Protein AF-A0AA40B2C5-F1 (afdb_monomer)

pLDDT: mean 71.23, std 21.12, range [27.86, 98.5]

Sequence (493 aa):
MDIGFRAALVEGIWGHELKVLEHGEEYDSYWLSLFERELHYSSFIPGVHVLETFGDLFDVIDTIRKSHHSPVRETKAVIADWMATGTSFPRNQNKEYVRNSIDLAARCWLMFGFRSGTGPGAPVFQWDDDMTLEEAVLAELGPTLSEGSIQYTITAGTFSGAVSDPVTAAQSNPVGGAIVKRYQDKLKRQRDYRTFSRLFTLRQMVRLVSIQVSWTNDILKHLCVDDSEKDQFRISVYIFHDVTVLREMWLFTCDGEHYPYRKLAEETLWTLALLIPNNVDSRDWFKKERHAKENQSEWPGTEGLYWLNAKAGKQYLQPRVIPADPVFSSARRMWEDNRIIDASRRVDSFHYWKPRLLVLEQTFRAASPINPAQFWLDRRDRRQCCTFWIATLGFFFIVTGLVFSIASMVGTFQSLRATKDGNDLSKEAIELARKGNDRTMGRTTSSLYLSQASSAGGCAACCCNSVAFHDTPGIRGHHLLWRPLGRKHPLSR

Nearest PDB structures (foldseek):
  8edm-assembly1_B  TM=1.815E-01  e=5.574E+00  Homo sapiens

Structure (mmCIF, N/CA/C/O backbone):
data_AF-A0AA40B2C5-F1
#
_entry.id   AF-A0AA40B2C5-F1
#
loop_
_atom_site.group_PDB
_atom_site.id
_atom_site.type_symbol
_atom_site.label_atom_id
_atom_site.label_alt_id
_atom_site.label_comp_id
_atom_site.label_asym_id
_atom_site.label_entity_id
_atom_site.label_seq_id
_atom_site.pdbx_PDB_ins_code
_atom_site.Cartn_x
_atom_site.Cartn_y
_atom_site.Cartn_z
_atom_site.occupancy
_atom_site.B_iso_or_equiv
_atom_site.auth_seq_id
_atom_site.auth_comp_id
_atom_site.auth_asym_id
_atom_site.auth_atom_id
_atom_site.pdbx_PDB_model_num
ATOM 1 N N . MET A 1 1 ? 30.212 10.789 -7.464 1.00 59.91 1 MET A N 1
ATOM 2 C CA . MET A 1 1 ? 29.677 10.777 -8.838 1.00 59.91 1 MET A CA 1
ATOM 3 C C . MET A 1 1 ? 29.334 12.216 -9.211 1.00 59.91 1 MET A C 1
ATOM 5 O O . MET A 1 1 ? 28.681 12.865 -8.402 1.00 59.91 1 MET A O 1
ATOM 9 N N . ASP A 1 2 ? 29.856 12.740 -10.324 1.00 74.19 2 ASP A N 1
ATOM 10 C CA . ASP A 1 2 ? 29.657 14.144 -10.736 1.00 74.19 2 ASP A CA 1
ATOM 11 C C . ASP A 1 2 ? 28.200 14.417 -11.156 1.00 74.19 2 ASP A C 1
ATOM 13 O O . ASP A 1 2 ? 27.549 13.518 -11.682 1.00 74.19 2 ASP A O 1
ATOM 17 N N . ILE A 1 3 ? 27.697 15.640 -10.948 1.00 66.75 3 ILE A N 1
ATOM 18 C CA . ILE A 1 3 ? 26.316 16.063 -11.259 1.00 66.75 3 ILE A CA 1
ATOM 19 C C . ILE A 1 3 ? 25.960 15.790 -12.728 1.00 66.75 3 ILE A C 1
ATOM 21 O O . ILE A 1 3 ? 24.839 15.378 -13.018 1.00 66.75 3 ILE A O 1
ATOM 25 N N . GLY A 1 4 ? 26.919 15.919 -13.651 1.00 72.50 4 GLY A N 1
ATOM 26 C CA . GLY A 1 4 ? 26.697 15.592 -15.063 1.00 72.50 4 GLY A CA 1
ATOM 27 C C . GLY A 1 4 ? 26.339 14.120 -15.296 1.00 72.50 4 GLY A C 1
ATOM 28 O O . GLY A 1 4 ? 25.425 13.819 -16.058 1.00 72.50 4 GLY A O 1
ATOM 29 N N . PHE A 1 5 ? 26.987 13.195 -14.582 1.00 74.44 5 PHE A N 1
ATOM 30 C CA . PHE A 1 5 ? 26.669 11.766 -14.679 1.00 74.44 5 PHE A CA 1
ATOM 31 C C . PHE A 1 5 ? 25.264 11.464 -14.145 1.00 74.44 5 PHE A C 1
ATOM 33 O O . PHE A 1 5 ? 24.546 10.628 -14.685 1.00 74.44 5 PHE A O 1
ATOM 40 N N . ARG A 1 6 ? 24.863 12.167 -13.082 1.00 69.62 6 ARG A N 1
ATOM 41 C CA . ARG A 1 6 ? 23.548 12.031 -12.447 1.00 69.62 6 ARG A CA 1
ATOM 42 C C . ARG A 1 6 ? 22.422 12.384 -13.410 1.00 69.62 6 ARG A C 1
ATOM 44 O O . ARG A 1 6 ? 21.491 11.602 -13.587 1.00 69.62 6 ARG A O 1
ATOM 51 N N . ALA A 1 7 ? 22.557 13.542 -14.052 1.00 69.69 7 ALA A N 1
ATOM 52 C CA . ALA A 1 7 ? 21.627 14.008 -15.068 1.00 69.69 7 ALA A CA 1
ATOM 53 C C . ALA A 1 7 ? 21.581 13.033 -16.251 1.00 69.69 7 ALA A C 1
ATOM 55 O O . ALA A 1 7 ? 20.494 12.614 -16.635 1.00 69.69 7 ALA A O 1
ATOM 56 N N . ALA A 1 8 ? 22.745 12.581 -16.733 1.00 74.69 8 ALA A N 1
ATOM 57 C CA . ALA A 1 8 ? 22.840 11.615 -17.825 1.00 74.69 8 ALA A CA 1
ATOM 58 C C . ALA A 1 8 ? 22.194 10.257 -17.495 1.00 74.69 8 ALA A C 1
ATOM 60 O O . ALA A 1 8 ? 21.631 9.624 -18.380 1.00 74.69 8 ALA A O 1
ATOM 61 N N . LEU A 1 9 ? 22.240 9.802 -16.235 1.00 75.81 9 LEU A N 1
ATOM 62 C CA . LEU A 1 9 ? 21.599 8.551 -15.817 1.00 75.81 9 LEU A CA 1
ATOM 63 C C . LEU A 1 9 ? 20.077 8.640 -15.913 1.00 75.81 9 LEU A C 1
ATOM 65 O O . LEU A 1 9 ? 19.430 7.767 -16.484 1.00 75.81 9 LEU A O 1
ATOM 69 N N . VAL A 1 10 ? 19.501 9.692 -15.342 1.00 71.25 10 VAL A N 1
ATOM 70 C CA . VAL A 1 10 ? 18.049 9.876 -15.354 1.00 71.25 10 VAL A CA 1
ATOM 71 C C . VAL A 1 10 ? 17.564 10.192 -16.773 1.00 71.25 10 VAL A C 1
ATOM 73 O O . VAL A 1 10 ? 16.537 9.668 -17.205 1.00 71.25 10 VAL A O 1
ATOM 76 N N . GLU A 1 11 ? 18.340 10.967 -17.531 1.00 75.75 11 GLU A N 1
ATOM 77 C CA . GLU A 1 11 ? 18.107 11.205 -18.953 1.00 75.75 11 GLU A CA 1
ATOM 78 C C . GLU A 1 11 ? 18.171 9.911 -19.767 1.00 75.75 11 GLU A C 1
ATOM 80 O O . GLU A 1 11 ? 17.284 9.661 -20.574 1.00 75.75 11 GLU A O 1
ATOM 85 N N . GLY A 1 12 ? 19.150 9.042 -19.524 1.00 74.31 12 GLY A N 1
ATOM 86 C CA . GLY A 1 12 ? 19.273 7.762 -20.218 1.00 74.31 12 GLY A CA 1
ATOM 87 C C . GLY A 1 12 ? 18.119 6.805 -19.914 1.00 74.31 12 GLY A C 1
ATOM 88 O O . GLY A 1 12 ? 17.602 6.143 -20.813 1.00 74.31 12 GLY A O 1
ATOM 89 N N . ILE A 1 13 ? 17.654 6.754 -18.660 1.00 77.75 13 ILE A N 1
ATOM 90 C CA . ILE A 1 13 ? 16.568 5.844 -18.266 1.00 77.75 13 ILE A CA 1
ATOM 91 C C . ILE A 1 13 ? 15.209 6.351 -18.747 1.00 77.75 13 ILE A C 1
ATOM 93 O O . ILE A 1 13 ? 14.408 5.545 -19.220 1.00 77.75 13 ILE A O 1
ATOM 97 N N . TRP A 1 14 ? 14.917 7.652 -18.663 1.00 75.50 14 TRP A N 1
ATOM 98 C CA . TRP A 1 14 ? 13.574 8.177 -18.953 1.00 75.50 14 TRP A CA 1
ATOM 99 C C . TRP A 1 14 ? 13.486 9.158 -20.131 1.00 75.50 14 TRP A C 1
ATOM 101 O O . TRP A 1 14 ? 12.386 9.553 -20.505 1.00 75.50 14 TRP A O 1
ATOM 111 N N . GLY A 1 15 ? 14.598 9.455 -20.801 1.00 65.38 15 GLY A N 1
ATOM 112 C CA . GLY A 1 15 ? 14.631 10.100 -22.116 1.00 65.38 15 GLY A CA 1
ATOM 113 C C . GLY A 1 15 ? 14.522 11.626 -22.122 1.00 65.38 15 GLY A C 1
ATOM 114 O O . GLY A 1 15 ? 14.045 12.176 -23.111 1.00 65.38 15 GLY A O 1
ATOM 115 N N . HIS A 1 16 ? 14.915 12.328 -21.056 1.00 60.62 16 HIS A N 1
ATOM 116 C CA . HIS A 1 16 ? 14.858 13.793 -21.039 1.00 60.62 16 HIS A CA 1
ATOM 117 C C . HIS A 1 16 ? 16.059 14.414 -20.333 1.00 60.62 16 HIS A C 1
ATOM 119 O O . HIS A 1 16 ? 16.415 13.996 -19.233 1.00 60.62 16 HIS A O 1
ATOM 125 N N . GLU A 1 17 ? 16.602 15.473 -20.939 1.00 52.47 17 GLU A N 1
ATOM 126 C CA . GLU A 1 17 ? 17.570 16.393 -20.348 1.00 52.47 17 GLU A CA 1
ATOM 127 C C . GLU A 1 17 ? 16.934 16.935 -19.066 1.00 52.47 17 GLU A C 1
ATOM 129 O O . GLU A 1 17 ? 16.056 17.806 -19.108 1.00 52.47 17 GLU A O 1
ATOM 134 N N . LEU A 1 18 ? 17.242 16.346 -17.909 1.00 52.81 18 LEU A N 1
ATOM 135 C CA . LEU A 1 18 ? 16.790 16.888 -16.638 1.00 52.81 18 LEU A CA 1
ATOM 136 C C . LEU A 1 18 ? 17.336 18.306 -16.624 1.00 52.81 18 LEU A C 1
ATOM 138 O O . LEU A 1 18 ? 18.526 18.518 -16.401 1.00 52.81 18 LEU A O 1
ATOM 142 N N . LYS A 1 19 ? 16.478 19.292 -16.908 1.00 51.12 19 LYS A N 1
ATOM 143 C CA . LYS A 1 19 ? 16.747 20.665 -16.524 1.00 51.12 19 LYS A CA 1
ATOM 144 C C . LYS A 1 19 ? 16.858 20.555 -15.032 1.00 51.12 19 LYS A C 1
ATOM 146 O O . LYS A 1 19 ? 15.806 20.480 -14.396 1.00 51.12 19 LYS A O 1
ATOM 151 N N . VAL A 1 20 ? 18.105 20.396 -14.566 1.00 49.34 20 VAL A N 1
ATOM 152 C CA . VAL A 1 20 ? 18.512 20.174 -13.183 1.00 49.34 20 VAL A CA 1
ATOM 153 C C . VAL A 1 20 ? 17.512 20.957 -12.389 1.00 49.34 20 VAL A C 1
ATOM 155 O O . VAL A 1 20 ? 17.472 22.187 -12.511 1.00 49.34 20 VAL A O 1
ATOM 158 N N . LEU A 1 21 ? 16.560 20.238 -11.788 1.00 49.03 21 LEU A N 1
ATOM 159 C CA . LEU A 1 21 ? 15.442 20.897 -11.149 1.00 49.03 21 LEU A CA 1
ATOM 160 C C . LEU A 1 21 ? 16.131 21.865 -10.197 1.00 49.03 21 LEU A C 1
ATOM 162 O O . LEU A 1 21 ? 16.917 21.423 -9.366 1.00 49.03 21 LEU A O 1
ATOM 166 N N . GLU A 1 22 ? 15.885 23.175 -10.315 1.00 51.47 22 GLU A N 1
ATOM 167 C CA . GLU A 1 22 ? 16.493 24.207 -9.445 1.00 51.47 22 GLU A CA 1
ATOM 168 C C . GLU A 1 22 ? 16.178 23.976 -7.943 1.00 51.47 22 GLU A C 1
ATOM 170 O O . GLU A 1 22 ? 16.439 24.804 -7.075 1.00 51.47 22 GLU A O 1
ATOM 175 N N . HIS A 1 23 ? 15.546 22.852 -7.626 1.00 47.38 23 HIS A N 1
ATOM 176 C CA . HIS A 1 23 ? 15.153 22.350 -6.340 1.00 47.38 23 HIS A CA 1
ATOM 177 C C . HIS A 1 23 ? 16.150 21.299 -5.832 1.00 47.38 23 HIS A C 1
ATOM 179 O O . HIS A 1 23 ? 15.832 20.118 -5.804 1.00 47.38 23 HIS A O 1
ATOM 185 N N . GLY A 1 24 ? 17.293 21.783 -5.338 1.00 53.44 24 GLY A N 1
ATOM 186 C CA . GLY A 1 24 ? 18.087 21.170 -4.265 1.00 53.44 24 GLY A CA 1
ATOM 187 C C . GLY A 1 24 ? 18.862 19.886 -4.594 1.00 53.44 24 GLY A C 1
ATOM 188 O O . GLY A 1 24 ? 18.286 18.872 -4.966 1.00 53.44 24 GLY A O 1
ATOM 189 N N . GLU A 1 25 ? 20.167 19.910 -4.309 1.00 55.59 25 GLU A N 1
ATOM 190 C CA . GLU A 1 25 ? 21.123 18.792 -4.442 1.00 55.59 25 GLU A CA 1
ATOM 191 C C . GLU A 1 25 ? 20.714 17.490 -3.715 1.00 55.59 25 GLU A C 1
ATOM 193 O O . GLU A 1 25 ? 21.241 16.420 -4.022 1.00 55.59 25 GLU A O 1
ATOM 198 N N . GLU A 1 26 ? 19.769 17.561 -2.772 1.00 56.66 26 GLU A N 1
ATOM 199 C CA . GLU A 1 26 ? 19.250 16.407 -2.028 1.00 56.66 26 GLU A CA 1
ATOM 200 C C . GLU A 1 26 ? 18.448 15.450 -2.932 1.00 56.66 26 GLU A C 1
ATOM 202 O O . GLU A 1 26 ? 18.649 14.244 -2.871 1.00 56.66 26 GLU A O 1
ATOM 207 N N . TYR A 1 27 ? 17.605 15.943 -3.852 1.00 55.66 27 TYR A N 1
ATOM 208 C CA . TYR A 1 27 ? 16.689 15.079 -4.623 1.00 55.66 27 TYR A CA 1
ATOM 209 C C . TYR A 1 27 ? 17.410 14.025 -5.479 1.00 55.66 27 TYR A C 1
ATOM 211 O O . TYR A 1 27 ? 17.035 12.849 -5.479 1.00 55.66 27 TYR A O 1
ATOM 219 N N . ASP A 1 28 ? 18.469 14.438 -6.171 1.00 60.06 28 ASP A N 1
ATOM 220 C CA . ASP A 1 28 ? 19.267 13.531 -6.990 1.00 60.06 28 ASP A CA 1
ATOM 221 C C . ASP A 1 28 ? 19.996 12.510 -6.103 1.00 60.06 28 ASP A C 1
ATOM 223 O O . ASP A 1 28 ? 20.161 11.349 -6.478 1.00 60.06 28 ASP A O 1
ATOM 227 N N . SER A 1 29 ? 20.385 12.914 -4.888 1.00 64.12 29 SER A N 1
ATOM 228 C CA . SER A 1 29 ? 21.236 12.139 -3.987 1.00 64.12 29 SER A CA 1
ATOM 229 C C . SER A 1 29 ? 20.625 10.791 -3.594 1.00 64.12 29 SER A C 1
ATOM 231 O O . SER A 1 29 ? 21.306 9.767 -3.681 1.00 64.12 29 SER A O 1
ATOM 233 N N . TYR A 1 30 ? 19.335 10.758 -3.247 1.00 67.12 30 TYR A N 1
ATOM 234 C CA . TYR A 1 30 ? 18.668 9.524 -2.840 1.00 67.12 30 TYR A CA 1
ATOM 235 C C . TYR A 1 30 ? 18.524 8.540 -3.996 1.00 67.12 30 TYR A C 1
ATOM 237 O O . TYR A 1 30 ? 18.868 7.365 -3.845 1.00 67.12 30 TYR A O 1
ATOM 245 N N . TRP A 1 31 ? 18.075 9.015 -5.156 1.00 69.25 31 TRP A N 1
ATOM 246 C CA . TRP A 1 31 ? 17.897 8.166 -6.328 1.00 69.25 31 TRP A CA 1
ATOM 247 C C . TRP A 1 31 ? 19.171 7.520 -6.770 1.00 69.25 31 TRP A C 1
ATOM 249 O O . TRP A 1 31 ? 19.219 6.316 -6.998 1.00 69.25 31 TRP A O 1
ATOM 259 N N . LEU A 1 32 ? 20.210 8.329 -6.840 1.00 69.00 32 LEU A N 1
ATOM 260 C CA . LEU A 1 32 ? 21.510 7.850 -7.220 1.00 69.00 32 LEU A CA 1
ATOM 261 C C . LEU A 1 32 ? 22.056 6.946 -6.156 1.00 69.00 32 LEU A C 1
ATOM 263 O O . LEU A 1 32 ? 22.561 5.914 -6.519 1.00 69.00 32 LEU A O 1
ATOM 267 N N . SER A 1 33 ? 21.883 7.227 -4.867 1.00 71.81 33 SER A N 1
ATOM 268 C CA . SER A 1 33 ? 22.316 6.274 -3.846 1.00 71.81 33 SER A CA 1
ATOM 269 C C . SER A 1 33 ? 21.606 4.924 -3.991 1.00 71.81 33 SER A C 1
ATOM 271 O O . SER A 1 33 ? 22.215 3.884 -3.765 1.00 71.81 33 SER A O 1
ATOM 273 N N . LEU A 1 34 ? 20.334 4.910 -4.406 1.00 70.75 34 LEU A N 1
ATOM 274 C CA . LEU A 1 34 ? 19.574 3.683 -4.613 1.00 70.75 34 LEU A CA 1
ATOM 275 C C . LEU A 1 34 ? 20.013 2.961 -5.894 1.00 70.75 34 LEU A C 1
ATOM 277 O O . LEU A 1 34 ? 20.289 1.766 -5.839 1.00 70.75 34 LEU A O 1
ATOM 281 N N . PHE A 1 35 ? 20.108 3.677 -7.016 1.00 74.75 35 PHE A N 1
ATOM 282 C CA . PHE A 1 35 ? 20.580 3.153 -8.297 1.00 74.75 35 PHE A CA 1
ATOM 283 C C . PHE A 1 35 ? 22.043 2.746 -8.230 1.00 74.75 35 PHE A C 1
ATOM 285 O O . PHE A 1 35 ? 22.351 1.632 -8.602 1.00 74.75 35 PHE A O 1
ATOM 292 N N . GLU A 1 36 ? 22.931 3.591 -7.713 1.00 74.38 36 GLU A N 1
ATOM 293 C CA . GLU A 1 36 ? 24.327 3.270 -7.419 1.00 74.38 36 GLU A CA 1
ATOM 294 C C . GLU A 1 36 ? 24.387 2.024 -6.567 1.00 74.38 36 GLU A C 1
ATOM 296 O O . GLU A 1 36 ? 25.152 1.143 -6.895 1.00 74.38 36 GLU A O 1
ATOM 301 N N . ARG A 1 37 ? 23.585 1.892 -5.508 1.00 73.81 37 ARG A N 1
ATOM 302 C CA . ARG A 1 37 ? 23.653 0.703 -4.663 1.00 73.81 37 ARG A CA 1
ATOM 303 C C . ARG A 1 37 ? 23.183 -0.552 -5.392 1.00 73.81 37 ARG A C 1
ATOM 305 O O . ARG A 1 37 ? 23.876 -1.559 -5.320 1.00 73.81 37 ARG A O 1
ATOM 312 N N . GLU A 1 38 ? 22.045 -0.523 -6.081 1.00 71.69 38 GLU A N 1
ATOM 313 C CA . GLU A 1 38 ? 21.575 -1.697 -6.830 1.00 71.69 38 GLU A CA 1
ATOM 314 C C . GLU A 1 38 ? 22.496 -2.018 -8.011 1.00 71.69 38 GLU A C 1
ATOM 316 O O . GLU A 1 38 ? 22.888 -3.169 -8.157 1.00 71.69 38 GLU A O 1
ATOM 321 N N . LEU A 1 39 ? 22.935 -1.013 -8.771 1.00 74.75 39 LEU A N 1
ATOM 322 C CA . LEU A 1 39 ? 23.913 -1.159 -9.849 1.00 74.75 39 LEU A CA 1
ATOM 323 C C . LEU A 1 39 ? 25.296 -1.531 -9.329 1.00 74.75 39 LEU A C 1
ATOM 325 O O . LEU A 1 39 ? 26.044 -2.166 -10.047 1.00 74.75 39 LEU A O 1
ATOM 329 N N . HIS A 1 40 ? 25.651 -1.191 -8.093 1.00 73.12 40 HIS A N 1
ATOM 330 C CA . HIS A 1 40 ? 26.878 -1.637 -7.441 1.00 73.12 40 HIS A CA 1
ATOM 331 C C . HIS A 1 40 ? 26.746 -3.086 -6.961 1.00 73.12 40 HIS A C 1
ATOM 333 O O . HIS A 1 40 ? 27.729 -3.818 -6.958 1.00 73.12 40 HIS A O 1
ATOM 339 N N . TYR A 1 41 ? 25.554 -3.547 -6.577 1.00 67.88 41 TYR A N 1
ATOM 340 C CA . TYR A 1 41 ? 25.314 -4.958 -6.248 1.00 67.88 41 TYR A CA 1
ATOM 341 C C . TYR A 1 41 ? 25.142 -5.841 -7.489 1.00 67.88 41 TYR A C 1
ATOM 343 O O . TYR A 1 41 ? 25.522 -7.008 -7.459 1.00 67.88 41 TYR A O 1
ATOM 351 N N . SER A 1 42 ? 24.616 -5.301 -8.587 1.00 64.44 42 SER A N 1
ATOM 352 C CA . SER A 1 42 ? 24.579 -5.956 -9.898 1.00 64.44 42 SER A CA 1
ATOM 353 C C . SER A 1 42 ? 25.807 -5.638 -10.755 1.00 64.44 42 SER A C 1
ATOM 355 O O . SER A 1 42 ? 25.810 -5.995 -11.930 1.00 64.44 42 SER A O 1
ATOM 357 N N . SER A 1 43 ? 26.799 -4.933 -10.191 1.00 58.91 43 SER A N 1
ATOM 358 C CA . SER A 1 43 ? 27.880 -4.210 -10.883 1.00 58.91 43 SER A CA 1
ATOM 359 C C . SER A 1 43 ? 28.540 -5.014 -11.965 1.00 58.91 43 SER A C 1
ATOM 361 O O . SER A 1 43 ? 29.492 -5.717 -11.662 1.00 58.91 43 SER A O 1
ATOM 363 N N . PHE A 1 44 ? 28.021 -4.872 -13.194 1.00 65.69 44 PHE A N 1
ATOM 364 C CA . PHE A 1 44 ? 28.528 -5.412 -14.457 1.00 65.69 44 PHE A CA 1
ATOM 365 C C . PHE A 1 44 ? 29.483 -6.583 -14.247 1.00 65.69 44 PHE A C 1
ATOM 367 O O . PHE A 1 44 ? 30.635 -6.537 -14.677 1.00 65.69 44 PHE A O 1
ATOM 374 N N . ILE A 1 45 ? 29.033 -7.578 -13.462 1.00 72.94 45 ILE A N 1
ATOM 375 C CA . ILE A 1 45 ? 29.962 -8.556 -12.902 1.00 72.94 45 ILE A CA 1
ATOM 376 C C . ILE A 1 45 ? 30.435 -9.324 -14.122 1.00 72.94 45 ILE A C 1
ATOM 378 O O . ILE A 1 45 ? 29.577 -9.895 -14.810 1.00 72.94 45 ILE A O 1
ATOM 382 N N . PRO A 1 46 ? 31.742 -9.311 -14.443 1.00 74.00 46 PRO A N 1
ATOM 383 C CA . PRO A 1 46 ? 32.209 -9.935 -15.666 1.00 74.00 46 PRO A CA 1
ATOM 384 C C . PRO A 1 46 ? 31.749 -11.394 -15.690 1.00 74.00 46 PRO A C 1
ATOM 386 O O . PRO A 1 46 ? 32.064 -12.166 -14.784 1.00 74.00 46 PRO A O 1
ATOM 389 N N . GLY A 1 47 ? 30.948 -11.751 -16.696 1.00 79.38 47 GLY A N 1
ATOM 390 C CA . GLY A 1 47 ? 30.352 -13.084 -16.804 1.00 79.38 47 GLY A CA 1
ATOM 391 C C . GLY A 1 47 ? 29.005 -13.285 -16.095 1.00 79.38 47 GLY A C 1
ATOM 392 O O . GLY A 1 47 ? 28.641 -14.433 -15.858 1.00 79.38 47 GLY A O 1
ATOM 393 N N . VAL A 1 48 ? 28.259 -12.223 -15.765 1.00 81.94 48 VAL A N 1
ATOM 394 C CA . VAL A 1 48 ? 26.839 -12.301 -15.342 1.00 81.94 48 VAL A CA 1
ATOM 395 C C . VAL A 1 48 ? 25.918 -11.559 -16.313 1.00 81.94 48 VAL A C 1
ATOM 397 O O . VAL A 1 48 ? 24.859 -12.078 -16.671 1.00 81.94 48 VAL A O 1
ATOM 400 N N . HIS A 1 49 ? 26.337 -10.374 -16.761 1.00 85.56 49 HIS A N 1
ATOM 401 C CA . HIS A 1 49 ? 25.640 -9.534 -17.736 1.00 85.56 49 HIS A CA 1
ATOM 402 C C . HIS A 1 49 ? 26.567 -9.240 -18.923 1.00 85.56 49 HIS A C 1
ATOM 404 O O . HIS A 1 49 ? 27.787 -9.306 -18.787 1.00 85.56 49 HIS A O 1
ATOM 410 N N . VAL A 1 50 ? 25.985 -8.909 -20.079 1.00 85.69 50 VAL A N 1
ATOM 411 C CA . VAL A 1 50 ? 26.739 -8.404 -21.250 1.00 85.69 50 VAL A CA 1
ATOM 412 C C . VAL A 1 50 ? 26.988 -6.897 -21.160 1.00 85.69 50 VAL A C 1
ATOM 414 O O . VAL A 1 50 ? 27.864 -6.384 -21.836 1.00 85.69 50 VAL A O 1
ATOM 417 N N . LEU A 1 51 ? 26.221 -6.179 -20.338 1.00 86.94 51 LEU A N 1
ATOM 418 C CA . LEU A 1 51 ? 26.379 -4.736 -20.178 1.00 86.94 51 LEU A CA 1
ATOM 419 C C . LEU A 1 51 ? 27.736 -4.439 -19.519 1.00 86.94 51 LEU A C 1
ATOM 421 O O . LEU A 1 51 ? 28.045 -5.027 -18.483 1.00 86.94 51 LEU A O 1
ATOM 425 N N . GLU A 1 52 ? 28.523 -3.537 -20.100 1.00 84.56 52 GLU A N 1
ATOM 426 C CA . GLU A 1 52 ? 29.806 -3.082 -19.541 1.00 84.56 52 GLU A CA 1
ATOM 427 C C . GLU A 1 52 ? 29.725 -1.620 -19.091 1.00 84.56 52 GLU A C 1
ATOM 429 O O . GLU A 1 52 ? 30.442 -1.184 -18.187 1.00 84.56 52 GLU A O 1
ATOM 434 N N . THR A 1 53 ? 28.828 -0.858 -19.715 1.00 86.88 53 THR A N 1
ATOM 435 C CA . THR A 1 53 ? 28.644 0.567 -19.486 1.00 86.88 53 THR A CA 1
ATOM 436 C C . THR A 1 53 ? 27.184 0.916 -19.208 1.00 86.88 53 THR A C 1
ATOM 438 O O . THR A 1 53 ? 26.247 0.180 -19.518 1.00 86.88 53 THR A O 1
ATOM 441 N N . PHE A 1 54 ? 26.977 2.104 -18.642 1.00 84.06 54 PHE A N 1
ATOM 442 C CA . PHE A 1 54 ? 25.641 2.686 -18.515 1.00 84.06 54 PHE A CA 1
ATOM 443 C C . PHE A 1 54 ? 25.012 3.001 -19.877 1.00 84.06 54 PHE A C 1
ATOM 445 O O . PHE A 1 54 ? 23.796 2.925 -19.999 1.00 84.06 54 PHE A O 1
ATOM 452 N N . GLY A 1 55 ? 25.830 3.300 -20.895 1.00 85.88 55 GLY A N 1
ATOM 453 C CA . GLY A 1 55 ? 25.357 3.455 -22.271 1.00 85.88 55 GLY A CA 1
ATOM 454 C C . GLY A 1 55 ? 24.678 2.181 -22.763 1.00 85.88 55 GLY A C 1
ATOM 455 O O . GLY A 1 55 ? 23.533 2.241 -23.195 1.00 85.88 55 GLY A O 1
ATOM 456 N N . ASP A 1 56 ? 25.313 1.023 -22.547 1.00 88.00 56 ASP A N 1
ATOM 457 C CA . ASP A 1 56 ? 24.733 -0.269 -22.932 1.00 88.00 56 ASP A CA 1
ATOM 458 C C . ASP A 1 56 ? 23.399 -0.527 -22.223 1.00 88.00 56 ASP A C 1
ATOM 460 O O . ASP A 1 56 ? 22.452 -1.044 -22.815 1.00 88.00 56 ASP A O 1
ATOM 464 N N . LEU A 1 57 ? 23.311 -0.164 -20.938 1.00 89.31 57 LEU A N 1
ATOM 465 C CA . LEU A 1 57 ? 22.072 -0.273 -20.172 1.00 89.31 57 LEU A CA 1
ATOM 466 C C . LEU A 1 57 ? 20.966 0.593 -20.790 1.00 89.31 57 LEU A C 1
ATOM 468 O O . LEU A 1 57 ? 19.844 0.112 -20.937 1.00 89.31 57 LEU A O 1
ATOM 472 N N . PHE A 1 58 ? 21.263 1.841 -21.161 1.00 87.56 58 PHE A N 1
ATOM 473 C CA . PHE A 1 58 ? 20.282 2.734 -21.783 1.00 87.56 58 PHE A CA 1
ATOM 474 C C . PHE A 1 58 ? 19.865 2.257 -23.167 1.00 87.56 58 PHE A C 1
ATOM 476 O O . PHE A 1 58 ? 18.673 2.267 -23.461 1.00 87.56 58 PHE A O 1
ATOM 483 N N . ASP A 1 59 ? 20.801 1.763 -23.974 1.00 89.56 59 ASP A N 1
ATOM 484 C CA . ASP A 1 59 ? 20.508 1.207 -25.295 1.00 89.56 59 ASP A CA 1
ATOM 485 C C . ASP A 1 59 ? 19.585 -0.015 -25.187 1.00 89.56 59 ASP A C 1
ATOM 487 O O . ASP A 1 59 ? 18.613 -0.152 -25.939 1.00 89.56 59 ASP A O 1
ATOM 491 N N . VAL A 1 60 ? 19.814 -0.881 -24.192 1.00 91.50 60 VAL A N 1
ATOM 492 C CA . VAL A 1 60 ? 18.916 -2.007 -23.906 1.00 91.50 60 VAL A CA 1
ATOM 493 C C . VAL A 1 60 ? 17.553 -1.529 -23.397 1.00 91.50 60 VAL A C 1
ATOM 495 O O . VAL A 1 60 ? 16.534 -2.042 -23.861 1.00 91.50 60 VAL A O 1
ATOM 498 N N . ILE A 1 61 ? 17.492 -0.541 -22.497 1.00 90.12 61 ILE A N 1
ATOM 499 C CA . ILE A 1 61 ? 16.222 0.041 -22.020 1.00 90.12 61 ILE A CA 1
ATOM 500 C C . ILE A 1 61 ? 15.430 0.650 -23.181 1.00 90.12 61 ILE A C 1
ATOM 502 O O . ILE A 1 61 ? 14.228 0.407 -23.293 1.00 90.12 61 ILE A O 1
ATOM 506 N N . ASP A 1 62 ? 16.082 1.409 -24.059 1.00 87.75 62 ASP A N 1
ATOM 507 C CA . ASP A 1 62 ? 15.461 2.021 -25.232 1.00 87.75 62 ASP A CA 1
ATOM 508 C C . ASP A 1 62 ? 14.968 0.956 -26.223 1.00 87.75 62 ASP A C 1
ATOM 510 O O . ASP A 1 62 ? 13.855 1.044 -26.749 1.00 87.75 62 ASP A O 1
ATOM 514 N N . THR A 1 63 ? 15.734 -0.123 -26.397 1.00 91.38 63 THR A N 1
ATOM 515 C CA . THR A 1 63 ? 15.322 -1.273 -27.211 1.00 91.38 63 THR A CA 1
ATOM 516 C C . THR A 1 63 ? 14.093 -1.970 -26.626 1.00 91.38 63 THR A C 1
ATOM 518 O O . THR A 1 63 ? 13.132 -2.234 -27.355 1.00 91.38 63 THR A O 1
ATOM 521 N N . ILE A 1 64 ? 14.068 -2.224 -25.312 1.00 90.94 64 ILE A N 1
ATOM 522 C CA . ILE A 1 64 ? 12.901 -2.783 -24.607 1.00 90.94 64 ILE A CA 1
ATOM 523 C C . ILE A 1 64 ? 11.693 -1.850 -24.768 1.00 90.94 64 ILE A C 1
ATOM 525 O O . ILE A 1 64 ? 10.597 -2.302 -25.090 1.00 90.94 64 ILE A O 1
ATOM 529 N N . ARG A 1 65 ? 11.894 -0.538 -24.623 1.00 86.69 65 ARG A N 1
ATOM 530 C CA . ARG A 1 65 ? 10.865 0.491 -24.818 1.00 86.69 65 ARG A CA 1
ATOM 531 C C . ARG A 1 65 ? 10.268 0.454 -26.219 1.00 86.69 65 ARG A C 1
ATOM 533 O O . ARG A 1 65 ? 9.048 0.464 -26.360 1.00 86.69 65 ARG A O 1
ATOM 540 N N . LYS A 1 66 ? 11.095 0.364 -27.257 1.00 87.38 66 LYS A N 1
ATOM 541 C CA . LYS A 1 66 ? 10.632 0.304 -28.653 1.00 87.38 66 LYS A CA 1
ATOM 542 C C . LYS A 1 66 ? 9.925 -1.010 -28.990 1.00 87.38 66 LYS A C 1
ATOM 544 O O . LYS A 1 66 ? 9.037 -1.016 -29.836 1.00 87.38 66 LYS A O 1
ATOM 549 N N . SER A 1 67 ? 10.287 -2.103 -28.319 1.00 89.62 67 SER A N 1
ATOM 550 C CA . SER A 1 67 ? 9.789 -3.457 -28.604 1.00 89.62 67 SER A CA 1
ATOM 551 C C . SER A 1 67 ? 8.789 -4.004 -27.578 1.00 89.62 67 SER A C 1
ATOM 553 O O . SER A 1 67 ? 8.444 -5.175 -27.643 1.00 89.62 67 SER A O 1
ATOM 555 N N . HIS A 1 68 ? 8.269 -3.189 -26.654 1.00 87.12 68 HIS A N 1
ATOM 556 C CA . HIS A 1 68 ? 7.447 -3.669 -25.530 1.00 87.12 68 HIS A CA 1
ATOM 557 C C . HIS A 1 68 ? 6.147 -4.402 -25.924 1.00 87.12 68 HIS A C 1
ATOM 559 O O . HIS A 1 68 ? 5.653 -5.221 -25.148 1.00 87.12 68 HIS A O 1
ATOM 565 N N . HIS A 1 69 ? 5.601 -4.126 -27.114 1.00 88.50 69 HIS A N 1
ATOM 566 C CA . HIS A 1 69 ? 4.445 -4.837 -27.680 1.00 88.50 69 HIS A CA 1
ATOM 567 C C . HIS A 1 69 ? 4.810 -6.158 -28.374 1.00 88.50 69 HIS A C 1
ATOM 569 O O . HIS A 1 69 ? 3.924 -6.911 -28.767 1.00 88.50 69 HIS A O 1
ATOM 575 N N . SER A 1 70 ? 6.098 -6.408 -28.597 1.00 91.62 70 SER A N 1
ATOM 576 C CA . SER A 1 70 ? 6.601 -7.619 -29.243 1.00 91.62 70 SER A CA 1
ATOM 577 C C . SER A 1 70 ? 6.957 -8.669 -28.186 1.00 91.62 70 SER A C 1
ATOM 579 O O . SER A 1 70 ? 7.307 -8.311 -27.057 1.00 91.62 70 SER A O 1
ATOM 581 N N . PRO A 1 71 ? 6.880 -9.967 -28.520 1.00 93.00 71 PRO A N 1
ATOM 582 C CA . PRO A 1 71 ? 7.373 -11.020 -27.643 1.00 93.00 71 PRO A CA 1
ATOM 583 C C . PRO A 1 71 ? 8.862 -10.836 -27.326 1.00 93.00 71 PRO A C 1
ATOM 585 O O . PRO A 1 71 ? 9.647 -10.451 -28.198 1.00 93.00 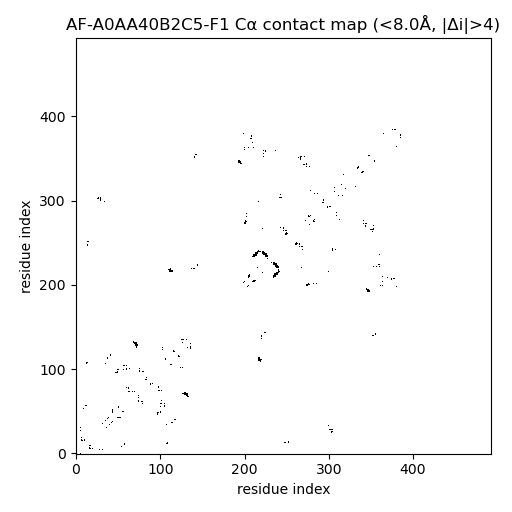71 PRO A O 1
ATOM 588 N N . VAL A 1 72 ? 9.278 -11.184 -26.107 1.00 90.94 72 VAL A N 1
ATOM 589 C CA . VAL A 1 72 ? 10.672 -11.048 -25.638 1.00 90.94 72 VAL A CA 1
ATOM 590 C C . VAL A 1 72 ? 11.693 -11.625 -26.590 1.00 90.94 72 VAL A C 1
ATOM 592 O O . VAL A 1 72 ? 12.780 -11.071 -26.719 1.00 90.94 72 VAL A O 1
ATOM 595 N N . ARG A 1 73 ? 11.393 -12.758 -27.229 1.00 93.06 73 ARG A N 1
ATOM 596 C CA . ARG A 1 73 ? 12.315 -13.402 -28.171 1.00 93.06 73 ARG A CA 1
ATOM 597 C C . ARG A 1 73 ? 12.752 -12.460 -29.295 1.00 93.06 73 ARG A C 1
ATOM 599 O O . ARG A 1 73 ? 13.893 -12.547 -29.739 1.00 93.06 73 ARG A O 1
ATOM 606 N N . GLU A 1 74 ? 11.880 -11.550 -29.726 1.00 92.75 74 GLU A N 1
ATOM 607 C CA . GLU A 1 74 ? 12.179 -10.565 -30.767 1.00 92.75 74 GLU A CA 1
ATOM 608 C C . GLU A 1 74 ? 13.076 -9.461 -30.207 1.00 92.75 74 GLU A C 1
ATOM 610 O O . GLU A 1 74 ? 14.120 -9.170 -30.786 1.00 92.75 74 GLU A O 1
ATOM 615 N N . THR A 1 75 ? 12.762 -8.940 -29.017 1.00 89.50 75 THR A N 1
ATOM 616 C CA . THR A 1 75 ? 13.631 -8.006 -28.282 1.00 89.50 75 THR A CA 1
ATOM 617 C C . THR A 1 75 ? 15.018 -8.607 -28.025 1.00 89.50 75 THR A C 1
ATOM 619 O O . THR A 1 75 ? 16.033 -7.958 -28.265 1.00 89.50 75 THR A O 1
ATOM 622 N N . LYS A 1 76 ? 15.082 -9.877 -27.606 1.00 90.69 76 LYS A N 1
ATOM 623 C CA . LYS A 1 76 ? 16.320 -10.646 -27.413 1.00 90.69 76 LYS A CA 1
ATOM 624 C C . LYS A 1 76 ? 17.109 -10.769 -28.707 1.00 90.69 76 LYS A C 1
ATOM 626 O O . LYS A 1 76 ? 18.325 -10.626 -28.666 1.00 90.69 76 LYS A O 1
ATOM 631 N N . ALA A 1 77 ? 16.444 -11.030 -29.832 1.00 91.06 77 ALA A N 1
ATOM 632 C CA . ALA A 1 77 ? 17.100 -11.130 -31.130 1.00 91.06 77 ALA A CA 1
ATOM 633 C C . ALA A 1 77 ? 17.708 -9.788 -31.561 1.00 91.06 77 ALA A C 1
ATOM 635 O O . ALA A 1 77 ? 18.859 -9.767 -31.987 1.00 91.06 77 ALA A O 1
ATOM 636 N N . VAL A 1 78 ? 16.984 -8.677 -31.380 1.00 91.62 78 VAL A N 1
ATOM 637 C CA . VAL A 1 78 ? 17.483 -7.323 -31.683 1.00 91.62 78 VAL A CA 1
ATOM 638 C C . VAL A 1 78 ? 18.691 -6.978 -30.815 1.00 91.62 78 VAL A C 1
ATOM 640 O O . VAL A 1 78 ? 19.709 -6.520 -31.323 1.00 91.62 78 VAL A O 1
ATOM 643 N N . ILE A 1 79 ? 18.606 -7.249 -29.512 1.00 89.62 79 ILE A N 1
ATOM 644 C CA . ILE A 1 79 ? 19.702 -6.982 -28.576 1.00 89.62 79 ILE A CA 1
ATOM 645 C C . ILE A 1 79 ? 20.911 -7.871 -28.888 1.00 89.62 79 ILE A C 1
ATOM 647 O O . ILE A 1 79 ? 22.039 -7.389 -28.878 1.00 89.62 79 ILE A O 1
ATOM 651 N N . ALA A 1 80 ? 20.695 -9.149 -29.207 1.00 88.38 80 ALA A N 1
ATOM 652 C CA . ALA A 1 80 ? 21.771 -10.063 -29.577 1.00 88.38 80 ALA A CA 1
ATOM 653 C C . ALA A 1 80 ? 22.462 -9.657 -30.890 1.00 88.38 80 ALA A C 1
ATOM 655 O O . ALA A 1 80 ? 23.682 -9.765 -30.984 1.00 88.38 80 ALA A O 1
ATOM 656 N N . ASP A 1 81 ? 21.715 -9.174 -31.887 1.00 89.44 81 ASP A N 1
ATOM 657 C CA . ASP A 1 81 ? 22.269 -8.675 -33.153 1.00 89.44 81 ASP A CA 1
ATOM 658 C C . ASP A 1 81 ? 23.067 -7.375 -32.955 1.00 89.44 81 ASP A C 1
ATOM 660 O O . ASP A 1 81 ? 24.203 -7.246 -33.421 1.00 89.44 81 ASP A O 1
ATOM 664 N N . TRP A 1 82 ? 22.527 -6.446 -32.161 1.00 87.31 82 TRP A N 1
ATOM 665 C CA . TRP A 1 82 ? 23.232 -5.234 -31.742 1.00 87.31 82 TRP A CA 1
ATOM 666 C C . TRP A 1 82 ? 24.545 -5.567 -31.010 1.00 87.31 82 TRP A C 1
ATOM 668 O O . TRP A 1 82 ? 25.606 -5.039 -31.344 1.00 87.31 82 TRP A O 1
ATOM 678 N N . MET A 1 83 ? 24.516 -6.534 -30.091 1.00 82.44 83 MET A N 1
ATOM 679 C CA . MET A 1 83 ? 25.711 -6.999 -29.380 1.00 82.44 83 MET A CA 1
ATOM 680 C C . MET A 1 83 ? 26.708 -7.734 -30.289 1.00 82.44 83 MET A C 1
ATOM 682 O O . MET A 1 83 ? 27.912 -7.674 -30.046 1.00 82.44 83 MET A O 1
ATOM 686 N N . ALA A 1 84 ? 26.241 -8.430 -31.330 1.00 82.88 84 ALA A N 1
ATOM 687 C CA . ALA A 1 84 ? 27.099 -9.133 -32.286 1.00 82.88 84 ALA A CA 1
ATOM 688 C C . ALA A 1 84 ? 27.798 -8.187 -33.279 1.00 82.88 84 ALA A C 1
ATOM 690 O O . ALA A 1 84 ? 28.869 -8.518 -33.798 1.00 82.88 84 ALA A O 1
ATOM 691 N N . THR A 1 85 ? 27.192 -7.029 -33.552 1.00 84.50 85 THR A N 1
ATOM 692 C CA . THR A 1 85 ? 27.719 -5.999 -34.461 1.00 84.50 85 THR A CA 1
ATOM 693 C C . THR A 1 85 ? 28.616 -4.978 -33.757 1.00 84.50 85 THR A C 1
ATOM 695 O O . THR A 1 85 ? 29.483 -4.387 -34.406 1.00 84.50 85 THR A O 1
ATOM 698 N N . GLY A 1 86 ? 28.477 -4.811 -32.438 1.00 78.56 86 GLY A N 1
ATOM 699 C CA . GLY A 1 86 ? 29.352 -3.973 -31.619 1.00 78.56 86 GLY A CA 1
ATOM 700 C C . GLY A 1 86 ? 30.806 -4.463 -31.599 1.00 78.56 86 GLY A C 1
ATOM 701 O O . GLY A 1 86 ? 31.094 -5.627 -31.325 1.00 78.56 86 GLY A O 1
ATOM 702 N N . THR A 1 87 ? 31.758 -3.562 -31.859 1.00 58.47 87 THR A N 1
ATOM 703 C CA . THR A 1 87 ? 33.200 -3.875 -31.935 1.00 58.47 87 THR A CA 1
ATOM 704 C C . THR A 1 87 ? 33.847 -4.229 -30.591 1.00 58.47 87 THR A C 1
ATOM 706 O O . THR A 1 87 ? 35.016 -4.610 -30.569 1.00 58.47 87 THR A O 1
ATOM 709 N N . SER A 1 88 ? 33.128 -4.078 -29.477 1.00 60.38 88 SER A N 1
ATOM 710 C CA . SER A 1 88 ? 33.640 -4.246 -28.112 1.00 60.38 88 SER A CA 1
ATOM 711 C C . SER A 1 88 ? 33.390 -5.627 -27.502 1.00 60.38 88 SER A C 1
ATOM 713 O O . SER A 1 88 ? 34.089 -5.984 -26.558 1.00 60.38 88 SER A O 1
ATOM 715 N N . PHE A 1 89 ? 32.459 -6.436 -28.025 1.00 60.03 89 PHE A N 1
ATOM 716 C CA . PHE A 1 89 ? 32.006 -7.630 -27.304 1.00 60.03 89 PHE A CA 1
ATOM 717 C C . PHE A 1 89 ? 32.652 -8.945 -27.784 1.00 60.03 89 PHE A C 1
ATOM 719 O O . PHE A 1 89 ? 32.727 -9.220 -28.987 1.00 60.03 89 PHE A O 1
ATOM 726 N N . PRO A 1 90 ? 33.077 -9.835 -26.867 1.00 61.47 90 PRO A N 1
ATOM 727 C CA . PRO A 1 90 ? 33.567 -11.162 -27.229 1.00 61.47 90 PRO A CA 1
ATOM 728 C C . PRO A 1 90 ? 32.444 -12.040 -27.819 1.00 61.47 90 PRO A C 1
ATOM 730 O O . PRO A 1 90 ? 31.389 -12.218 -27.217 1.00 61.47 90 PRO A O 1
ATOM 733 N N . ARG A 1 91 ? 32.689 -12.647 -28.993 1.00 59.84 91 ARG A N 1
ATOM 734 C CA . ARG A 1 91 ? 31.714 -13.433 -29.793 1.00 59.84 91 ARG A CA 1
ATOM 735 C C . ARG A 1 91 ? 31.129 -14.694 -29.127 1.00 59.84 91 ARG A C 1
ATOM 737 O O . ARG A 1 91 ? 30.188 -15.264 -29.668 1.00 59.84 91 ARG A O 1
ATOM 744 N N . ASN A 1 92 ? 31.644 -15.144 -27.982 1.00 59.91 92 ASN A N 1
ATOM 745 C CA . ASN A 1 92 ? 31.143 -16.331 -27.272 1.00 59.91 92 ASN A CA 1
ATOM 746 C C . ASN A 1 92 ? 30.106 -15.951 -26.203 1.00 59.91 92 ASN A C 1
ATOM 748 O O . ASN A 1 92 ? 30.303 -16.206 -25.015 1.00 59.91 92 ASN A O 1
ATOM 752 N N . GLN A 1 93 ? 29.010 -15.308 -26.608 1.00 65.00 93 GLN A N 1
ATOM 753 C CA . GLN A 1 93 ? 28.002 -14.852 -25.653 1.00 65.00 93 GLN A CA 1
ATOM 754 C C . GLN A 1 93 ? 27.100 -16.005 -25.209 1.00 65.00 93 GLN A C 1
ATOM 756 O O . GLN A 1 93 ? 26.373 -16.608 -26.002 1.00 65.00 93 GLN A O 1
ATOM 761 N N . ASN A 1 94 ? 27.139 -16.302 -23.910 1.00 81.88 94 ASN A N 1
ATOM 762 C CA . ASN A 1 94 ? 26.148 -17.152 -23.271 1.00 81.88 94 ASN A CA 1
ATOM 763 C C . ASN A 1 94 ? 24.783 -16.442 -23.355 1.00 81.88 94 ASN A C 1
ATOM 765 O O . ASN A 1 94 ? 24.643 -15.311 -22.890 1.00 81.88 94 ASN A O 1
ATOM 769 N N . LYS A 1 95 ? 23.771 -17.106 -23.933 1.00 84.94 95 LYS A N 1
ATOM 770 C CA . LYS A 1 95 ? 22.390 -16.591 -24.047 1.00 84.94 95 LYS A CA 1
ATOM 771 C C . LYS A 1 95 ? 21.822 -16.126 -22.700 1.00 84.94 95 LYS A C 1
ATOM 773 O O . LYS A 1 95 ? 20.976 -15.237 -22.651 1.00 84.94 95 LYS A O 1
ATOM 778 N N . GLU A 1 96 ? 22.301 -16.721 -21.614 1.00 86.12 96 GLU A N 1
ATOM 779 C CA . GLU A 1 96 ? 21.952 -16.362 -20.245 1.00 86.12 96 GLU A CA 1
ATOM 780 C C . GLU A 1 96 ? 22.366 -14.929 -19.878 1.00 86.12 96 GLU A C 1
ATOM 782 O O . GLU A 1 96 ? 21.591 -14.216 -19.248 1.00 86.12 96 GLU A O 1
ATOM 787 N N . TYR A 1 97 ? 23.524 -14.452 -20.344 1.00 86.75 97 TYR A N 1
ATOM 788 C CA . TYR A 1 97 ? 23.994 -13.096 -20.039 1.00 86.75 97 TYR A CA 1
ATOM 789 C C . TYR A 1 97 ? 23.133 -12.033 -20.708 1.00 86.75 97 TYR A C 1
ATOM 791 O O . TYR A 1 97 ? 22.805 -11.029 -20.081 1.00 86.75 97 TYR A O 1
ATOM 799 N N . VAL A 1 98 ? 22.715 -12.271 -21.955 1.00 87.56 98 VAL A N 1
ATOM 800 C CA . VAL A 1 98 ? 21.779 -11.385 -22.664 1.00 87.56 98 VAL A CA 1
ATOM 801 C C . VAL A 1 98 ? 20.453 -11.322 -21.907 1.00 87.56 98 VAL A C 1
ATOM 803 O O . VAL A 1 98 ? 19.916 -10.238 -21.683 1.00 87.56 98 VAL A O 1
ATOM 806 N N . ARG A 1 99 ? 19.948 -12.473 -21.441 1.00 87.56 99 ARG A N 1
ATOM 807 C CA . ARG A 1 99 ? 18.725 -12.537 -20.629 1.00 87.56 99 ARG A CA 1
ATOM 808 C C . ARG A 1 99 ? 18.863 -11.739 -19.330 1.00 87.56 99 ARG A C 1
ATOM 810 O O . ARG A 1 99 ? 17.971 -10.955 -19.023 1.00 87.56 99 ARG A O 1
ATOM 817 N N . ASN A 1 100 ? 19.972 -11.893 -18.611 1.00 86.38 100 ASN A N 1
ATOM 818 C CA . ASN A 1 100 ? 20.224 -11.170 -17.364 1.00 86.38 100 ASN A CA 1
ATOM 819 C C . ASN A 1 100 ? 20.362 -9.657 -17.593 1.00 86.38 100 ASN A C 1
ATOM 821 O O . ASN A 1 100 ? 19.926 -8.869 -16.760 1.00 86.38 100 ASN A O 1
ATOM 825 N N . SER A 1 101 ? 20.973 -9.226 -18.703 1.00 88.12 101 SER A N 1
ATOM 826 C CA . SER A 1 101 ? 21.045 -7.808 -19.087 1.00 88.12 101 SER A CA 1
ATOM 827 C C . SER A 1 101 ? 19.660 -7.210 -19.333 1.00 88.12 101 SER A C 1
ATOM 829 O O . SER A 1 101 ? 19.376 -6.108 -18.874 1.00 88.12 101 SER A O 1
ATOM 831 N N . ILE A 1 102 ? 18.793 -7.945 -20.036 1.00 89.31 102 ILE A N 1
ATOM 832 C CA . ILE A 1 102 ? 17.412 -7.529 -20.319 1.00 89.31 102 ILE A CA 1
ATOM 833 C C . ILE A 1 102 ? 16.598 -7.436 -19.027 1.00 89.31 102 ILE A C 1
ATOM 835 O O . ILE A 1 102 ? 15.888 -6.455 -18.825 1.00 89.31 102 ILE A O 1
ATOM 839 N N . ASP A 1 103 ? 16.728 -8.427 -18.142 1.00 87.06 103 ASP A N 1
ATOM 840 C CA . ASP A 1 103 ? 16.088 -8.423 -16.824 1.00 87.06 103 ASP A CA 1
ATOM 841 C C . ASP A 1 103 ? 16.545 -7.220 -15.984 1.00 87.06 103 ASP A C 1
ATOM 843 O O . ASP A 1 103 ? 15.713 -6.469 -15.476 1.00 87.06 103 ASP A O 1
ATOM 847 N N . LEU A 1 104 ? 17.856 -6.967 -15.908 1.00 87.31 104 LEU A N 1
ATOM 848 C CA . LEU A 1 104 ? 18.403 -5.808 -15.198 1.00 87.31 104 LEU A CA 1
ATOM 849 C C . LEU A 1 104 ? 17.877 -4.487 -15.777 1.00 87.31 104 LEU A C 1
ATOM 851 O O . LEU A 1 104 ? 17.424 -3.629 -15.024 1.00 87.31 104 LEU A O 1
ATOM 855 N N . ALA A 1 105 ? 17.879 -4.340 -17.102 1.00 89.50 105 ALA A N 1
ATOM 856 C CA . ALA A 1 105 ? 17.347 -3.162 -17.779 1.00 89.50 105 ALA A CA 1
ATOM 857 C C . ALA A 1 105 ? 15.857 -2.943 -17.486 1.00 89.50 105 ALA A C 1
ATOM 859 O O . ALA A 1 105 ? 15.464 -1.835 -17.117 1.00 89.50 105 ALA A O 1
ATOM 860 N N . ALA A 1 106 ? 15.035 -3.991 -17.577 1.00 88.19 106 ALA A N 1
ATOM 861 C CA . ALA A 1 106 ? 13.612 -3.915 -17.258 1.00 88.19 106 ALA A CA 1
ATOM 862 C C . ALA A 1 106 ? 13.378 -3.535 -15.785 1.00 88.19 106 ALA A C 1
ATOM 864 O O . ALA A 1 106 ? 12.543 -2.678 -15.497 1.00 88.19 106 ALA A O 1
ATOM 865 N N . ARG A 1 107 ? 14.156 -4.101 -14.853 1.00 86.31 107 ARG A N 1
ATOM 866 C CA . ARG A 1 107 ? 14.101 -3.773 -13.417 1.00 86.31 107 ARG A CA 1
ATOM 867 C C . ARG A 1 107 ? 14.490 -2.333 -13.126 1.00 86.31 107 ARG A C 1
ATOM 869 O O . ARG A 1 107 ? 13.791 -1.668 -12.368 1.00 86.31 107 ARG A O 1
ATOM 876 N N . CYS A 1 108 ? 15.578 -1.854 -13.725 1.00 85.81 108 CYS A N 1
ATOM 877 C CA . CYS A 1 108 ? 16.031 -0.470 -13.603 1.00 85.81 108 CYS A CA 1
ATOM 878 C C . CYS A 1 108 ? 15.001 0.506 -14.160 1.00 85.81 108 CYS A C 1
ATOM 880 O O . CYS A 1 108 ? 14.710 1.522 -13.536 1.00 85.81 108 CYS A O 1
ATOM 882 N N . TRP A 1 109 ? 14.425 0.183 -15.313 1.00 85.12 109 TRP A N 1
ATOM 883 C CA . TRP A 1 109 ? 13.469 1.055 -15.972 1.00 85.12 109 TRP A CA 1
ATOM 884 C C . TRP A 1 109 ? 12.115 1.117 -15.253 1.00 85.12 109 TRP A C 1
ATOM 886 O O . TRP A 1 109 ? 11.547 2.199 -15.091 1.00 85.12 109 TRP A O 1
ATOM 896 N N . LEU A 1 110 ? 11.600 -0.030 -14.807 1.00 85.88 110 LEU A N 1
ATOM 897 C CA . LEU A 1 110 ? 10.261 -0.147 -14.223 1.00 85.88 110 LEU A CA 1
ATOM 898 C C . LEU A 1 110 ? 10.257 -0.185 -12.690 1.00 85.88 110 LEU A C 1
ATOM 900 O O . LEU A 1 110 ? 9.192 -0.280 -12.087 1.00 85.88 110 LEU A O 1
ATOM 904 N N . MET A 1 111 ? 11.427 -0.083 -12.052 1.00 84.81 111 MET A N 1
ATOM 905 C CA . MET A 1 111 ? 11.606 -0.184 -10.598 1.00 84.81 111 MET A CA 1
ATOM 906 C C . MET A 1 111 ? 11.082 -1.508 -10.018 1.00 84.81 111 MET A C 1
ATOM 908 O O . MET A 1 111 ? 10.475 -1.545 -8.944 1.00 84.81 111 MET A O 1
ATOM 912 N N . PHE A 1 112 ? 11.298 -2.611 -10.736 1.00 83.88 112 PHE A N 1
ATOM 913 C CA . PHE A 1 112 ? 10.909 -3.953 -10.293 1.00 83.88 112 PHE A CA 1
ATOM 914 C C . PHE A 1 112 ? 12.030 -4.618 -9.504 1.00 83.88 112 PHE A C 1
ATOM 916 O O . PHE A 1 112 ? 13.206 -4.482 -9.834 1.00 83.88 112 PHE A O 1
ATOM 923 N N . GLY A 1 113 ? 11.676 -5.358 -8.454 1.00 71.12 113 GLY A N 1
ATOM 924 C CA . GLY A 1 113 ? 12.623 -6.187 -7.707 1.00 71.12 113 GLY A CA 1
ATOM 925 C C . GLY A 1 113 ? 13.715 -5.425 -6.946 1.00 71.12 113 GLY A C 1
ATOM 926 O O . GLY A 1 113 ? 14.571 -6.072 -6.338 1.00 71.12 113 GLY A O 1
ATOM 927 N N . PHE A 1 114 ? 13.685 -4.086 -6.918 1.00 67.56 114 PHE A N 1
ATOM 928 C CA . PHE A 1 114 ? 14.659 -3.253 -6.205 1.00 67.56 114 PHE A CA 1
ATOM 929 C C . PHE A 1 114 ? 14.757 -3.684 -4.731 1.00 67.56 114 PHE A C 1
ATOM 931 O O . PHE A 1 114 ? 13.747 -3.722 -4.022 1.00 67.56 114 PHE A O 1
ATOM 938 N N . ARG A 1 115 ? 15.977 -3.984 -4.256 1.00 63.09 115 ARG A N 1
ATOM 939 C CA . ARG A 1 115 ? 16.311 -4.524 -2.918 1.00 63.09 115 ARG A CA 1
ATOM 940 C C . ARG A 1 115 ? 16.016 -6.003 -2.652 1.00 63.09 115 ARG A C 1
ATOM 942 O O . ARG A 1 115 ? 16.310 -6.462 -1.550 1.00 63.09 115 ARG A O 1
ATOM 949 N N . SER A 1 116 ? 15.496 -6.774 -3.608 1.00 57.00 116 SER A N 1
ATOM 950 C CA . SER A 1 116 ? 15.328 -8.230 -3.412 1.00 57.00 116 SER A CA 1
ATOM 951 C C . SER A 1 116 ? 16.664 -8.998 -3.447 1.00 57.00 116 SER A C 1
ATOM 953 O O . SER A 1 116 ? 16.676 -10.215 -3.280 1.00 57.00 116 SER A O 1
ATOM 955 N N . GLY A 1 117 ? 17.782 -8.277 -3.609 1.00 54.34 117 GLY A N 1
ATOM 956 C CA . GLY A 1 117 ? 19.110 -8.821 -3.860 1.00 54.34 117 GLY A CA 1
ATOM 957 C C . GLY A 1 117 ? 19.227 -9.276 -5.313 1.00 54.34 117 GLY A C 1
ATOM 958 O O . GLY A 1 117 ? 18.290 -9.815 -5.881 1.00 54.34 117 GLY A O 1
ATOM 959 N N . THR A 1 118 ? 20.379 -9.062 -5.934 1.00 54.69 118 THR A N 1
ATOM 960 C CA . THR A 1 118 ? 20.750 -9.663 -7.232 1.00 54.69 118 THR A CA 1
ATOM 961 C C . THR A 1 118 ? 21.540 -10.960 -7.037 1.00 54.69 118 THR A C 1
ATOM 963 O O . THR A 1 118 ? 22.126 -11.494 -7.974 1.00 54.69 118 THR A O 1
ATOM 966 N N . GLY A 1 119 ? 21.590 -11.459 -5.797 1.00 57.97 119 GLY A N 1
ATOM 967 C CA . GLY A 1 119 ? 22.342 -12.652 -5.441 1.00 57.97 119 GLY A CA 1
ATOM 968 C C . GLY A 1 119 ? 21.748 -13.932 -6.045 1.00 57.97 119 GLY A C 1
ATOM 969 O O . GLY A 1 119 ? 20.560 -13.968 -6.379 1.00 57.97 119 GLY A O 1
ATOM 970 N N . PRO A 1 120 ? 22.547 -15.009 -6.142 1.00 55.41 120 PRO A N 1
ATOM 971 C CA . PRO A 1 120 ? 22.067 -16.319 -6.571 1.00 55.41 120 PRO A CA 1
ATOM 972 C C . PRO A 1 120 ? 20.837 -16.750 -5.754 1.00 55.41 120 PRO A C 1
ATOM 974 O O . PRO A 1 120 ? 20.900 -16.818 -4.528 1.00 55.41 120 PRO A O 1
ATOM 977 N N . GLY A 1 121 ? 19.718 -17.025 -6.432 1.00 63.00 121 GLY A N 1
ATOM 978 C CA . GLY A 1 121 ? 18.450 -17.421 -5.803 1.00 63.00 121 GLY A CA 1
ATOM 979 C C . GLY A 1 121 ? 17.476 -16.278 -5.502 1.00 63.00 121 GLY A C 1
ATOM 980 O O . GLY A 1 121 ? 16.374 -16.544 -5.022 1.00 63.00 121 GLY A O 1
ATOM 981 N N . ALA A 1 122 ? 17.831 -15.024 -5.797 1.00 63.91 122 ALA A N 1
ATOM 982 C CA . ALA A 1 122 ? 16.851 -13.948 -5.810 1.00 63.91 122 ALA A CA 1
ATOM 983 C C . ALA A 1 122 ? 15.779 -14.211 -6.883 1.00 63.91 122 ALA A C 1
ATOM 985 O O . ALA A 1 122 ? 16.105 -14.741 -7.951 1.00 63.91 122 ALA A O 1
ATOM 986 N N . PRO A 1 123 ? 14.507 -13.852 -6.632 1.00 66.44 123 PRO A N 1
ATOM 987 C CA . PRO A 1 123 ? 13.454 -14.025 -7.621 1.00 66.44 123 PRO A CA 1
ATOM 988 C C . PRO A 1 123 ? 13.818 -13.236 -8.882 1.00 66.44 123 PRO A C 1
ATOM 990 O O . PRO A 1 123 ? 14.018 -12.021 -8.826 1.00 66.44 123 PRO A O 1
ATOM 993 N N . VAL A 1 124 ? 13.962 -13.944 -10.002 1.00 72.06 124 VAL A N 1
ATOM 994 C CA . VAL A 1 124 ? 14.167 -13.365 -11.336 1.00 72.06 124 VAL A CA 1
ATOM 995 C C . VAL A 1 124 ? 12.797 -12.966 -11.875 1.00 72.06 124 VAL A C 1
ATOM 997 O O . VAL A 1 124 ? 11.848 -13.726 -11.694 1.00 72.06 124 VAL A O 1
ATOM 1000 N N . PHE A 1 125 ? 12.677 -11.791 -12.501 1.00 81.50 125 PHE A N 1
ATOM 1001 C CA . PHE A 1 125 ? 11.407 -11.399 -13.112 1.00 81.50 125 PHE A CA 1
ATOM 1002 C C . PHE A 1 125 ? 11.189 -12.347 -14.292 1.00 81.50 125 PHE A C 1
ATOM 1004 O O . PHE A 1 125 ? 12.020 -12.423 -15.205 1.00 81.50 125 PHE A O 1
ATOM 1011 N N . GLN A 1 126 ? 10.146 -13.174 -14.209 1.00 80.44 126 GLN A N 1
ATOM 1012 C CA . GLN A 1 126 ? 9.948 -14.250 -15.171 1.00 80.44 126 GLN A CA 1
ATOM 1013 C C . GLN A 1 126 ? 9.358 -13.674 -16.451 1.00 80.44 126 GLN A C 1
ATOM 1015 O O . GLN A 1 126 ? 8.151 -13.530 -16.604 1.00 80.44 126 GLN A O 1
ATOM 1020 N N . TRP A 1 127 ? 10.249 -13.320 -17.375 1.00 86.44 127 TRP A N 1
ATOM 1021 C CA . TRP A 1 127 ? 9.872 -12.816 -18.687 1.00 86.44 127 TRP A CA 1
ATOM 1022 C C . TRP A 1 127 ? 10.114 -13.886 -19.755 1.00 86.44 127 TRP A C 1
ATOM 1024 O O . TRP A 1 127 ? 11.234 -14.049 -20.263 1.00 86.44 127 TRP A O 1
ATOM 1034 N N . ASP A 1 128 ? 9.073 -14.677 -20.014 1.00 89.94 128 ASP A N 1
ATOM 1035 C CA . ASP A 1 128 ? 9.102 -15.777 -20.978 1.00 89.94 128 ASP A CA 1
ATOM 1036 C C . ASP A 1 128 ? 9.242 -15.277 -22.421 1.00 89.94 128 ASP A C 1
ATOM 1038 O O . ASP A 1 128 ? 8.795 -14.188 -22.772 1.00 89.94 128 ASP A O 1
ATOM 1042 N N . ASP A 1 129 ? 9.867 -16.098 -23.271 1.00 91.00 129 ASP A N 1
ATOM 1043 C CA . ASP A 1 129 ? 10.235 -15.742 -24.651 1.00 91.00 129 ASP A CA 1
ATOM 1044 C C . ASP A 1 129 ? 9.040 -15.354 -25.534 1.00 91.00 129 ASP A C 1
ATOM 1046 O O . ASP A 1 129 ? 9.187 -14.547 -26.457 1.00 91.00 129 ASP A O 1
ATOM 1050 N N . ASP A 1 130 ? 7.868 -15.910 -25.236 1.00 94.12 130 ASP A N 1
ATOM 1051 C CA . ASP A 1 130 ? 6.640 -15.700 -25.998 1.00 94.12 130 ASP A CA 1
ATOM 1052 C C . ASP A 1 130 ? 5.724 -14.623 -25.392 1.00 94.12 130 ASP A C 1
ATOM 1054 O O . ASP A 1 130 ? 4.729 -14.266 -26.019 1.00 94.12 130 ASP A O 1
ATOM 1058 N N . MET A 1 131 ? 6.051 -14.085 -24.210 1.00 91.69 131 MET A N 1
ATOM 1059 C CA . MET A 1 131 ? 5.259 -13.035 -23.564 1.00 91.69 131 MET A CA 1
ATOM 1060 C C . MET A 1 131 ? 5.721 -11.647 -23.996 1.00 91.69 131 MET A C 1
ATOM 1062 O O . MET A 1 131 ? 6.910 -11.388 -24.187 1.00 91.69 131 MET A O 1
ATOM 1066 N N . THR A 1 132 ? 4.784 -10.716 -24.094 1.00 9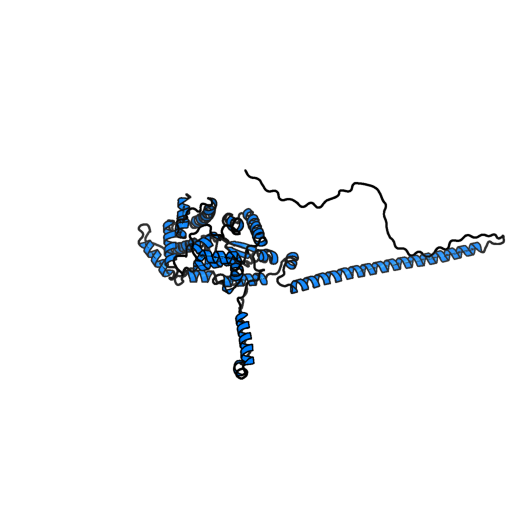1.69 132 THR A N 1
ATOM 1067 C CA . THR A 1 132 ? 5.091 -9.280 -24.137 1.00 91.69 132 THR A CA 1
ATOM 1068 C C . THR A 1 132 ? 5.493 -8.775 -22.746 1.00 91.69 132 THR A C 1
ATOM 1070 O O . THR A 1 132 ? 5.269 -9.444 -21.732 1.00 91.69 132 THR A O 1
ATOM 1073 N N . LEU A 1 133 ? 6.103 -7.588 -22.652 1.00 88.38 133 LEU A N 1
ATOM 1074 C CA . LEU A 1 133 ? 6.438 -7.007 -21.340 1.00 88.38 133 LEU A CA 1
ATOM 1075 C C . LEU A 1 133 ? 5.182 -6.665 -20.532 1.00 88.38 133 LEU A C 1
ATOM 1077 O O . LEU A 1 133 ? 5.186 -6.759 -19.308 1.00 88.38 133 LEU A O 1
ATOM 1081 N N . GLU A 1 134 ? 4.104 -6.261 -21.204 1.00 86.62 134 GLU A N 1
ATOM 1082 C CA . GLU A 1 134 ? 2.824 -5.969 -20.558 1.00 86.62 134 GLU A CA 1
ATOM 1083 C C . GLU A 1 134 ? 2.207 -7.233 -19.952 1.00 86.62 134 GLU A C 1
ATOM 1085 O O . GLU A 1 134 ? 1.815 -7.216 -18.787 1.00 86.62 134 GLU A O 1
ATOM 1090 N N . GLU A 1 135 ? 2.190 -8.342 -20.695 1.00 89.56 135 GLU A N 1
ATOM 1091 C CA . GLU A 1 135 ? 1.697 -9.632 -20.200 1.00 89.56 135 GLU A CA 1
ATOM 1092 C C . GLU A 1 135 ? 2.522 -10.150 -19.024 1.00 89.56 135 GLU A C 1
ATOM 1094 O O . GLU A 1 135 ? 1.942 -10.596 -18.038 1.00 89.56 135 GLU A O 1
ATOM 1099 N N . ALA A 1 136 ? 3.852 -10.038 -19.083 1.00 89.44 136 ALA A N 1
ATOM 1100 C CA . ALA A 1 136 ? 4.720 -10.452 -17.983 1.00 89.44 136 ALA A CA 1
ATOM 1101 C C . ALA A 1 136 ? 4.479 -9.619 -16.716 1.00 89.44 136 ALA A C 1
ATOM 1103 O O . ALA A 1 136 ? 4.374 -10.156 -15.615 1.00 89.44 136 ALA A O 1
ATOM 1104 N N . VAL A 1 137 ? 4.304 -8.302 -16.862 1.00 87.69 137 VAL A N 1
ATOM 1105 C CA . VAL A 1 137 ? 3.942 -7.437 -15.733 1.00 87.69 137 VAL A CA 1
ATOM 1106 C C . VAL A 1 137 ? 2.555 -7.775 -15.201 1.00 87.69 137 VAL A C 1
ATOM 1108 O O . VAL A 1 137 ? 2.383 -7.878 -13.992 1.00 87.69 137 VAL A O 1
ATOM 1111 N N . LEU A 1 138 ? 1.566 -8.001 -16.065 1.00 86.44 138 LEU A N 1
ATOM 1112 C CA . LEU A 1 138 ? 0.231 -8.428 -15.644 1.00 86.44 138 LEU A CA 1
ATOM 1113 C C . LEU A 1 138 ? 0.247 -9.791 -14.938 1.00 86.44 138 LEU A C 1
ATOM 1115 O O . LEU A 1 138 ? -0.502 -9.971 -13.977 1.00 86.44 138 LEU A O 1
ATOM 1119 N N . ALA A 1 139 ? 1.105 -10.719 -15.369 1.00 87.88 139 ALA A N 1
ATOM 1120 C CA . ALA A 1 139 ? 1.288 -12.020 -14.734 1.00 87.88 139 ALA A CA 1
ATOM 1121 C C . ALA A 1 139 ? 1.825 -11.870 -13.301 1.00 87.88 139 ALA A C 1
ATOM 1123 O O . ALA A 1 139 ? 1.244 -12.427 -12.371 1.00 87.88 139 ALA A O 1
ATOM 1124 N N . GLU A 1 140 ? 2.847 -11.035 -13.099 1.00 86.50 140 GLU A N 1
ATOM 1125 C CA . GLU A 1 140 ? 3.407 -10.727 -11.771 1.00 86.50 140 GLU A CA 1
ATOM 1126 C C . GLU A 1 140 ? 2.441 -9.914 -10.884 1.00 86.50 140 GLU A C 1
ATOM 1128 O O . GLU A 1 140 ? 2.404 -10.045 -9.655 1.00 86.50 140 GLU A O 1
ATOM 1133 N N . LEU A 1 141 ? 1.615 -9.059 -11.494 1.00 83.81 141 LEU A N 1
ATOM 1134 C CA . LEU A 1 141 ? 0.575 -8.289 -10.804 1.00 83.81 141 LEU A CA 1
ATOM 1135 C C . LEU A 1 141 ? -0.668 -9.112 -10.456 1.00 83.81 141 LEU A C 1
ATOM 1137 O O . LEU A 1 141 ? -1.515 -8.624 -9.693 1.00 83.81 141 LEU A O 1
ATOM 1141 N N . GLY A 1 142 ? -0.758 -10.343 -10.969 1.00 73.62 142 GLY A N 1
ATOM 1142 C CA . GLY A 1 142 ? -1.790 -11.312 -10.637 1.00 73.62 142 GLY A CA 1
ATOM 1143 C C . GLY A 1 142 ? -1.984 -11.466 -9.122 1.00 73.62 142 GLY A C 1
ATOM 1144 O O . GLY A 1 142 ? -1.163 -11.007 -8.320 1.00 73.62 142 GLY A O 1
ATOM 1145 N N . PRO A 1 143 ? -3.110 -12.053 -8.681 1.00 58.56 143 PRO A N 1
ATOM 1146 C CA . PRO A 1 143 ? -3.379 -12.220 -7.262 1.00 58.56 143 PRO A CA 1
ATOM 1147 C C . PRO A 1 143 ? -2.302 -13.116 -6.640 1.00 58.56 143 PRO A C 1
ATOM 1149 O O . PRO A 1 143 ? -2.391 -14.337 -6.693 1.00 58.56 143 PRO A O 1
ATOM 1152 N N . THR A 1 144 ? -1.300 -12.497 -6.016 1.00 48.62 144 THR A N 1
ATOM 1153 C CA . THR A 1 144 ? -0.314 -13.146 -5.155 1.00 48.62 144 THR A CA 1
ATOM 1154 C C . THR A 1 144 ? -1.004 -13.512 -3.843 1.00 48.62 144 THR A C 1
ATOM 1156 O O . THR A 1 144 ? -0.743 -12.929 -2.795 1.00 48.62 144 THR A O 1
ATOM 1159 N N . LEU A 1 145 ? -1.972 -14.423 -3.900 1.00 47.34 145 LEU A N 1
ATOM 1160 C CA . LEU A 1 145 ? -2.258 -15.243 -2.736 1.00 47.34 145 LEU A CA 1
ATOM 1161 C C . LEU A 1 145 ? -1.118 -16.252 -2.708 1.00 47.34 145 LEU A C 1
ATOM 1163 O O . LEU A 1 145 ? -0.897 -16.938 -3.705 1.00 47.34 145 LEU A O 1
ATOM 1167 N N . SER A 1 146 ? -0.354 -16.300 -1.614 1.00 44.84 146 SER A N 1
ATOM 1168 C CA . SER A 1 146 ? 0.557 -17.422 -1.413 1.00 44.84 146 SER A CA 1
ATOM 1169 C C . SER A 1 146 ? -0.263 -18.696 -1.629 1.00 44.84 146 SER A C 1
ATOM 1171 O O . SER A 1 146 ? -1.348 -18.840 -1.061 1.00 44.84 146 SER A O 1
ATOM 1173 N N . GLU A 1 147 ? 0.205 -19.589 -2.502 1.00 39.06 147 GLU A N 1
ATOM 1174 C CA . GLU A 1 147 ? -0.537 -20.770 -2.980 1.00 39.06 147 GLU A CA 1
ATOM 1175 C C . GLU A 1 147 ? -1.006 -21.728 -1.856 1.00 39.06 147 GLU A C 1
ATOM 1177 O O . GLU A 1 147 ? -1.663 -22.729 -2.128 1.00 39.06 147 GLU A O 1
ATOM 1182 N N . GLY A 1 148 ? -0.716 -21.425 -0.585 1.00 40.22 148 GLY A N 1
ATOM 1183 C CA . GLY A 1 148 ? -1.118 -22.197 0.587 1.00 40.22 148 GLY A CA 1
ATOM 1184 C C . GLY A 1 148 ? -2.281 -21.646 1.422 1.00 40.22 148 GLY A C 1
ATOM 1185 O O . GLY A 1 148 ? -2.808 -22.409 2.228 1.00 40.22 148 GLY A O 1
ATOM 1186 N N . SER A 1 149 ? -2.721 -20.387 1.276 1.00 40.03 149 SER A N 1
ATOM 1187 C CA . SER A 1 149 ? -3.712 -19.821 2.211 1.00 40.03 149 SER A CA 1
ATOM 1188 C C . SER A 1 149 ? -4.936 -19.223 1.514 1.00 40.03 149 SER A C 1
ATOM 1190 O O . SER A 1 149 ? -4.937 -18.108 0.999 1.00 40.03 149 SER A O 1
ATOM 1192 N N . ILE A 1 150 ? -6.022 -19.996 1.597 1.00 38.66 150 ILE A N 1
ATOM 1193 C CA . ILE A 1 150 ? -7.413 -19.670 1.264 1.00 38.66 150 ILE A CA 1
ATOM 1194 C C . ILE A 1 150 ? -7.745 -19.723 -0.238 1.00 38.66 150 ILE A C 1
ATOM 1196 O O . ILE A 1 150 ? -7.673 -18.740 -0.974 1.00 38.66 150 ILE A O 1
ATOM 1200 N N . GLN A 1 151 ? -8.250 -20.888 -0.667 1.00 29.45 151 GLN A N 1
ATOM 1201 C CA . GLN A 1 151 ? -9.072 -21.016 -1.872 1.00 29.45 151 GLN A CA 1
ATOM 1202 C C . GLN A 1 151 ? -10.308 -20.114 -1.742 1.00 29.45 151 GLN A C 1
ATOM 1204 O O . GLN A 1 151 ? -11.346 -20.513 -1.209 1.00 29.45 151 GLN A O 1
ATOM 1209 N N . TYR A 1 152 ? -10.232 -18.888 -2.248 1.00 36.72 152 TYR A N 1
ATOM 1210 C CA . TYR A 1 152 ? -11.430 -18.093 -2.460 1.00 36.72 152 TYR A CA 1
ATOM 1211 C C . TYR A 1 152 ? -12.106 -18.580 -3.733 1.00 36.72 152 TYR A C 1
ATOM 1213 O O . TYR A 1 152 ? -11.760 -18.195 -4.848 1.00 36.72 152 TYR A O 1
ATOM 1221 N N . THR A 1 153 ? -13.128 -19.414 -3.552 1.00 27.86 153 THR A N 1
ATOM 1222 C CA . THR A 1 153 ? -14.172 -19.540 -4.564 1.00 27.86 153 THR A CA 1
ATOM 1223 C C . THR A 1 153 ? -14.818 -18.163 -4.665 1.00 27.86 153 THR A C 1
ATOM 1225 O O . THR A 1 153 ? -15.636 -17.794 -3.823 1.00 27.86 153 THR A O 1
ATOM 1228 N N . ILE A 1 154 ? -14.453 -17.377 -5.680 1.00 32.25 154 ILE A N 1
ATOM 1229 C CA . ILE A 1 154 ? -15.302 -16.279 -6.135 1.00 32.25 154 ILE A CA 1
ATOM 1230 C C . ILE A 1 154 ? -16.543 -16.962 -6.704 1.00 32.25 154 ILE A C 1
ATOM 1232 O O . ILE A 1 154 ? -16.655 -17.211 -7.901 1.00 32.25 154 ILE A O 1
ATOM 1236 N N . THR A 1 155 ? -17.480 -17.325 -5.830 1.00 31.12 155 THR A N 1
ATOM 1237 C CA . THR A 1 155 ? -18.837 -17.654 -6.234 1.00 31.12 155 THR A CA 1
ATOM 1238 C C . THR A 1 155 ? -19.440 -16.324 -6.665 1.00 31.12 155 THR A C 1
ATOM 1240 O O . THR A 1 155 ? -20.105 -15.625 -5.902 1.00 31.12 155 THR A O 1
ATOM 1243 N N . ALA A 1 156 ? -19.160 -15.925 -7.908 1.00 30.70 156 ALA A N 1
ATOM 1244 C CA . ALA A 1 156 ? -20.103 -15.119 -8.657 1.00 30.70 156 ALA A CA 1
ATOM 1245 C C . ALA A 1 156 ? -21.411 -15.899 -8.561 1.00 30.70 156 ALA A C 1
ATOM 1247 O O . ALA A 1 156 ? -21.492 -16.998 -9.098 1.00 30.70 156 ALA A O 1
ATOM 1248 N N . GLY A 1 157 ? -22.343 -15.419 -7.735 1.00 27.97 157 GLY A N 1
ATOM 1249 C CA . GLY A 1 157 ? -23.521 -16.176 -7.342 1.00 27.97 157 GLY A CA 1
ATOM 1250 C C . GLY A 1 157 ? -24.216 -16.759 -8.563 1.00 27.97 157 GLY A C 1
ATOM 1251 O O . GLY A 1 157 ? -24.922 -16.050 -9.280 1.00 27.97 157 GLY A O 1
ATOM 1252 N N . THR A 1 158 ? -24.023 -18.056 -8.786 1.00 30.47 158 THR A N 1
ATOM 1253 C CA . THR A 1 158 ? -24.854 -18.855 -9.667 1.00 30.47 158 THR A CA 1
ATOM 1254 C C . THR A 1 158 ? -26.189 -18.944 -8.952 1.00 30.47 158 THR A C 1
ATOM 1256 O O . THR A 1 158 ? -26.436 -19.831 -8.140 1.00 30.47 158 THR A O 1
ATOM 1259 N N . PHE A 1 159 ? -27.050 -17.964 -9.209 1.00 30.27 159 PHE A N 1
ATOM 1260 C CA . PHE A 1 159 ? -28.475 -18.071 -8.948 1.00 30.27 159 PHE A CA 1
ATOM 1261 C C . PHE A 1 159 ? -29.018 -19.134 -9.918 1.00 30.27 159 PHE A C 1
ATOM 1263 O O . PHE A 1 159 ? -29.647 -18.827 -10.922 1.00 30.27 159 PHE A O 1
ATOM 1270 N N . SER A 1 160 ? -28.719 -20.406 -9.647 1.00 28.08 160 SER A N 1
ATOM 1271 C CA . SER A 1 160 ? -29.434 -21.545 -10.218 1.00 28.08 160 SER A CA 1
ATOM 1272 C C . SER A 1 160 ? -30.641 -21.816 -9.324 1.00 28.08 160 SER A C 1
ATOM 1274 O O . SER A 1 160 ? -30.730 -22.795 -8.594 1.00 28.08 160 SER A O 1
ATOM 1276 N N . GLY A 1 161 ? -31.545 -20.844 -9.305 1.00 27.89 161 GLY A N 1
ATOM 1277 C CA . GLY A 1 161 ? -32.939 -21.070 -8.979 1.00 27.89 161 GLY A CA 1
ATOM 1278 C C . GLY A 1 161 ? -33.673 -20.842 -10.282 1.00 27.89 161 GLY A C 1
ATOM 1279 O O . GLY A 1 161 ? -33.570 -19.750 -10.836 1.00 27.89 161 GLY A O 1
ATOM 1280 N N . ALA A 1 162 ? -34.342 -21.870 -10.797 1.00 33.38 162 ALA A N 1
ATOM 1281 C CA . ALA A 1 162 ? -35.198 -21.776 -11.968 1.00 33.38 162 ALA A CA 1
ATOM 1282 C C . ALA A 1 162 ? -36.293 -20.724 -11.719 1.00 33.38 162 ALA A C 1
ATOM 1284 O O . ALA A 1 162 ? -37.370 -21.024 -11.213 1.00 33.38 162 ALA A O 1
ATOM 1285 N N . VAL A 1 163 ? -35.994 -19.467 -12.035 1.00 35.16 163 VAL A N 1
ATOM 1286 C CA . VAL A 1 163 ? -36.983 -18.412 -12.190 1.00 35.16 163 VAL A CA 1
ATOM 1287 C C . VAL A 1 163 ? -37.401 -18.503 -13.643 1.00 35.16 163 VAL A C 1
ATOM 1289 O O . VAL A 1 163 ? -36.718 -18.009 -14.533 1.00 35.16 163 VAL A O 1
ATOM 1292 N N . SER A 1 164 ? -38.501 -19.212 -13.870 1.00 37.22 164 SER A N 1
ATOM 1293 C CA . SER A 1 164 ? -39.281 -19.128 -15.099 1.00 37.22 164 SER A CA 1
ATOM 1294 C C . SER A 1 164 ? -39.379 -17.671 -15.555 1.00 37.22 164 SER A C 1
ATOM 1296 O O . SER A 1 164 ? -39.789 -16.809 -14.772 1.00 37.22 164 SER A O 1
ATOM 1298 N N . ASP A 1 165 ? -38.972 -17.420 -16.799 1.00 37.41 165 ASP A N 1
ATOM 1299 C CA . ASP A 1 165 ? -38.928 -16.111 -17.445 1.00 37.41 165 ASP A CA 1
ATOM 1300 C C . ASP A 1 165 ? -40.178 -15.261 -17.143 1.00 37.41 165 ASP A C 1
ATOM 1302 O O . ASP A 1 165 ? -41.267 -15.564 -17.633 1.00 37.41 165 ASP A O 1
ATOM 1306 N N . PRO A 1 166 ? -40.063 -14.132 -16.416 1.00 45.38 166 PRO A N 1
ATOM 1307 C CA . PRO A 1 166 ? -41.173 -13.188 -16.269 1.00 45.38 166 PRO A CA 1
ATOM 1308 C C . PRO A 1 166 ? -41.402 -12.349 -17.544 1.00 45.38 166 PRO A C 1
ATOM 1310 O O . PRO A 1 166 ? -42.257 -11.464 -17.567 1.00 45.38 166 PRO A O 1
ATOM 1313 N N . VAL A 1 167 ? -40.639 -12.603 -18.614 1.00 44.47 167 VAL A N 1
ATOM 1314 C CA . VAL A 1 167 ? -40.637 -11.806 -19.850 1.00 44.47 167 VAL A CA 1
ATOM 1315 C C . VAL A 1 167 ? -41.831 -12.130 -20.756 1.00 44.47 167 VAL A C 1
ATOM 1317 O O . VAL A 1 167 ? -42.253 -11.275 -21.532 1.00 44.47 167 VAL A O 1
ATOM 1320 N N . THR A 1 168 ? -42.460 -13.296 -20.609 1.00 46.75 168 THR A N 1
ATOM 1321 C CA . THR A 1 168 ? -43.570 -13.708 -21.486 1.00 46.75 168 THR A CA 1
ATOM 1322 C C . THR A 1 168 ? -44.958 -13.313 -20.968 1.00 46.75 168 THR A C 1
ATOM 1324 O O . THR A 1 168 ? -45.907 -13.296 -21.744 1.00 46.75 168 THR A O 1
ATOM 1327 N N . ALA A 1 169 ? -45.100 -12.918 -19.695 1.00 44.69 169 ALA A N 1
ATOM 1328 C CA . ALA A 1 169 ? -46.395 -12.540 -19.105 1.00 44.69 169 ALA A CA 1
ATOM 1329 C C . ALA A 1 169 ? -46.651 -11.017 -19.029 1.00 44.69 169 ALA A C 1
ATOM 1331 O O . ALA A 1 169 ? -47.759 -10.594 -18.709 1.00 44.69 169 ALA A O 1
ATOM 1332 N N . ALA A 1 170 ? -45.655 -10.174 -19.327 1.00 44.53 170 ALA A N 1
ATOM 1333 C CA . ALA A 1 170 ? -45.745 -8.719 -19.140 1.00 44.53 170 ALA A CA 1
ATOM 1334 C C . ALA A 1 170 ? -46.054 -7.914 -20.421 1.00 44.53 170 ALA A C 1
ATOM 1336 O O . ALA A 1 170 ? -46.019 -6.684 -20.390 1.00 44.53 170 ALA A O 1
ATOM 1337 N N . GLN A 1 171 ? -46.371 -8.566 -21.546 1.00 46.88 171 GLN A N 1
ATOM 1338 C CA . GLN A 1 171 ? -46.623 -7.876 -22.822 1.00 46.88 171 GLN A CA 1
ATOM 1339 C C . GLN A 1 171 ? -48.033 -7.274 -22.972 1.00 46.88 171 GLN A C 1
ATOM 1341 O O . GLN A 1 171 ? -48.291 -6.603 -23.966 1.00 46.88 171 GLN A O 1
ATOM 1346 N N . SER A 1 172 ? -48.935 -7.431 -21.998 1.00 50.66 172 SER A N 1
ATOM 1347 C CA . SER A 1 172 ? -50.308 -6.906 -22.099 1.00 50.66 172 SER A CA 1
ATOM 1348 C C . SER A 1 172 ? -50.604 -5.670 -21.240 1.00 50.66 172 SER A C 1
ATOM 1350 O O . SER A 1 172 ? -51.736 -5.191 -21.263 1.00 50.66 172 SER A O 1
ATOM 1352 N N . ASN A 1 173 ? -49.632 -5.112 -20.499 1.00 52.12 173 ASN A N 1
ATOM 1353 C CA . ASN A 1 173 ? -49.897 -3.964 -19.624 1.00 52.12 173 ASN A CA 1
ATOM 1354 C C . ASN A 1 173 ? -48.821 -2.856 -19.722 1.00 52.12 173 ASN A C 1
ATOM 1356 O O . ASN A 1 173 ? -47.720 -3.012 -19.178 1.00 52.12 173 ASN A O 1
ATOM 1360 N N . PRO A 1 174 ? -49.113 -1.708 -20.369 1.00 57.38 174 PRO A N 1
ATOM 1361 C CA . PRO A 1 174 ? -48.125 -0.655 -20.633 1.00 57.38 174 PRO A CA 1
ATOM 1362 C C . PRO A 1 174 ? -47.578 0.011 -19.358 1.00 57.38 174 PRO A C 1
ATOM 1364 O O . PRO A 1 174 ? -46.461 0.531 -19.358 1.00 57.38 174 PRO A O 1
ATOM 1367 N N . VAL A 1 175 ? -48.310 -0.059 -18.240 1.00 58.34 175 VAL A N 1
ATOM 1368 C CA . VAL A 1 175 ? -47.873 0.483 -16.941 1.00 58.34 175 VAL A CA 1
ATOM 1369 C C . VAL A 1 175 ? -46.841 -0.433 -16.265 1.00 58.34 175 VAL A C 1
ATOM 1371 O O . VAL A 1 175 ? -45.875 0.048 -15.670 1.00 58.34 175 VAL A O 1
ATOM 1374 N N . GLY A 1 176 ? -46.984 -1.755 -16.418 1.00 48.44 176 GLY A N 1
ATOM 1375 C CA . GLY A 1 176 ? -46.050 -2.746 -15.870 1.00 48.44 176 GLY A CA 1
ATOM 1376 C C . GLY A 1 176 ? -44.680 -2.697 -16.548 1.00 48.44 176 GLY A C 1
ATOM 1377 O O . GLY A 1 176 ? -43.654 -2.710 -15.869 1.00 48.44 176 GLY A O 1
ATOM 1378 N N . GLY A 1 177 ? -44.651 -2.526 -17.875 1.00 58.22 177 GLY A N 1
ATOM 1379 C CA . GLY A 1 177 ? -43.409 -2.383 -18.643 1.00 58.22 177 GLY A CA 1
ATOM 1380 C C . GLY A 1 177 ? -42.595 -1.141 -18.259 1.00 58.22 177 GLY A C 1
ATOM 1381 O O . GLY A 1 177 ? -41.371 -1.212 -18.153 1.00 58.22 177 GLY A O 1
ATOM 1382 N N . ALA A 1 178 ? -43.256 -0.016 -17.965 1.00 66.44 178 ALA A N 1
ATOM 1383 C CA . ALA A 1 178 ? -42.583 1.200 -17.510 1.00 66.44 178 ALA A CA 1
ATOM 1384 C C . ALA A 1 178 ? -41.990 1.049 -16.098 1.00 66.44 178 ALA A C 1
ATOM 1386 O O . ALA A 1 178 ? -40.882 1.522 -15.847 1.00 66.44 178 ALA A O 1
ATOM 1387 N N . ILE A 1 179 ? -42.683 0.357 -15.186 1.00 64.00 179 ILE A N 1
ATOM 1388 C CA . ILE A 1 179 ? -42.196 0.095 -13.822 1.00 64.00 179 ILE A CA 1
ATOM 1389 C C . ILE A 1 179 ? -41.019 -0.883 -13.846 1.00 64.00 179 ILE A C 1
ATOM 1391 O O . ILE A 1 179 ? -40.009 -0.614 -13.199 1.00 64.00 179 ILE A O 1
ATOM 1395 N N . VAL A 1 180 ? -41.103 -1.958 -14.637 1.00 69.75 180 VAL A N 1
ATOM 1396 C CA . VAL A 1 180 ? -40.016 -2.935 -14.806 1.00 69.75 180 VAL A CA 1
ATOM 1397 C C . VAL A 1 180 ? -38.805 -2.295 -15.477 1.00 69.75 180 VAL A C 1
ATOM 1399 O O . VAL A 1 180 ? -37.698 -2.463 -14.980 1.00 69.75 180 VAL A O 1
ATOM 1402 N N . LYS A 1 181 ? -38.988 -1.479 -16.524 1.00 78.12 181 LYS A N 1
ATOM 1403 C CA . LYS A 1 181 ? -37.891 -0.729 -17.155 1.00 78.12 181 LYS A CA 1
ATOM 1404 C C . LYS A 1 181 ? -37.260 0.273 -16.190 1.00 78.12 181 LYS A C 1
ATOM 1406 O O . LYS A 1 181 ? -36.044 0.356 -16.118 1.00 78.12 181 LYS A O 1
ATOM 1411 N N . ARG A 1 182 ? -38.055 0.974 -15.373 1.00 74.88 182 ARG A N 1
ATOM 1412 C CA . ARG A 1 182 ? -37.539 1.893 -14.344 1.00 74.88 182 ARG A CA 1
ATOM 1413 C C . ARG A 1 182 ? -36.803 1.146 -13.231 1.00 74.88 182 ARG A C 1
ATOM 1415 O O . ARG A 1 182 ? -35.798 1.653 -12.749 1.00 74.88 182 ARG A O 1
ATOM 1422 N N . TYR A 1 183 ? -37.253 -0.050 -12.849 1.00 58.41 183 TYR A N 1
ATOM 1423 C CA . TYR A 1 183 ? -36.556 -0.924 -11.901 1.00 58.41 183 TYR A CA 1
ATOM 1424 C C . TYR A 1 183 ? -35.271 -1.505 -12.492 1.00 58.41 183 TYR A C 1
ATOM 1426 O O . TYR A 1 183 ? -34.250 -1.500 -11.822 1.00 58.41 183 TYR A O 1
ATOM 1434 N N . GLN A 1 184 ? -35.280 -1.940 -13.750 1.00 66.81 184 GLN A N 1
ATOM 1435 C CA . GLN A 1 184 ? -34.103 -2.433 -14.464 1.00 66.81 184 GLN A CA 1
ATOM 1436 C C . GLN A 1 184 ? -33.093 -1.322 -14.747 1.00 66.81 184 GLN A C 1
ATOM 1438 O O . GLN A 1 184 ? -31.902 -1.559 -14.612 1.00 66.81 184 GLN A O 1
ATOM 1443 N N . ASP A 1 185 ? -33.536 -0.105 -15.055 1.00 70.69 185 ASP A N 1
ATOM 1444 C CA . ASP A 1 185 ? -32.677 1.073 -15.191 1.00 70.69 185 ASP A CA 1
ATOM 1445 C C . ASP A 1 185 ? -32.145 1.534 -13.838 1.00 70.69 185 ASP A C 1
ATOM 1447 O O . ASP A 1 185 ? -31.043 2.063 -13.780 1.00 70.69 185 ASP A O 1
ATOM 1451 N N . LYS A 1 186 ? -32.895 1.330 -12.748 1.00 61.66 186 LYS A N 1
ATOM 1452 C CA . LYS A 1 186 ? -32.444 1.588 -11.374 1.00 61.66 186 LYS A CA 1
ATOM 1453 C C . LYS A 1 186 ? -31.505 0.496 -10.866 1.00 61.66 186 LYS A C 1
ATOM 1455 O O . LYS A 1 186 ? -30.611 0.814 -10.106 1.00 61.66 186 LYS A O 1
ATOM 1460 N N . LEU A 1 187 ? -31.656 -0.746 -11.333 1.00 54.66 187 LEU A N 1
ATOM 1461 C CA . LEU A 1 187 ? -30.749 -1.870 -11.087 1.00 54.66 187 LEU A CA 1
ATOM 1462 C C . LEU A 1 187 ? -29.503 -1.810 -11.979 1.00 54.66 187 LEU A C 1
ATOM 1464 O O . LEU A 1 187 ? -28.430 -2.162 -11.515 1.00 54.66 187 LEU A O 1
ATOM 1468 N N . LYS A 1 188 ? -29.590 -1.319 -13.221 1.00 57.12 188 LYS A N 1
ATOM 1469 C CA . LYS A 1 188 ? -28.432 -0.941 -14.053 1.00 57.12 188 LYS A CA 1
ATOM 1470 C C . LYS A 1 188 ? -27.730 0.287 -13.476 1.00 57.12 188 LYS A C 1
ATOM 1472 O O . LYS A 1 188 ? -26.509 0.296 -13.462 1.00 57.12 188 LYS A O 1
ATOM 1477 N N . ARG A 1 189 ? -28.498 1.238 -12.922 1.00 54.22 189 ARG A N 1
ATOM 1478 C CA . ARG A 1 189 ? -28.033 2.338 -12.060 1.00 54.22 189 ARG A CA 1
ATOM 1479 C C . ARG A 1 189 ? -27.854 1.952 -10.570 1.00 54.22 189 ARG A C 1
ATOM 1481 O O . ARG A 1 189 ? -27.875 2.807 -9.695 1.00 54.22 189 ARG A O 1
ATOM 1488 N N . GLN A 1 190 ? -27.729 0.668 -10.239 1.00 44.72 190 GLN A N 1
ATOM 1489 C CA . GLN A 1 190 ? -27.308 0.189 -8.903 1.00 44.72 190 GLN A CA 1
ATOM 1490 C C . GLN A 1 190 ? -26.264 -0.923 -8.991 1.00 44.72 190 GLN A C 1
ATOM 1492 O O . GLN A 1 190 ? -25.528 -1.147 -8.038 1.00 44.72 190 GLN A O 1
ATOM 1497 N N . ARG A 1 191 ? -26.125 -1.540 -10.171 1.00 46.44 191 ARG A N 1
ATOM 1498 C CA . ARG A 1 191 ? -24.856 -2.059 -10.690 1.00 46.44 191 ARG A CA 1
ATOM 1499 C C . ARG A 1 191 ? -23.790 -0.952 -10.816 1.00 46.44 191 ARG A C 1
ATOM 1501 O O . ARG A 1 191 ? -22.678 -1.238 -11.238 1.00 46.44 191 ARG A O 1
ATOM 1508 N N . ASP A 1 192 ? -24.162 0.281 -10.458 1.00 51.66 192 ASP A N 1
ATOM 1509 C CA . ASP A 1 192 ? -23.345 1.404 -10.016 1.00 51.66 192 ASP A CA 1
ATOM 1510 C C . ASP A 1 192 ? -22.068 0.969 -9.323 1.00 51.66 192 ASP A C 1
ATOM 1512 O O . ASP A 1 192 ? -22.088 0.401 -8.231 1.00 51.66 192 ASP A O 1
ATOM 1516 N N . TYR A 1 193 ? -20.974 1.296 -10.007 1.00 66.19 193 TYR A N 1
ATOM 1517 C CA . TYR A 1 193 ? -19.622 1.513 -9.516 1.00 66.19 193 TYR A CA 1
ATOM 1518 C C . TYR A 1 193 ? -19.467 1.142 -8.043 1.00 66.19 193 TYR A C 1
ATOM 1520 O O . TYR A 1 193 ? -19.705 1.960 -7.146 1.00 66.19 193 TYR A O 1
ATOM 1528 N N . ARG A 1 194 ? -19.051 -0.103 -7.785 1.00 85.50 194 ARG A N 1
ATOM 1529 C CA . ARG A 1 194 ? -18.604 -0.490 -6.447 1.00 85.50 194 ARG A CA 1
ATOM 1530 C C . ARG A 1 194 ? -17.543 0.531 -6.040 1.00 85.50 194 ARG A C 1
ATOM 1532 O O . ARG A 1 194 ? -16.576 0.734 -6.769 1.00 85.50 194 ARG A O 1
ATOM 1539 N N . THR A 1 195 ? -17.749 1.213 -4.919 1.00 90.00 195 THR A N 1
ATOM 1540 C CA . THR A 1 195 ? -16.791 2.194 -4.402 1.00 90.00 195 THR A CA 1
ATOM 1541 C C . THR A 1 195 ? -16.153 1.691 -3.119 1.00 90.00 195 THR A C 1
ATOM 1543 O O . THR A 1 195 ? -16.816 1.077 -2.280 1.00 90.00 195 THR A O 1
ATOM 1546 N N . PHE A 1 196 ? -14.861 1.959 -2.951 1.00 91.62 196 PHE A N 1
ATOM 1547 C CA . PHE A 1 196 ? -14.156 1.686 -1.708 1.00 91.62 196 PHE A CA 1
ATOM 1548 C C . PHE A 1 196 ? -14.694 2.569 -0.579 1.00 91.62 196 PHE A C 1
ATOM 1550 O O . PHE A 1 196 ? -14.909 3.779 -0.738 1.00 91.62 196 PHE A O 1
ATOM 1557 N N . SER A 1 197 ? -14.867 1.963 0.599 1.00 90.25 197 SER A N 1
ATOM 1558 C CA . SER A 1 197 ? -15.340 2.656 1.800 1.00 90.25 197 SER A CA 1
ATOM 1559 C C . SER A 1 197 ? -14.453 3.851 2.159 1.00 90.25 197 SER A C 1
ATOM 1561 O O . SER A 1 197 ? -13.236 3.836 1.979 1.00 90.25 197 SER A O 1
ATOM 1563 N N . ARG A 1 198 ? -15.032 4.897 2.758 1.00 89.88 198 ARG A N 1
ATOM 1564 C CA . ARG A 1 198 ? -14.267 6.035 3.314 1.00 89.88 198 ARG A CA 1
ATOM 1565 C C . ARG A 1 198 ? -13.286 5.636 4.413 1.00 89.88 198 ARG A C 1
ATOM 1567 O O . ARG A 1 198 ? -12.330 6.364 4.653 1.00 89.88 198 ARG A O 1
ATOM 1574 N N . LEU A 1 199 ? -13.506 4.476 5.027 1.00 91.44 199 LEU A N 1
ATOM 1575 C CA . LEU A 1 199 ? -12.618 3.889 6.027 1.00 91.44 199 LEU A CA 1
ATOM 1576 C C . LEU A 1 199 ? -11.463 3.084 5.416 1.00 91.44 199 LEU A C 1
ATOM 1578 O O . LEU A 1 199 ? -10.589 2.653 6.155 1.00 91.44 199 LEU A O 1
ATOM 1582 N N . PHE A 1 200 ? -11.450 2.871 4.098 1.00 94.38 200 PHE A N 1
ATOM 1583 C CA . PHE A 1 200 ? -10.390 2.146 3.402 1.00 94.38 200 PHE A CA 1
ATOM 1584 C C . PHE A 1 200 ? -9.183 3.067 3.169 1.00 94.38 200 PHE A C 1
ATOM 1586 O O . PHE A 1 200 ? -8.988 3.599 2.081 1.00 94.38 200 PHE A O 1
ATOM 1593 N N . THR A 1 201 ? -8.427 3.332 4.235 1.00 94.31 201 THR A N 1
ATOM 1594 C CA . THR A 1 201 ? -7.199 4.143 4.214 1.00 94.31 201 THR A CA 1
ATOM 1595 C C . THR A 1 201 ? -6.126 3.478 5.071 1.00 94.31 201 THR A C 1
ATOM 1597 O O . THR A 1 201 ? -6.461 2.813 6.054 1.00 94.31 201 THR A O 1
ATOM 1600 N N . LEU A 1 202 ? -4.840 3.688 4.767 1.00 94.44 202 LEU A N 1
ATOM 1601 C CA . LEU A 1 202 ? -3.739 3.048 5.511 1.00 94.44 202 LEU A CA 1
ATOM 1602 C C . LEU A 1 202 ? -3.759 3.415 6.993 1.00 94.44 202 LEU A C 1
ATOM 1604 O O . LEU A 1 202 ? -3.605 2.552 7.852 1.00 94.44 202 LEU A O 1
ATOM 1608 N N . ARG A 1 203 ? -4.063 4.679 7.309 1.00 94.56 203 ARG A N 1
ATOM 1609 C CA . ARG A 1 203 ? -4.236 5.123 8.697 1.00 94.56 203 ARG A CA 1
ATOM 1610 C C . ARG A 1 203 ? -5.283 4.288 9.431 1.00 94.56 203 ARG A C 1
ATOM 1612 O O . ARG A 1 203 ? -5.075 3.951 10.590 1.00 94.56 203 ARG A O 1
ATOM 1619 N N . GLN A 1 204 ? -6.419 3.993 8.796 1.00 95.00 204 GLN A N 1
ATOM 1620 C CA . GLN A 1 204 ? -7.473 3.190 9.421 1.00 95.00 204 GLN A CA 1
ATOM 1621 C C . GLN A 1 204 ? -7.108 1.707 9.466 1.00 95.00 204 GLN A C 1
ATOM 1623 O O . GLN A 1 204 ? -7.449 1.049 10.439 1.00 95.00 204 GLN A O 1
ATOM 1628 N N . MET A 1 205 ? -6.381 1.189 8.477 1.00 95.25 205 MET A N 1
ATOM 1629 C CA . MET A 1 205 ? -5.849 -0.177 8.503 1.00 95.25 205 MET A CA 1
ATOM 1630 C C . MET A 1 205 ? -4.915 -0.383 9.703 1.00 95.25 205 MET A C 1
ATOM 1632 O O . MET A 1 205 ? -5.162 -1.255 10.532 1.00 95.25 205 MET A O 1
ATOM 1636 N N . VAL A 1 206 ? -3.927 0.495 9.882 1.00 93.75 206 VAL A N 1
ATOM 1637 C CA . VAL A 1 206 ? -3.022 0.457 11.042 1.00 93.75 206 VAL A CA 1
ATOM 1638 C C . VAL A 1 206 ? -3.794 0.659 12.345 1.00 93.75 206 VAL A C 1
ATOM 1640 O O . VAL A 1 206 ? -3.602 -0.064 13.321 1.00 93.75 206 VAL A O 1
ATOM 1643 N N . ARG A 1 207 ? -4.694 1.649 12.378 1.00 94.12 207 ARG A N 1
ATOM 1644 C CA . ARG A 1 207 ? -5.379 2.044 13.610 1.00 94.12 207 ARG A CA 1
ATOM 1645 C C . ARG A 1 207 ? -6.432 1.046 14.069 1.00 94.12 207 ARG A C 1
ATOM 1647 O O . ARG A 1 207 ? -6.563 0.893 15.274 1.00 94.12 207 ARG A O 1
ATOM 1654 N N . LEU A 1 208 ? -7.214 0.458 13.166 1.00 92.88 208 LEU A N 1
ATOM 1655 C CA . LEU A 1 208 ? -8.366 -0.382 13.517 1.00 92.88 208 LEU A CA 1
ATOM 1656 C C . LEU A 1 208 ? -8.007 -1.861 13.604 1.00 92.88 208 LEU A C 1
ATOM 1658 O O . LEU A 1 208 ? -8.528 -2.545 14.476 1.00 92.88 208 LEU A O 1
ATOM 1662 N N . VAL A 1 209 ? -7.138 -2.340 12.713 1.00 91.19 209 VAL A N 1
ATOM 1663 C CA . VAL A 1 209 ? -6.859 -3.777 12.566 1.00 91.19 209 VAL A CA 1
ATOM 1664 C C . VAL A 1 209 ? -5.386 -4.131 12.681 1.00 91.19 209 VAL A C 1
ATOM 1666 O O . VAL A 1 209 ? -5.025 -5.280 12.468 1.00 91.19 209 VAL A O 1
ATOM 1669 N N . SER A 1 210 ? -4.526 -3.166 13.020 1.00 91.81 210 SER A N 1
ATOM 1670 C CA . SER A 1 210 ? -3.090 -3.406 13.192 1.00 91.81 210 SER A CA 1
ATOM 1671 C C . SER A 1 210 ? -2.402 -4.022 11.967 1.00 91.81 210 SER A C 1
ATOM 1673 O O . SER A 1 210 ? -1.356 -4.647 12.121 1.00 91.81 210 SER A O 1
ATOM 1675 N N . ILE A 1 211 ? -2.938 -3.807 10.758 1.00 93.12 211 ILE A N 1
ATOM 1676 C CA . ILE A 1 211 ? -2.223 -4.149 9.522 1.00 93.12 211 ILE A CA 1
ATOM 1677 C C . ILE A 1 211 ? -0.952 -3.306 9.480 1.00 93.12 211 ILE A C 1
ATOM 1679 O O . ILE A 1 211 ? -1.014 -2.077 9.588 1.00 93.12 211 ILE A O 1
ATOM 1683 N N . GLN A 1 212 ? 0.189 -3.962 9.328 1.00 92.00 212 GLN A N 1
ATOM 1684 C CA . GLN A 1 212 ? 1.478 -3.300 9.227 1.00 92.00 212 GLN A CA 1
ATOM 1685 C C . GLN A 1 212 ? 1.676 -2.759 7.812 1.00 92.00 212 GLN A C 1
ATOM 1687 O O . GLN A 1 212 ? 1.387 -3.434 6.831 1.00 92.00 212 GLN A O 1
ATOM 1692 N N . VAL A 1 213 ? 2.174 -1.529 7.699 1.00 92.19 213 VAL A N 1
ATOM 1693 C CA . VAL A 1 213 ? 2.508 -0.926 6.405 1.00 92.19 213 VAL A CA 1
ATOM 1694 C C . VAL A 1 213 ? 4.007 -1.052 6.185 1.00 92.19 213 VAL A C 1
ATOM 1696 O O . VAL A 1 213 ? 4.800 -0.477 6.930 1.00 92.19 213 VAL A O 1
ATOM 1699 N N . SER A 1 214 ? 4.380 -1.795 5.152 1.00 90.31 214 SER A N 1
ATOM 1700 C CA . SER A 1 214 ? 5.760 -1.991 4.723 1.00 90.31 214 SER A CA 1
ATOM 1701 C C . SER A 1 214 ? 6.015 -1.155 3.476 1.00 90.31 214 SER A C 1
ATOM 1703 O O . SER A 1 214 ? 5.391 -1.345 2.438 1.00 90.31 214 SER A O 1
ATOM 1705 N N . TRP A 1 215 ? 6.923 -0.193 3.553 1.00 88.81 215 TRP A N 1
ATOM 1706 C CA . TRP A 1 215 ? 7.245 0.651 2.404 1.00 88.81 215 TRP A CA 1
ATOM 1707 C C . TRP A 1 215 ? 8.207 -0.090 1.484 1.00 88.81 215 TRP A C 1
ATOM 1709 O O . TRP A 1 215 ? 9.207 -0.640 1.942 1.00 88.81 215 TRP A O 1
ATOM 1719 N N . THR A 1 216 ? 7.890 -0.132 0.194 1.00 87.69 216 THR A N 1
ATOM 1720 C CA . THR A 1 216 ? 8.683 -0.854 -0.808 1.00 87.69 216 THR A CA 1
ATOM 1721 C C . THR A 1 216 ? 9.173 0.094 -1.899 1.00 87.69 216 THR A C 1
ATOM 1723 O O . THR A 1 216 ? 8.501 1.078 -2.210 1.00 87.69 216 THR A O 1
ATOM 1726 N N . ASN A 1 217 ? 10.339 -0.222 -2.465 1.00 84.88 217 ASN A N 1
ATOM 1727 C CA . ASN A 1 217 ? 10.879 0.396 -3.684 1.00 84.88 217 ASN A CA 1
ATOM 1728 C C . ASN A 1 217 ? 10.611 -0.472 -4.921 1.00 84.88 217 ASN A C 1
ATOM 1730 O O . ASN A 1 217 ? 10.999 -0.107 -6.021 1.00 84.88 217 ASN A O 1
ATOM 1734 N N . ASP A 1 218 ? 9.976 -1.624 -4.724 1.00 88.38 218 ASP A N 1
ATOM 1735 C CA . ASP A 1 218 ? 9.540 -2.528 -5.774 1.00 88.38 218 ASP A CA 1
ATOM 1736 C C . ASP A 1 218 ? 8.062 -2.268 -6.054 1.00 88.38 218 ASP A C 1
ATOM 1738 O O . ASP A 1 218 ? 7.202 -2.556 -5.208 1.00 88.38 218 ASP A O 1
ATOM 1742 N N . ILE A 1 219 ? 7.766 -1.682 -7.215 1.00 91.06 219 ILE A N 1
ATOM 1743 C CA . ILE A 1 219 ? 6.386 -1.370 -7.595 1.00 91.06 219 ILE A CA 1
ATOM 1744 C C . ILE A 1 219 ? 5.566 -2.653 -7.777 1.00 91.06 219 ILE A C 1
ATOM 1746 O O . ILE A 1 219 ? 4.391 -2.643 -7.430 1.00 91.06 219 ILE A O 1
ATOM 1750 N N . LEU A 1 220 ? 6.165 -3.792 -8.161 1.00 90.31 220 LEU A N 1
ATOM 1751 C CA . LEU A 1 220 ? 5.448 -5.075 -8.250 1.00 90.31 220 LEU A CA 1
ATOM 1752 C C . LEU A 1 220 ? 5.016 -5.606 -6.889 1.00 90.31 220 LEU A C 1
ATOM 1754 O O . LEU A 1 220 ? 4.147 -6.468 -6.832 1.00 90.31 220 LEU A O 1
ATOM 1758 N N . LYS A 1 221 ? 5.563 -5.096 -5.782 1.00 91.19 221 LYS A N 1
ATOM 1759 C CA . LYS A 1 221 ? 5.072 -5.399 -4.429 1.00 91.19 221 LYS A CA 1
ATOM 1760 C C . LYS A 1 221 ? 4.003 -4.419 -3.963 1.00 91.19 221 LYS A C 1
ATOM 1762 O O . LYS A 1 221 ? 3.429 -4.633 -2.904 1.00 91.19 221 LYS A O 1
ATOM 1767 N N . HIS A 1 222 ? 3.686 -3.365 -4.714 1.00 94.25 222 HIS A N 1
ATOM 1768 C CA . HIS A 1 222 ? 2.635 -2.428 -4.327 1.00 94.25 222 HIS A CA 1
ATOM 1769 C C . HIS A 1 222 ? 1.300 -3.169 -4.116 1.00 94.25 222 HIS A C 1
ATOM 1771 O O . HIS A 1 222 ? 0.860 -3.970 -4.944 1.00 94.25 222 HIS A O 1
ATOM 1777 N N . LEU A 1 223 ? 0.679 -2.934 -2.960 1.00 95.00 223 LEU A N 1
ATOM 1778 C CA . LEU A 1 223 ? -0.541 -3.584 -2.466 1.00 95.00 223 LEU A CA 1
ATOM 1779 C C . LEU A 1 223 ? -0.449 -5.099 -2.281 1.00 95.00 223 LEU A C 1
ATOM 1781 O O . LEU A 1 223 ? -1.480 -5.738 -2.075 1.00 95.00 223 LEU A O 1
ATOM 1785 N N . CYS A 1 224 ? 0.750 -5.678 -2.335 1.00 92.25 224 CYS A N 1
ATOM 1786 C CA . CYS A 1 224 ? 0.933 -7.064 -1.946 1.00 92.25 224 CYS A CA 1
ATOM 1787 C C . CYS A 1 224 ? 0.611 -7.196 -0.454 1.00 92.25 224 CYS A C 1
ATOM 1789 O O . CYS A 1 224 ? 1.070 -6.390 0.364 1.00 92.25 224 CYS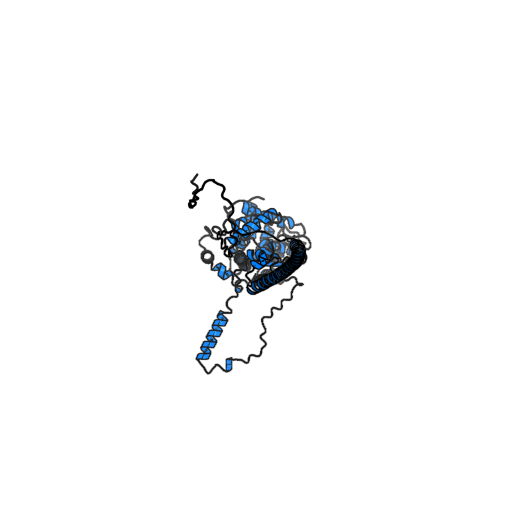 A O 1
ATOM 1791 N N . VAL A 1 225 ? -0.227 -8.176 -0.126 1.00 92.19 225 VAL A N 1
ATOM 1792 C CA . VAL A 1 225 ? -0.587 -8.520 1.246 1.00 92.19 225 VAL A CA 1
ATOM 1793 C C . VAL A 1 225 ? 0.194 -9.770 1.597 1.00 92.19 225 VAL A C 1
ATOM 1795 O O . VAL A 1 225 ? -0.002 -10.809 0.974 1.00 92.19 225 VAL A O 1
ATOM 1798 N N . ASP A 1 226 ? 1.079 -9.649 2.573 1.00 89.56 226 ASP A N 1
ATOM 1799 C CA . ASP A 1 226 ? 1.858 -10.761 3.091 1.00 89.56 226 ASP A CA 1
ATOM 1800 C C . ASP A 1 226 ? 1.302 -11.171 4.453 1.00 89.56 226 ASP A C 1
ATOM 1802 O O . ASP A 1 226 ? 1.190 -10.356 5.375 1.00 89.56 226 ASP A O 1
ATOM 1806 N N . ASP A 1 227 ? 0.920 -12.440 4.532 1.00 82.44 227 ASP A N 1
ATOM 1807 C CA . ASP A 1 227 ? 0.427 -13.120 5.730 1.00 82.44 227 ASP A CA 1
ATOM 1808 C C . ASP A 1 227 ? 1.475 -14.132 6.214 1.00 82.44 227 ASP A C 1
ATOM 1810 O O . ASP A 1 227 ? 1.180 -15.287 6.514 1.00 82.44 227 ASP A O 1
ATOM 1814 N N . SER A 1 228 ? 2.746 -13.722 6.167 1.00 72.00 228 SER A N 1
ATOM 1815 C CA . SER A 1 228 ? 3.889 -14.566 6.496 1.00 72.00 228 SER A CA 1
ATOM 1816 C C . SER A 1 228 ? 3.725 -15.219 7.868 1.00 72.00 228 SER A C 1
ATOM 1818 O O . SER A 1 228 ? 3.697 -14.548 8.901 1.00 72.00 228 SER A O 1
ATOM 1820 N N . GLU A 1 229 ? 3.712 -16.556 7.877 1.00 58.28 229 GLU A N 1
ATOM 1821 C CA . GLU A 1 229 ? 3.568 -17.394 9.075 1.00 58.28 229 GLU A CA 1
ATOM 1822 C C . GLU A 1 229 ? 4.606 -17.095 10.167 1.00 58.28 229 GLU A C 1
ATOM 1824 O O . GLU A 1 229 ? 4.403 -17.443 11.329 1.00 58.28 229 GLU A O 1
ATOM 1829 N N . LYS A 1 230 ? 5.734 -16.460 9.821 1.00 62.06 230 LYS A N 1
ATOM 1830 C CA . LYS A 1 230 ? 6.801 -16.143 10.781 1.00 62.06 230 LYS A CA 1
ATOM 1831 C C . LYS A 1 230 ? 6.336 -15.180 11.873 1.00 62.06 230 LYS A C 1
ATOM 1833 O O . LYS A 1 230 ? 6.783 -15.311 13.008 1.00 62.06 230 LYS A O 1
ATOM 1838 N N . ASP A 1 231 ? 5.414 -14.280 11.542 1.00 58.22 231 ASP A N 1
ATOM 1839 C CA . ASP A 1 231 ? 4.716 -13.413 12.488 1.00 58.22 231 ASP A CA 1
ATOM 1840 C C . ASP A 1 231 ? 3.225 -13.767 12.440 1.00 58.22 231 ASP A C 1
ATOM 1842 O O . ASP A 1 231 ? 2.422 -13.000 11.914 1.00 58.22 231 ASP A O 1
ATOM 1846 N N . GLN A 1 232 ? 2.862 -14.930 13.006 1.00 63.41 232 GLN A N 1
ATOM 1847 C CA . GLN A 1 232 ? 1.523 -15.571 13.052 1.00 63.41 232 GLN A CA 1
ATOM 1848 C C . GLN A 1 232 ? 0.300 -14.669 13.341 1.00 63.41 232 GLN A C 1
ATOM 1850 O O . GLN A 1 232 ? -0.834 -15.141 13.327 1.00 63.41 232 GLN A O 1
ATOM 1855 N N . PHE A 1 233 ? 0.495 -13.386 13.639 1.00 68.12 233 PHE A N 1
ATOM 1856 C CA . PHE A 1 233 ? -0.547 -12.449 14.031 1.00 68.12 233 PHE A CA 1
ATOM 1857 C C . PHE A 1 233 ? -0.503 -11.098 13.300 1.00 68.12 233 PHE A C 1
ATOM 1859 O O . PHE A 1 233 ? -1.240 -10.193 13.702 1.00 68.12 233 PHE A O 1
ATOM 1866 N N . ARG A 1 234 ? 0.355 -10.896 12.286 1.00 81.81 234 ARG A N 1
ATOM 1867 C CA . ARG A 1 234 ? 0.507 -9.576 11.644 1.00 81.81 234 ARG A CA 1
ATOM 1868 C C . ARG A 1 234 ? 0.513 -9.630 10.123 1.00 81.81 234 ARG A C 1
ATOM 1870 O O . ARG A 1 234 ? 1.541 -9.801 9.484 1.00 81.81 234 ARG A O 1
ATOM 1877 N N . ILE A 1 235 ? -0.647 -9.307 9.566 1.00 90.75 235 ILE A N 1
ATOM 1878 C CA . ILE A 1 235 ? -0.817 -9.007 8.147 1.00 90.75 235 ILE A CA 1
ATOM 1879 C C . ILE A 1 235 ? -0.013 -7.748 7.803 1.00 90.75 235 ILE A C 1
ATOM 1881 O O . ILE A 1 235 ? -0.221 -6.686 8.404 1.00 90.75 235 ILE A O 1
ATOM 1885 N N . SER A 1 236 ? 0.855 -7.849 6.800 1.00 92.12 236 SER A N 1
ATOM 1886 C CA . SER A 1 236 ? 1.619 -6.727 6.258 1.00 92.12 236 SER A CA 1
ATOM 1887 C C . SER A 1 236 ? 1.128 -6.359 4.862 1.00 92.12 236 SER A C 1
ATOM 1889 O O . SER A 1 236 ? 0.870 -7.224 4.034 1.00 92.12 236 SER A O 1
ATOM 1891 N N . VAL A 1 237 ? 1.006 -5.063 4.579 1.00 94.38 237 VAL A N 1
ATOM 1892 C CA . VAL A 1 237 ? 0.727 -4.545 3.236 1.00 94.38 237 VAL A CA 1
ATOM 1893 C C . VAL A 1 237 ? 1.914 -3.744 2.732 1.00 94.38 237 VAL A C 1
ATOM 1895 O O . VAL A 1 237 ? 2.402 -2.836 3.410 1.00 94.38 237 VAL A O 1
ATOM 1898 N N . TYR A 1 238 ? 2.366 -4.060 1.526 1.00 93.25 238 TYR A N 1
ATOM 1899 C CA . TYR A 1 238 ? 3.468 -3.363 0.885 1.00 93.25 238 TYR A CA 1
ATOM 1900 C C . TYR A 1 238 ? 2.974 -2.147 0.104 1.00 93.25 238 TYR A C 1
ATOM 1902 O O . TYR A 1 238 ? 2.052 -2.248 -0.699 1.00 93.25 238 TYR A O 1
ATOM 1910 N N . ILE A 1 239 ? 3.585 -0.983 0.311 1.00 93.50 239 ILE A N 1
ATOM 1911 C CA . ILE A 1 239 ? 3.209 0.262 -0.363 1.00 93.50 239 ILE A CA 1
ATOM 1912 C C . ILE A 1 239 ? 4.427 0.859 -1.055 1.00 93.50 239 ILE A C 1
ATOM 1914 O O . ILE A 1 239 ? 5.361 1.343 -0.413 1.00 93.50 239 ILE A O 1
ATOM 1918 N N . PHE A 1 240 ? 4.402 0.826 -2.386 1.00 91.62 240 PHE A N 1
ATOM 1919 C CA . PHE A 1 240 ? 5.298 1.641 -3.198 1.00 91.62 240 PHE A CA 1
ATOM 1920 C C . PHE A 1 240 ? 5.016 3.119 -2.947 1.00 91.62 240 PHE A C 1
ATOM 1922 O O . PHE A 1 240 ? 3.876 3.553 -3.096 1.00 91.62 240 PHE A O 1
ATOM 1929 N N . HIS A 1 241 ? 6.028 3.865 -2.519 1.00 84.94 241 HIS A N 1
ATOM 1930 C CA . HIS A 1 241 ? 5.857 5.225 -2.006 1.00 84.94 241 HIS A CA 1
ATOM 1931 C C . HIS A 1 241 ? 6.414 6.306 -2.917 1.00 84.94 241 HIS A C 1
ATOM 1933 O O . HIS A 1 241 ? 6.190 7.490 -2.649 1.00 84.94 241 HIS A O 1
ATOM 1939 N N . ASP A 1 242 ? 7.137 5.922 -3.965 1.00 82.81 242 ASP A N 1
ATOM 1940 C CA . ASP A 1 242 ? 7.901 6.895 -4.711 1.00 82.81 242 ASP A CA 1
ATOM 1941 C C . ASP A 1 242 ? 7.093 7.607 -5.792 1.00 82.81 242 ASP A C 1
ATOM 1943 O O . ASP A 1 242 ? 7.087 7.263 -6.973 1.00 82.81 242 ASP A O 1
ATOM 1947 N N . VAL A 1 243 ? 6.392 8.648 -5.357 1.00 81.75 243 VAL A N 1
ATOM 1948 C CA . VAL A 1 243 ? 5.564 9.494 -6.217 1.00 81.75 243 VAL A CA 1
ATOM 1949 C C . VAL A 1 243 ? 6.380 10.155 -7.323 1.00 81.75 243 VAL A C 1
ATOM 1951 O O . VAL A 1 243 ? 5.810 10.457 -8.370 1.00 81.75 243 VAL A O 1
ATOM 1954 N N . THR A 1 244 ? 7.683 10.377 -7.128 1.00 75.19 244 THR A N 1
ATOM 1955 C CA . THR A 1 244 ? 8.478 11.061 -8.148 1.00 75.19 244 THR A CA 1
ATOM 1956 C C . THR A 1 244 ? 8.797 10.135 -9.305 1.00 75.19 244 THR A C 1
ATOM 1958 O O . THR A 1 244 ? 8.557 10.534 -10.437 1.00 75.19 244 THR A O 1
ATOM 1961 N N . VAL A 1 245 ? 9.162 8.871 -9.045 1.00 79.25 245 VAL A N 1
ATOM 1962 C CA . VAL A 1 245 ? 9.250 7.858 -10.120 1.00 79.25 245 VAL A CA 1
ATOM 1963 C C . VAL A 1 245 ? 7.940 7.761 -10.864 1.00 79.25 245 VAL A C 1
ATOM 1965 O O . VAL A 1 245 ? 7.930 7.818 -12.084 1.00 79.25 245 VAL A O 1
ATOM 1968 N N . LEU A 1 246 ? 6.825 7.622 -10.143 1.00 84.00 246 LEU A N 1
ATOM 1969 C CA . LEU A 1 246 ? 5.524 7.453 -10.787 1.00 84.00 246 LEU A CA 1
ATOM 1970 C C . LEU A 1 246 ? 5.184 8.655 -11.662 1.00 84.00 246 LEU A C 1
ATOM 1972 O O . LEU A 1 246 ? 4.609 8.499 -12.735 1.00 84.00 246 LEU A O 1
ATOM 1976 N N . ARG A 1 247 ? 5.550 9.858 -11.214 1.00 78.88 247 ARG A N 1
ATOM 1977 C CA . ARG A 1 247 ? 5.372 11.076 -11.990 1.00 78.88 247 ARG A CA 1
ATOM 1978 C C . ARG A 1 247 ? 6.247 11.063 -13.234 1.00 78.88 247 ARG A C 1
ATOM 1980 O O . ARG A 1 247 ? 5.711 11.307 -14.303 1.00 78.88 247 ARG A O 1
ATOM 1987 N N . GLU A 1 248 ? 7.533 10.766 -13.108 1.00 76.56 248 GLU A N 1
ATOM 1988 C CA . GLU A 1 248 ? 8.444 10.687 -14.249 1.00 76.56 248 GLU A CA 1
ATOM 1989 C C . GLU A 1 248 ? 7.985 9.601 -15.240 1.00 76.56 248 GLU A C 1
ATOM 1991 O O . GLU A 1 248 ? 7.747 9.895 -16.409 1.00 76.56 248 GLU A O 1
ATOM 1996 N N . MET A 1 249 ? 7.687 8.384 -14.777 1.00 80.06 249 MET A N 1
ATOM 1997 C CA . MET A 1 249 ? 7.094 7.315 -15.596 1.00 80.06 249 MET A CA 1
ATOM 1998 C C . MET A 1 249 ? 5.826 7.770 -16.338 1.00 80.06 249 MET A C 1
ATOM 2000 O O . MET A 1 249 ? 5.612 7.402 -17.495 1.00 80.06 249 MET A O 1
ATOM 2004 N N . TRP A 1 250 ? 4.979 8.569 -15.685 1.00 81.38 250 TRP A N 1
ATOM 2005 C CA . TRP A 1 250 ? 3.746 9.092 -16.273 1.00 81.38 250 TRP A CA 1
ATOM 2006 C C . TRP A 1 250 ? 3.973 10.268 -17.240 1.00 81.38 250 TRP A C 1
ATOM 2008 O O . TRP A 1 250 ? 3.243 10.391 -18.224 1.00 81.38 250 TRP A O 1
ATOM 2018 N N . LEU A 1 251 ? 4.964 11.127 -16.981 1.00 73.88 251 LEU A N 1
ATOM 2019 C CA . LEU A 1 251 ? 5.328 12.271 -17.825 1.00 73.88 251 LEU A CA 1
ATOM 2020 C C . LEU A 1 251 ? 6.040 11.832 -19.106 1.00 73.88 251 LEU A C 1
ATOM 2022 O O . LEU A 1 251 ? 5.743 12.348 -20.177 1.00 73.88 251 LEU A O 1
ATOM 2026 N N . PHE A 1 252 ? 6.951 10.866 -19.018 1.00 67.38 252 PHE A N 1
ATOM 2027 C CA . PHE A 1 252 ? 7.826 10.486 -20.132 1.00 67.38 252 PHE A CA 1
ATOM 2028 C C . PHE A 1 252 ? 7.191 9.530 -21.146 1.00 67.38 252 PHE A C 1
ATOM 2030 O O . PHE A 1 252 ? 7.823 9.105 -22.105 1.00 67.38 252 PHE A O 1
ATOM 2037 N N . THR A 1 253 ? 5.907 9.222 -20.984 1.00 63.50 253 THR A N 1
ATOM 2038 C CA . THR A 1 253 ? 5.132 8.362 -21.888 1.00 63.50 253 THR A CA 1
ATOM 2039 C C . THR A 1 253 ? 4.239 9.151 -22.853 1.00 63.50 253 THR A C 1
ATOM 2041 O O . THR A 1 253 ? 3.221 8.648 -23.328 1.00 63.50 253 THR A O 1
ATOM 2044 N N . CYS A 1 254 ? 4.596 10.407 -23.144 1.00 50.31 254 CYS A N 1
ATOM 2045 C CA . CYS A 1 254 ? 3.772 11.323 -23.939 1.00 50.31 254 CYS A CA 1
ATOM 2046 C C . CYS A 1 254 ? 3.869 11.149 -25.466 1.00 50.31 254 CYS A C 1
ATOM 2048 O O . CYS A 1 254 ? 2.991 11.659 -26.157 1.00 50.31 254 CYS A O 1
ATOM 2050 N N . ASP A 1 255 ? 4.831 10.386 -25.997 1.00 56.41 255 ASP A N 1
ATOM 2051 C CA . ASP A 1 255 ? 5.024 10.263 -27.456 1.00 56.41 255 ASP A CA 1
ATOM 2052 C C . ASP A 1 255 ? 4.072 9.277 -28.169 1.00 56.41 255 ASP A C 1
ATOM 2054 O O . ASP A 1 255 ? 4.180 9.058 -29.375 1.00 56.41 255 ASP A O 1
ATOM 2058 N N . GLY A 1 256 ? 3.072 8.716 -27.484 1.00 53.41 256 GLY A N 1
ATOM 2059 C CA . GLY A 1 256 ? 2.027 7.935 -28.148 1.00 53.41 256 GLY A CA 1
ATOM 2060 C C . GLY A 1 256 ? 1.022 7.309 -27.187 1.00 53.41 256 GLY A C 1
ATOM 2061 O O . GLY A 1 256 ? 1.363 6.910 -26.078 1.00 53.41 256 GLY A O 1
ATOM 2062 N N . GLU A 1 257 ? -0.235 7.193 -27.624 1.00 54.47 257 GLU A N 1
ATOM 2063 C CA . GLU A 1 257 ? -1.397 6.716 -26.845 1.00 54.47 257 GLU A CA 1
ATOM 2064 C C . GLU A 1 257 ? -1.279 5.303 -26.227 1.00 54.47 257 GLU A C 1
ATOM 2066 O O . GLU A 1 257 ? -2.178 4.881 -25.501 1.00 54.47 257 GLU A O 1
ATOM 2071 N N . HIS A 1 258 ? -0.198 4.563 -26.472 1.00 58.72 258 HIS A N 1
ATOM 2072 C CA . HIS A 1 258 ? -0.153 3.115 -26.250 1.00 58.72 258 HIS A CA 1
ATOM 2073 C C . HIS A 1 258 ? 0.867 2.652 -25.214 1.00 58.72 258 HIS A C 1
ATOM 2075 O O . HIS A 1 258 ? 1.160 1.468 -25.154 1.00 58.72 258 HIS A O 1
ATOM 2081 N N . TYR A 1 259 ? 1.374 3.539 -24.358 1.00 69.25 259 TYR A N 1
ATOM 2082 C CA . TYR A 1 259 ? 2.346 3.117 -23.354 1.00 69.25 259 TYR A CA 1
ATOM 2083 C C . TYR A 1 259 ? 1.670 2.477 -22.121 1.00 69.25 259 TYR A C 1
ATOM 2085 O O . TYR A 1 259 ? 1.026 3.191 -21.339 1.00 69.25 259 TYR A O 1
ATOM 2093 N N . PRO A 1 260 ? 1.813 1.157 -21.879 1.00 68.56 260 PRO A N 1
ATOM 2094 C CA . PRO A 1 260 ? 1.054 0.460 -20.834 1.00 68.56 260 PRO A CA 1
ATOM 2095 C C . PRO A 1 260 ? 1.457 0.911 -19.421 1.00 68.56 260 PRO A C 1
ATOM 2097 O O . PRO A 1 260 ? 0.610 1.053 -18.534 1.00 68.56 260 PRO A O 1
ATOM 2100 N N . TYR A 1 261 ? 2.730 1.268 -19.230 1.00 79.25 261 TYR A N 1
ATOM 2101 C CA . TYR A 1 261 ? 3.274 1.695 -17.935 1.00 79.25 261 TYR A CA 1
ATOM 2102 C C . TYR A 1 261 ? 2.810 3.078 -17.491 1.00 79.25 261 TYR A C 1
ATOM 2104 O O . TYR A 1 261 ? 2.824 3.366 -16.296 1.00 79.25 261 TYR A O 1
ATOM 2112 N N . ARG A 1 262 ? 2.333 3.915 -18.422 1.00 84.38 262 ARG A N 1
ATOM 2113 C CA . ARG A 1 262 ? 1.712 5.197 -18.074 1.00 84.38 262 ARG A CA 1
ATOM 2114 C C . ARG A 1 262 ? 0.489 4.977 -17.198 1.00 84.38 262 ARG A C 1
ATOM 2116 O O . ARG A 1 262 ? 0.350 5.606 -16.152 1.00 84.38 262 ARG A O 1
ATOM 2123 N N . LYS A 1 263 ? -0.373 4.049 -17.624 1.00 85.69 263 LYS A N 1
ATOM 2124 C CA . LYS A 1 263 ? -1.586 3.671 -16.898 1.00 85.69 263 LYS A CA 1
ATOM 2125 C C . LYS A 1 263 ? -1.242 2.982 -15.580 1.00 85.69 263 LYS A C 1
ATOM 2127 O O . LYS A 1 263 ? -1.873 3.277 -14.575 1.00 85.69 263 LYS A O 1
ATOM 2132 N N . LEU A 1 264 ? -0.210 2.133 -15.552 1.00 89.69 264 LEU A N 1
ATOM 2133 C CA . LEU A 1 264 ? 0.273 1.530 -14.305 1.00 89.69 264 LEU A CA 1
ATOM 2134 C C . LEU A 1 264 ? 0.709 2.603 -13.293 1.00 89.69 264 LEU A C 1
ATOM 2136 O O . LEU A 1 264 ? 0.290 2.571 -12.135 1.00 89.69 264 LEU A O 1
ATOM 2140 N N . ALA A 1 265 ? 1.519 3.573 -13.722 1.00 89.56 265 ALA A N 1
ATOM 2141 C CA . ALA A 1 265 ? 1.990 4.654 -12.863 1.00 89.56 265 ALA A CA 1
ATOM 2142 C C . ALA A 1 265 ? 0.836 5.552 -12.389 1.00 89.56 265 ALA A C 1
ATOM 2144 O O . ALA A 1 265 ? 0.740 5.865 -11.202 1.00 89.56 265 ALA A O 1
ATOM 2145 N N . GLU A 1 266 ? -0.084 5.897 -13.293 1.00 87.31 266 GLU A N 1
ATOM 2146 C CA . GLU A 1 266 ? -1.300 6.651 -12.983 1.00 87.31 266 GLU A CA 1
ATOM 2147 C C . GLU A 1 266 ? -2.173 5.935 -11.950 1.00 87.31 266 GLU A C 1
ATOM 2149 O O . GLU A 1 266 ? -2.539 6.526 -10.932 1.00 87.31 266 GLU A O 1
ATOM 2154 N N . GLU A 1 267 ? -2.453 4.648 -12.150 1.00 91.12 267 GLU A N 1
ATOM 2155 C CA . GLU A 1 267 ? -3.231 3.878 -11.191 1.00 91.12 267 GLU A CA 1
ATOM 2156 C C . GLU A 1 267 ? -2.508 3.750 -9.850 1.00 91.12 267 GLU A C 1
ATOM 2158 O O . GLU A 1 267 ? -3.164 3.812 -8.815 1.00 91.12 267 GLU A O 1
ATOM 2163 N N . THR A 1 268 ? -1.176 3.640 -9.836 1.00 92.50 268 THR A N 1
ATOM 2164 C CA . THR A 1 268 ? -0.384 3.619 -8.591 1.00 92.50 268 THR A CA 1
ATOM 2165 C C . THR A 1 268 ? -0.453 4.964 -7.856 1.00 92.50 268 THR A C 1
ATOM 2167 O O . THR A 1 268 ? -0.508 5.034 -6.628 1.00 92.50 268 THR A O 1
ATOM 2170 N N . LEU A 1 269 ? -0.507 6.079 -8.583 1.00 87.81 269 LEU A N 1
ATOM 2171 C CA . LEU A 1 269 ? -0.769 7.383 -7.974 1.00 87.81 269 LEU A CA 1
ATOM 2172 C C . LEU A 1 269 ? -2.197 7.454 -7.418 1.00 87.81 269 LEU A C 1
ATOM 2174 O O . LEU A 1 269 ? -2.423 8.016 -6.342 1.00 87.81 269 LEU A O 1
ATOM 2178 N N . TRP A 1 270 ? -3.170 6.865 -8.115 1.00 89.75 270 TRP A N 1
ATOM 2179 C CA . TRP A 1 270 ? -4.558 6.812 -7.656 1.00 89.75 270 TRP A CA 1
ATOM 2180 C C . TRP A 1 270 ? -4.743 5.920 -6.431 1.00 89.75 270 TRP A C 1
ATOM 2182 O O . TRP A 1 270 ? -5.507 6.293 -5.538 1.00 89.75 270 TRP A O 1
ATOM 2192 N N . THR A 1 271 ? -4.043 4.787 -6.337 1.00 93.38 271 THR A N 1
ATOM 2193 C CA . THR A 1 271 ? -4.057 3.928 -5.145 1.00 93.38 271 THR A CA 1
ATOM 2194 C C . THR A 1 271 ? -3.461 4.665 -3.952 1.00 93.38 271 THR A C 1
ATOM 2196 O O . THR A 1 271 ? -4.051 4.641 -2.872 1.00 93.38 271 THR A O 1
ATOM 2199 N N . LEU A 1 272 ? -2.362 5.404 -4.136 1.00 91.06 272 LEU A N 1
ATOM 2200 C CA . LEU A 1 272 ? -1.792 6.259 -3.093 1.00 91.06 272 LEU A CA 1
ATOM 2201 C C . LEU A 1 272 ? -2.771 7.350 -2.649 1.00 91.06 272 LEU A C 1
ATOM 2203 O O . LEU A 1 272 ? -2.965 7.544 -1.449 1.00 91.06 272 LEU A O 1
ATOM 2207 N N . ALA A 1 273 ? -3.448 8.015 -3.587 1.00 85.19 273 ALA A N 1
ATOM 2208 C CA . ALA A 1 273 ? -4.461 9.022 -3.270 1.00 85.19 273 ALA A CA 1
ATOM 2209 C C . ALA A 1 273 ? -5.691 8.430 -2.551 1.00 85.19 273 ALA A C 1
ATOM 2211 O O . ALA A 1 273 ? -6.273 9.074 -1.674 1.00 85.19 273 ALA A O 1
ATOM 2212 N N . LEU A 1 274 ? -6.085 7.203 -2.908 1.00 89.38 274 LEU A N 1
ATOM 2213 C CA . LEU A 1 274 ? -7.157 6.450 -2.257 1.00 89.38 274 LEU A CA 1
ATOM 2214 C C . LEU A 1 274 ? -6.784 6.096 -0.809 1.00 89.38 274 LEU A C 1
ATOM 2216 O O . LEU A 1 274 ? -7.577 6.305 0.113 1.00 89.38 274 LEU A O 1
ATOM 2220 N N . LEU A 1 275 ? -5.573 5.575 -0.619 1.00 91.81 275 LEU A N 1
ATOM 2221 C CA . LEU A 1 275 ? -5.085 5.015 0.637 1.00 91.81 275 LEU A CA 1
ATOM 2222 C C . LEU A 1 275 ? -4.559 6.062 1.625 1.00 91.81 275 LEU A C 1
ATOM 2224 O O . LEU A 1 275 ? -4.664 5.864 2.841 1.00 91.81 275 LEU A O 1
ATOM 2228 N N . ILE A 1 276 ? -4.028 7.176 1.121 1.00 89.00 276 ILE A N 1
ATOM 2229 C CA . ILE A 1 276 ? -3.488 8.304 1.887 1.00 89.00 276 ILE A CA 1
ATOM 2230 C C . ILE A 1 276 ? -4.210 9.581 1.430 1.00 89.00 276 ILE A C 1
ATOM 2232 O O . ILE A 1 276 ? -3.642 10.423 0.731 1.00 89.00 276 ILE A O 1
ATOM 2236 N N . PRO A 1 277 ? -5.491 9.753 1.802 1.00 86.12 277 PRO A N 1
ATOM 2237 C CA . PRO A 1 277 ? -6.247 10.922 1.382 1.00 86.12 277 PRO A CA 1
ATOM 2238 C C . PRO A 1 277 ? -5.627 12.207 1.941 1.00 86.12 277 PRO A C 1
ATOM 2240 O O . PRO A 1 277 ? -5.122 12.234 3.066 1.00 86.12 277 PRO A O 1
ATOM 2243 N N . ASN A 1 278 ? -5.743 13.304 1.189 1.00 79.44 278 ASN A N 1
ATOM 2244 C CA . ASN A 1 278 ? -5.235 14.623 1.573 1.00 79.44 278 ASN A CA 1
ATOM 2245 C C . ASN A 1 278 ? -6.093 15.283 2.673 1.00 79.44 278 ASN A C 1
ATOM 2247 O O . ASN A 1 278 ? -6.736 16.311 2.473 1.00 79.44 278 ASN A O 1
ATOM 2251 N N . ASN A 1 279 ? -6.126 14.675 3.854 1.00 83.69 279 ASN A N 1
ATOM 2252 C CA . ASN A 1 279 ? -6.697 15.255 5.061 1.00 83.69 279 ASN A CA 1
ATOM 2253 C C . ASN A 1 279 ? -5.610 15.410 6.133 1.00 83.69 279 ASN A C 1
ATOM 2255 O O . ASN A 1 279 ? -4.594 14.714 6.120 1.00 83.69 279 ASN A O 1
ATOM 2259 N N . VAL A 1 280 ? -5.819 16.360 7.050 1.00 85.56 280 VAL A N 1
ATOM 2260 C CA . VAL A 1 280 ? -4.853 16.712 8.112 1.00 85.56 280 VAL A CA 1
ATOM 2261 C C . VAL A 1 280 ? -4.436 15.469 8.898 1.00 85.56 280 VAL A C 1
ATOM 2263 O O . VAL A 1 280 ? -3.260 15.183 9.074 1.00 85.56 280 VAL A O 1
ATOM 2266 N N . ASP A 1 281 ? -5.429 14.668 9.244 1.00 87.81 281 ASP A N 1
ATOM 2267 C CA . ASP A 1 281 ? -5.329 13.421 9.980 1.00 87.81 281 ASP A CA 1
ATOM 2268 C C . ASP A 1 281 ? -4.395 12.363 9.357 1.00 87.81 281 ASP A C 1
ATOM 2270 O O . ASP A 1 281 ? -3.605 11.733 10.065 1.00 87.81 281 ASP A O 1
ATOM 2274 N N . SER A 1 282 ? -4.499 12.134 8.046 1.00 84.88 282 SER A N 1
ATOM 2275 C CA . SER A 1 282 ? -3.685 11.149 7.316 1.00 84.88 282 SER A CA 1
ATOM 2276 C C . SER A 1 282 ? -2.288 11.693 7.061 1.00 84.88 282 SER A C 1
ATOM 2278 O O . SER A 1 282 ? -1.323 10.945 7.174 1.00 84.88 282 SER A O 1
ATOM 2280 N N . ARG A 1 283 ? -2.165 13.003 6.815 1.00 82.31 283 ARG A N 1
ATOM 2281 C CA . ARG A 1 283 ? -0.869 13.680 6.689 1.00 82.31 283 ARG A CA 1
ATOM 2282 C C . ARG A 1 283 ? -0.066 13.605 7.980 1.00 82.31 283 ARG A C 1
ATOM 2284 O O . ARG A 1 283 ? 1.108 13.250 7.937 1.00 82.31 283 ARG A O 1
ATOM 2291 N N . ASP A 1 284 ? -0.692 13.902 9.113 1.00 87.31 284 ASP A N 1
ATOM 2292 C CA . ASP A 1 284 ? -0.036 13.874 10.420 1.00 87.31 284 ASP A CA 1
ATOM 2293 C C . ASP A 1 284 ? 0.338 12.451 10.834 1.00 87.31 284 ASP A C 1
ATOM 2295 O O . ASP A 1 284 ? 1.417 12.236 11.382 1.00 87.31 284 ASP A O 1
ATOM 2299 N N . TRP A 1 285 ? -0.520 11.466 10.543 1.00 91.31 285 TRP A N 1
ATOM 2300 C CA . TRP A 1 285 ? -0.173 10.056 10.724 1.00 91.31 285 TRP A CA 1
ATOM 2301 C C . TRP A 1 285 ? 1.044 9.671 9.876 1.00 91.31 285 TRP A C 1
ATOM 2303 O O . TRP A 1 285 ? 2.012 9.146 10.412 1.00 91.31 285 TRP A O 1
ATOM 2313 N N . PHE A 1 286 ? 1.042 10.017 8.591 1.00 85.12 286 PHE A N 1
ATOM 2314 C CA . PHE A 1 286 ? 2.138 9.700 7.683 1.00 85.12 286 PHE A CA 1
ATOM 2315 C C . PHE A 1 286 ? 3.459 10.392 8.071 1.00 85.12 286 PHE A C 1
ATOM 2317 O O . PHE A 1 286 ? 4.517 9.776 7.980 1.00 85.12 286 PHE A O 1
ATOM 2324 N N . LYS A 1 287 ? 3.420 11.639 8.584 1.00 84.31 287 LYS A N 1
ATOM 2325 C CA . LYS A 1 287 ? 4.605 12.305 9.178 1.00 84.31 287 LYS A CA 1
ATOM 2326 C C . LYS A 1 287 ? 5.194 11.477 10.311 1.00 84.31 287 LYS A C 1
ATOM 2328 O O . LYS A 1 287 ? 6.402 11.276 10.362 1.00 84.31 287 LYS A O 1
ATOM 2333 N N . LYS A 1 288 ? 4.336 11.036 11.233 1.00 88.31 288 LYS A N 1
ATOM 2334 C CA . LYS A 1 288 ? 4.752 10.259 12.405 1.00 88.31 288 LYS A CA 1
ATOM 2335 C C . LYS A 1 288 ? 5.332 8.915 11.995 1.00 88.31 288 LYS A C 1
ATOM 2337 O O . LYS A 1 288 ? 6.388 8.562 12.500 1.00 88.31 288 LYS A O 1
ATOM 2342 N N . GLU A 1 289 ? 4.668 8.218 11.075 1.00 85.75 289 GLU A N 1
ATOM 2343 C CA . GLU A 1 289 ? 5.121 6.920 10.574 1.00 85.75 289 GLU A CA 1
ATOM 2344 C C . GLU A 1 289 ? 6.514 7.032 9.957 1.00 85.75 289 GLU A C 1
ATOM 2346 O O . GLU A 1 289 ? 7.409 6.278 10.315 1.00 85.75 289 GLU A O 1
ATOM 2351 N N . ARG A 1 290 ? 6.729 8.051 9.118 1.00 77.50 290 ARG A N 1
ATOM 2352 C CA . ARG A 1 290 ? 8.034 8.345 8.528 1.00 77.50 290 ARG A CA 1
ATOM 2353 C C . ARG A 1 290 ? 9.108 8.603 9.585 1.00 77.50 290 ARG A C 1
ATOM 2355 O O . ARG A 1 290 ? 10.146 7.959 9.551 1.00 77.50 290 ARG A O 1
ATOM 2362 N N . HIS A 1 291 ? 8.867 9.509 10.534 1.00 78.94 291 HIS A N 1
ATOM 2363 C CA . HIS A 1 291 ? 9.864 9.843 11.560 1.00 78.94 291 HIS A CA 1
ATOM 2364 C C . HIS A 1 291 ? 10.182 8.674 12.496 1.00 78.94 291 HIS A C 1
ATOM 2366 O O . HIS A 1 291 ? 11.333 8.483 12.877 1.00 78.94 291 HIS A O 1
ATOM 2372 N N . ALA A 1 292 ? 9.177 7.873 12.868 1.00 81.44 292 ALA A N 1
ATOM 2373 C CA . ALA A 1 292 ? 9.378 6.695 13.715 1.00 81.44 292 ALA A CA 1
ATOM 2374 C C . ALA A 1 292 ? 10.364 5.703 13.090 1.00 81.44 292 ALA A C 1
ATOM 2376 O O . ALA A 1 292 ? 11.041 4.949 13.785 1.00 81.44 292 ALA A O 1
ATOM 2377 N N . LYS A 1 293 ? 10.425 5.722 11.769 1.00 74.12 293 LYS A N 1
ATOM 2378 C CA . LYS A 1 293 ? 11.035 4.699 10.966 1.00 74.12 293 LYS A CA 1
ATOM 2379 C C . LYS A 1 293 ? 12.339 5.136 10.280 1.00 74.12 293 LYS A C 1
ATOM 2381 O O . LYS A 1 293 ? 13.249 4.325 10.147 1.00 74.12 293 LYS A O 1
ATOM 2386 N N . GLU A 1 294 ? 12.476 6.422 9.974 1.00 69.88 294 GLU A N 1
ATOM 2387 C CA . GLU A 1 294 ? 13.751 7.104 9.711 1.00 69.88 294 GLU A CA 1
ATOM 2388 C C . GLU A 1 294 ? 14.783 6.791 10.807 1.00 69.88 294 GLU A C 1
ATOM 2390 O O . GLU A 1 294 ? 15.938 6.490 10.520 1.00 69.88 294 GLU A O 1
ATOM 2395 N N . ASN A 1 295 ? 14.331 6.723 12.061 1.00 70.62 295 ASN A N 1
ATOM 2396 C CA . ASN A 1 295 ? 15.172 6.359 13.201 1.00 70.62 295 ASN A CA 1
ATOM 2397 C C . ASN A 1 295 ? 15.547 4.864 13.269 1.00 70.62 295 ASN A C 1
ATOM 2399 O O . ASN A 1 295 ? 16.416 4.501 14.055 1.00 70.62 295 ASN A O 1
ATOM 2403 N N . GLN A 1 296 ? 14.896 3.985 12.498 1.00 62.09 296 GLN A N 1
ATOM 2404 C CA . GLN A 1 296 ? 15.085 2.528 12.569 1.00 62.09 296 GLN A CA 1
ATOM 2405 C C . GLN A 1 296 ? 16.104 1.974 11.560 1.00 62.09 296 GLN A C 1
ATOM 2407 O O . GLN A 1 296 ? 16.190 0.759 11.452 1.00 62.09 296 GLN A O 1
ATOM 2412 N N . SER A 1 297 ? 16.851 2.819 10.830 1.00 56.03 297 SER A N 1
ATOM 2413 C CA . SER A 1 297 ? 17.871 2.478 9.803 1.00 56.03 297 SER A CA 1
ATOM 2414 C C . SER A 1 297 ? 17.457 1.520 8.667 1.00 56.03 297 SER A C 1
ATOM 2416 O O . SER A 1 297 ? 18.160 1.419 7.665 1.00 56.03 297 SER A O 1
ATOM 2418 N N . GLU A 1 298 ? 16.289 0.883 8.746 1.00 54.28 298 GLU A N 1
ATOM 2419 C CA . GLU A 1 298 ? 15.703 0.038 7.701 1.00 54.28 298 GLU A CA 1
ATOM 2420 C C . GLU A 1 298 ? 15.145 0.849 6.524 1.00 54.28 298 GLU A C 1
ATOM 2422 O O . GLU A 1 298 ? 14.809 0.292 5.471 1.00 54.28 298 GLU A O 1
ATOM 2427 N N . TRP A 1 299 ? 15.035 2.171 6.672 1.00 54.19 299 TRP A N 1
ATOM 2428 C CA . TRP A 1 299 ? 14.368 2.992 5.674 1.00 54.19 299 TRP A CA 1
ATOM 2429 C C . TRP A 1 299 ? 15.236 3.201 4.446 1.00 54.19 299 TRP A C 1
ATOM 2431 O O . TRP A 1 299 ? 16.418 3.529 4.564 1.00 54.19 299 TRP A O 1
ATOM 2441 N N . PRO A 1 300 ? 14.679 3.005 3.238 1.00 52.25 300 PRO A N 1
ATOM 2442 C CA . PRO A 1 300 ? 15.300 3.586 2.067 1.00 52.25 300 PRO A CA 1
ATOM 2443 C C . PRO A 1 300 ? 15.343 5.099 2.305 1.00 52.25 300 PRO A C 1
ATOM 2445 O O . PRO A 1 300 ? 14.358 5.658 2.779 1.00 52.25 300 PRO A O 1
ATOM 2448 N N . GLY A 1 301 ? 16.525 5.697 2.119 1.00 52.25 301 GLY A N 1
ATOM 2449 C CA . GLY A 1 301 ? 16.879 7.075 2.469 1.00 52.25 301 GLY A CA 1
ATOM 2450 C C . GLY A 1 301 ? 15.722 8.078 2.457 1.00 52.25 301 GLY A C 1
ATOM 2451 O O . GLY A 1 301 ? 14.829 8.068 1.616 1.00 52.25 301 GLY A O 1
ATOM 2452 N N . THR A 1 302 ? 15.731 8.957 3.447 1.00 42.91 302 THR A N 1
ATOM 2453 C CA . THR A 1 302 ? 14.566 9.695 3.934 1.00 42.91 302 THR A CA 1
ATOM 2454 C C . THR A 1 302 ? 14.050 10.777 2.981 1.00 42.91 302 THR A C 1
ATOM 2456 O O . THR A 1 302 ? 13.117 11.499 3.334 1.00 42.91 302 THR A O 1
ATOM 2459 N N . GLU A 1 303 ? 14.574 10.872 1.759 1.00 48.00 303 GLU A N 1
ATOM 2460 C CA . GLU A 1 303 ? 14.415 12.024 0.870 1.00 48.00 303 GLU A CA 1
ATOM 2461 C C . GLU A 1 303 ? 13.242 11.937 -0.111 1.00 48.00 303 GLU A C 1
ATOM 2463 O O . GLU A 1 303 ? 12.558 12.944 -0.307 1.00 48.00 303 GLU A O 1
ATOM 2468 N N . GLY A 1 304 ? 12.871 10.746 -0.600 1.00 42.00 304 GLY A N 1
ATOM 2469 C CA . GLY A 1 304 ? 11.687 10.581 -1.468 1.00 42.00 304 GLY A CA 1
ATOM 2470 C C . GLY A 1 304 ? 10.370 11.034 -0.807 1.00 42.00 304 GLY A C 1
ATOM 2471 O O . GLY A 1 304 ? 9.424 11.479 -1.457 1.00 42.00 304 GLY A O 1
ATOM 2472 N N . LEU A 1 305 ? 10.323 11.022 0.529 1.00 43.25 305 LEU A N 1
ATOM 2473 C CA . LEU A 1 305 ? 9.136 11.328 1.332 1.00 43.25 305 LEU A CA 1
ATOM 2474 C C . LEU A 1 305 ? 9.100 12.749 1.913 1.00 43.25 305 LEU A C 1
ATOM 2476 O O . LEU A 1 305 ? 8.050 13.162 2.429 1.00 43.25 305 LEU A O 1
ATOM 2480 N N . TYR A 1 306 ? 10.196 13.521 1.825 1.00 40.72 306 TYR A N 1
ATOM 2481 C CA . TYR A 1 306 ? 10.173 14.969 2.108 1.00 40.72 306 TYR A CA 1
ATOM 2482 C C . TYR A 1 306 ? 9.105 15.667 1.247 1.00 40.72 306 TYR A C 1
ATOM 2484 O O . TYR A 1 306 ? 8.399 16.565 1.721 1.00 40.72 306 TYR A O 1
ATOM 2492 N N . TRP A 1 307 ? 8.857 15.145 0.047 1.00 39.06 307 TRP A N 1
ATOM 2493 C CA . TRP A 1 307 ? 7.969 15.730 -0.954 1.00 39.06 307 TRP A CA 1
ATOM 2494 C C . TRP A 1 307 ? 6.481 15.433 -0.754 1.00 39.06 307 TRP A C 1
ATOM 2496 O O . TRP A 1 307 ? 5.653 16.343 -0.894 1.00 39.06 307 TRP A O 1
ATOM 2506 N N . LEU A 1 308 ? 6.130 14.219 -0.314 1.00 43.88 308 LEU A N 1
ATOM 2507 C CA . LEU A 1 308 ? 4.741 13.814 -0.042 1.00 43.88 308 LEU A CA 1
ATOM 2508 C C . LEU A 1 308 ? 4.092 14.642 1.086 1.00 43.88 308 LEU A C 1
ATOM 2510 O O . LEU A 1 308 ? 2.869 14.710 1.184 1.00 43.88 308 LEU A O 1
ATOM 2514 N N . ASN A 1 309 ? 4.890 15.311 1.932 1.00 40.03 309 ASN A N 1
ATOM 2515 C CA . ASN A 1 309 ? 4.388 16.015 3.116 1.00 40.03 309 ASN A CA 1
ATOM 2516 C C . ASN A 1 309 ? 4.651 17.528 3.171 1.00 40.03 309 ASN A C 1
ATOM 2518 O O . ASN A 1 309 ? 3.804 18.266 3.688 1.00 40.03 309 ASN A O 1
ATOM 2522 N N . ALA A 1 310 ? 5.791 18.008 2.658 1.00 37.31 310 ALA A N 1
ATOM 2523 C CA . ALA A 1 310 ? 6.168 19.420 2.776 1.00 37.31 310 ALA A CA 1
ATOM 2524 C C . ALA A 1 310 ? 5.444 20.323 1.761 1.00 37.31 310 ALA A C 1
ATOM 2526 O O . ALA A 1 310 ? 5.141 21.476 2.068 1.00 37.31 310 ALA A O 1
ATOM 2527 N N . LYS A 1 311 ? 5.095 19.798 0.578 1.00 39.34 311 LYS A N 1
ATOM 2528 C CA . LYS A 1 311 ? 4.472 20.581 -0.505 1.00 39.34 311 LYS A CA 1
ATOM 2529 C C . LYS A 1 311 ? 3.432 19.814 -1.346 1.00 39.34 311 LYS A C 1
ATOM 2531 O O . LYS A 1 311 ? 2.735 20.466 -2.123 1.00 39.34 311 LYS A O 1
ATOM 2536 N N . ALA A 1 312 ? 3.214 18.504 -1.174 1.00 40.97 312 ALA A N 1
ATOM 2537 C CA . ALA A 1 312 ? 2.158 17.776 -1.906 1.00 40.97 312 ALA A CA 1
ATOM 2538 C C . ALA A 1 312 ? 0.733 18.297 -1.630 1.00 40.97 312 ALA A C 1
ATOM 2540 O O . ALA A 1 312 ? -0.142 18.182 -2.471 1.00 40.97 312 ALA A O 1
ATOM 2541 N N . GLY A 1 313 ? 0.484 18.963 -0.499 1.00 40.69 313 GLY A N 1
ATOM 2542 C CA . GLY A 1 313 ? -0.821 19.587 -0.252 1.00 40.69 313 GLY A CA 1
ATOM 2543 C C . GLY A 1 313 ? -1.058 20.929 -0.964 1.00 40.69 313 GLY A C 1
ATOM 2544 O O . GLY A 1 313 ? -2.207 21.354 -1.025 1.00 40.69 313 GLY A O 1
ATOM 2545 N N . LYS A 1 314 ? -0.013 21.637 -1.436 1.00 36.47 314 LYS A N 1
ATOM 2546 C CA . LYS A 1 314 ? -0.155 23.019 -1.962 1.00 36.47 314 LYS A CA 1
ATOM 2547 C C . LYS A 1 314 ? 0.775 23.440 -3.114 1.00 36.47 314 LYS A C 1
ATOM 2549 O O . LYS A 1 314 ? 0.428 24.386 -3.806 1.00 36.47 314 LYS A O 1
ATOM 2554 N N . GLN A 1 315 ? 1.940 22.822 -3.321 1.00 36.81 315 GLN A N 1
ATOM 2555 C CA . GLN A 1 315 ? 2.980 23.344 -4.229 1.00 36.81 315 GLN A CA 1
ATOM 2556 C C . GLN A 1 315 ? 3.564 22.345 -5.246 1.00 36.81 315 GLN A C 1
ATOM 2558 O O . GLN A 1 315 ? 4.134 22.823 -6.215 1.00 36.81 315 GLN A O 1
ATOM 2563 N N . TYR A 1 316 ? 3.389 21.020 -5.107 1.00 39.41 316 TYR A N 1
ATOM 2564 C CA . TYR A 1 316 ? 3.787 20.053 -6.164 1.00 39.41 316 TYR A CA 1
ATOM 2565 C C . TYR A 1 316 ? 2.628 19.384 -6.905 1.00 39.41 316 TYR A C 1
ATOM 2567 O O . TYR A 1 316 ? 2.840 18.827 -7.974 1.00 39.41 316 TYR A O 1
ATOM 2575 N N . LEU A 1 317 ? 1.394 19.513 -6.406 1.00 41.00 317 LEU A N 1
ATOM 2576 C CA . LEU A 1 317 ? 0.181 19.208 -7.186 1.00 41.00 317 LEU A CA 1
ATOM 2577 C C . LEU A 1 317 ? -0.328 20.423 -7.976 1.00 41.00 317 LEU A C 1
ATOM 2579 O O . LEU A 1 317 ? -1.270 20.327 -8.755 1.00 41.00 317 LEU A O 1
ATOM 2583 N N . GLN A 1 318 ? 0.317 21.575 -7.798 1.00 34.81 318 GLN A N 1
ATOM 2584 C CA . GLN A 1 318 ? 0.214 22.684 -8.726 1.00 34.81 318 GLN A CA 1
ATOM 2585 C C . GLN A 1 318 ? 1.464 22.657 -9.608 1.00 34.81 318 GLN A C 1
ATOM 2587 O O . GLN A 1 318 ? 2.522 23.056 -9.123 1.00 34.81 318 GLN A O 1
ATOM 2592 N N . PRO A 1 319 ? 1.387 22.217 -10.881 1.00 32.50 319 PRO A N 1
ATOM 2593 C CA . PRO A 1 319 ? 2.493 22.405 -11.806 1.00 32.50 319 PRO A CA 1
ATOM 2594 C C . PRO A 1 319 ? 2.711 23.912 -11.931 1.00 32.50 319 PRO A C 1
ATOM 2596 O O . PRO A 1 319 ? 1.870 24.647 -12.468 1.00 32.50 319 PRO A O 1
ATOM 2599 N N . ARG A 1 320 ? 3.790 24.408 -11.327 1.00 39.44 320 ARG A N 1
ATOM 2600 C CA . ARG A 1 320 ? 4.216 25.787 -11.507 1.00 39.44 320 ARG A CA 1
ATOM 2601 C C . ARG A 1 320 ? 5.171 25.773 -12.692 1.00 39.44 320 ARG A C 1
ATOM 2603 O O . ARG A 1 320 ? 6.317 25.378 -12.558 1.00 39.44 320 ARG A O 1
ATOM 2610 N N . VAL A 1 321 ? 4.618 26.188 -13.830 1.00 39.22 321 VAL A N 1
ATOM 2611 C CA . VAL A 1 321 ? 5.293 26.426 -15.113 1.00 39.22 321 VAL A CA 1
ATOM 2612 C C . VAL A 1 321 ? 5.813 25.156 -15.803 1.00 39.22 321 VAL A C 1
ATOM 2614 O O . VAL A 1 321 ? 7.001 24.989 -16.029 1.00 39.22 321 VAL A O 1
ATOM 2617 N N . ILE A 1 322 ? 4.891 24.278 -16.198 1.00 38.97 322 ILE A N 1
ATOM 2618 C CA . ILE A 1 322 ? 5.053 23.519 -17.449 1.00 38.97 322 ILE A CA 1
ATOM 2619 C C . ILE A 1 322 ? 4.271 24.334 -18.497 1.00 38.97 322 ILE A C 1
ATOM 2621 O O . ILE A 1 322 ? 3.202 24.851 -18.134 1.00 38.97 322 ILE A O 1
ATOM 2625 N N . PRO A 1 323 ? 4.785 24.552 -19.727 1.00 38.56 323 PRO A N 1
ATOM 2626 C CA . PRO A 1 323 ? 4.039 25.230 -20.791 1.00 38.56 323 PRO A CA 1
ATOM 2627 C C . PRO A 1 323 ? 2.633 24.640 -20.890 1.00 38.56 323 PRO A C 1
ATOM 2629 O O . PRO A 1 323 ? 2.450 23.458 -20.620 1.00 38.56 323 PRO A O 1
ATOM 2632 N N . ALA A 1 324 ? 1.647 25.493 -21.173 1.00 40.12 324 ALA A N 1
ATOM 2633 C CA . ALA A 1 324 ? 0.219 25.216 -21.054 1.00 40.12 324 ALA A CA 1
ATOM 2634 C C . ALA A 1 324 ? -0.238 24.001 -21.882 1.00 40.12 324 ALA A C 1
ATOM 2636 O O . ALA A 1 324 ? -0.820 24.150 -22.951 1.00 40.12 324 ALA A O 1
ATOM 2637 N N . ASP A 1 325 ? -0.001 22.803 -21.362 1.00 46.62 325 ASP A N 1
ATOM 2638 C CA . ASP A 1 325 ? -0.536 21.573 -21.905 1.00 46.62 325 ASP A CA 1
ATOM 2639 C C . ASP A 1 325 ? -1.985 21.422 -21.391 1.00 46.62 325 ASP A C 1
ATOM 2641 O O . ASP A 1 325 ? -2.231 21.394 -20.170 1.00 46.62 325 ASP A O 1
ATOM 2645 N N . PRO A 1 326 ? -2.981 21.378 -22.293 1.00 44.47 326 PRO A N 1
ATOM 2646 C CA . PRO A 1 326 ? -4.392 21.290 -21.931 1.00 44.47 326 PRO A CA 1
ATOM 2647 C C . PRO A 1 326 ? -4.740 20.041 -21.100 1.00 44.47 326 PRO A C 1
ATOM 2649 O O . PRO A 1 326 ? -5.675 20.104 -20.289 1.00 44.47 326 PRO A O 1
ATOM 2652 N N . VAL A 1 327 ? -3.971 18.948 -21.195 1.00 42.97 327 VAL A N 1
ATOM 2653 C CA . VAL A 1 327 ? -4.201 17.708 -20.429 1.00 42.97 327 VAL A CA 1
ATOM 2654 C C . VAL A 1 327 ? -3.959 17.932 -18.930 1.00 42.97 327 VAL A C 1
ATOM 2656 O O . VAL A 1 327 ? -4.781 17.559 -18.086 1.00 42.97 327 VAL A O 1
ATOM 2659 N N . PHE A 1 328 ? -2.896 18.658 -18.582 1.00 45.50 328 PHE A N 1
ATOM 2660 C CA . PHE A 1 328 ? -2.529 18.954 -17.193 1.00 45.50 328 PHE A CA 1
ATOM 2661 C C . PHE A 1 328 ? -3.485 19.931 -16.521 1.00 45.50 328 PHE A C 1
ATOM 2663 O O . PHE A 1 328 ? -3.755 19.822 -15.325 1.00 45.50 328 PHE A O 1
ATOM 2670 N N . SER A 1 329 ? -4.028 20.885 -17.280 1.00 47.62 329 SER A N 1
ATOM 2671 C CA . SER A 1 329 ? -5.005 21.844 -16.757 1.00 47.62 329 SER A CA 1
ATOM 2672 C C . SER A 1 329 ? -6.322 21.174 -16.333 1.00 47.62 329 SER A C 1
ATOM 2674 O O . SER A 1 329 ? -6.956 21.605 -15.365 1.00 47.62 329 SER A O 1
ATOM 2676 N N . SER A 1 330 ? -6.687 20.073 -16.996 1.00 42.59 330 SER A N 1
ATOM 2677 C CA . SER A 1 330 ? -7.889 19.286 -16.711 1.00 42.59 330 SER A CA 1
ATOM 2678 C C . SER A 1 330 ? -7.698 18.391 -15.484 1.00 42.59 330 SER A C 1
ATOM 2680 O O . SER A 1 330 ? -8.511 18.446 -14.561 1.00 42.59 330 SER A O 1
ATOM 2682 N N . ALA A 1 331 ? -6.577 17.665 -15.403 1.00 41.50 331 ALA A N 1
ATOM 2683 C CA . ALA A 1 331 ? -6.218 16.879 -14.219 1.00 41.50 331 ALA A CA 1
ATOM 2684 C C . ALA A 1 331 ? -6.067 17.761 -12.961 1.00 41.50 331 ALA A C 1
ATOM 2686 O O . ALA A 1 331 ? -6.558 17.405 -11.889 1.00 41.50 331 ALA A O 1
ATOM 2687 N N . ARG A 1 332 ? -5.488 18.965 -13.105 1.00 47.66 332 ARG A N 1
ATOM 2688 C CA . ARG A 1 332 ? -5.368 19.978 -12.038 1.00 47.66 332 ARG A CA 1
ATOM 2689 C C . ARG A 1 332 ? -6.726 20.405 -11.478 1.00 47.66 332 ARG A C 1
ATOM 2691 O O . ARG A 1 332 ? -6.928 20.323 -10.270 1.00 47.66 332 ARG A O 1
ATOM 2698 N N . ARG A 1 333 ? -7.670 20.809 -12.342 1.00 48.12 333 ARG A N 1
ATOM 2699 C CA . ARG A 1 333 ? -9.036 21.185 -11.917 1.00 48.12 333 ARG A CA 1
ATOM 2700 C C . ARG A 1 333 ? -9.766 20.016 -11.258 1.00 48.12 333 ARG A C 1
ATOM 2702 O O . ARG A 1 333 ? -10.443 20.194 -10.254 1.00 48.12 333 ARG A O 1
ATOM 2709 N N . MET A 1 334 ? -9.597 18.805 -11.787 1.00 44.25 334 MET A N 1
ATOM 2710 C CA . MET A 1 334 ? -10.225 17.610 -11.224 1.00 44.25 334 MET A CA 1
ATOM 2711 C C . MET A 1 334 ? -9.681 17.247 -9.826 1.00 44.25 334 MET A C 1
ATOM 2713 O O . MET A 1 334 ? -10.436 16.709 -9.008 1.00 44.25 334 MET A O 1
ATOM 2717 N N . TRP A 1 335 ? -8.410 17.554 -9.527 1.00 49.06 335 TRP A N 1
ATOM 2718 C CA . TRP A 1 335 ? -7.803 17.318 -8.209 1.00 49.06 335 TRP A CA 1
ATOM 2719 C C . TRP A 1 335 ? -8.190 18.373 -7.175 1.00 49.06 335 TRP A C 1
ATOM 2721 O O . TRP A 1 335 ? -8.510 18.021 -6.039 1.00 49.06 335 TRP A O 1
ATOM 2731 N N . GLU A 1 336 ? -8.198 19.649 -7.567 1.00 50.84 336 GLU A N 1
ATOM 2732 C CA . GLU A 1 336 ? -8.601 20.762 -6.697 1.00 50.84 336 GLU A CA 1
ATOM 2733 C C . GLU A 1 336 ? -10.083 20.661 -6.284 1.00 50.84 336 GLU A C 1
ATOM 2735 O O . GLU A 1 336 ? -10.432 21.007 -5.155 1.00 50.84 336 GLU A O 1
ATOM 2740 N N . ASP A 1 337 ? -10.930 20.071 -7.132 1.00 54.66 337 ASP A N 1
ATOM 2741 C CA . ASP A 1 337 ? -12.365 19.891 -6.879 1.00 54.66 337 ASP A CA 1
ATOM 2742 C C . ASP A 1 337 ? -12.729 18.641 -6.038 1.00 54.66 337 ASP A C 1
ATOM 2744 O O . ASP A 1 337 ? -13.909 18.304 -5.936 1.00 54.66 337 ASP A O 1
ATOM 2748 N N . ASN A 1 338 ? -11.768 17.891 -5.470 1.00 56.09 338 ASN A N 1
ATOM 2749 C CA . ASN A 1 338 ? -11.981 16.568 -4.831 1.00 56.09 338 ASN A CA 1
ATOM 2750 C C . ASN A 1 338 ? -12.623 15.488 -5.736 1.00 56.09 338 ASN A C 1
ATOM 2752 O O . ASN A 1 338 ? -12.813 14.351 -5.296 1.00 56.09 338 ASN A O 1
ATOM 2756 N N . ARG A 1 339 ? -12.911 15.781 -7.011 1.00 59.38 339 ARG A N 1
ATOM 2757 C CA . ARG A 1 339 ? -13.557 14.843 -7.945 1.00 59.38 339 ARG A CA 1
ATOM 2758 C C . ARG A 1 339 ? -12.687 13.627 -8.246 1.00 59.38 339 ARG A C 1
ATOM 2760 O O . ARG A 1 339 ? -13.228 12.539 -8.415 1.00 59.38 339 ARG A O 1
ATOM 2767 N N . ILE A 1 340 ? -11.360 13.784 -8.256 1.00 60.88 340 ILE A N 1
ATOM 2768 C CA . ILE A 1 340 ? -10.428 12.651 -8.397 1.00 60.88 340 ILE A CA 1
ATOM 2769 C C . ILE A 1 340 ? -10.504 11.713 -7.193 1.00 60.88 340 ILE A C 1
ATOM 2771 O O . ILE A 1 340 ? -10.397 10.514 -7.387 1.00 60.88 340 ILE A O 1
ATOM 2775 N N . ILE A 1 341 ? -10.749 12.205 -5.974 1.00 64.62 341 ILE A N 1
ATOM 2776 C CA . ILE A 1 341 ? -10.868 11.334 -4.790 1.00 64.62 341 ILE A CA 1
ATOM 2777 C C . ILE A 1 341 ? -12.139 10.481 -4.875 1.00 64.62 341 ILE A C 1
ATOM 2779 O O . ILE A 1 341 ? -12.139 9.311 -4.499 1.00 64.62 341 ILE A O 1
ATOM 2783 N N . ASP A 1 342 ? -13.232 11.045 -5.387 1.00 66.75 342 ASP A N 1
ATOM 2784 C CA . ASP A 1 342 ? -14.465 10.286 -5.599 1.00 66.75 342 ASP A CA 1
ATOM 2785 C C . ASP A 1 342 ? -14.359 9.343 -6.814 1.00 66.75 342 ASP A C 1
ATOM 2787 O O . ASP A 1 342 ? -14.936 8.253 -6.802 1.00 66.75 342 ASP A O 1
ATOM 2791 N N . ALA A 1 343 ? -13.583 9.709 -7.840 1.00 68.44 343 ALA A N 1
ATOM 2792 C CA . ALA A 1 343 ? -13.302 8.856 -8.996 1.00 68.44 343 ALA A CA 1
ATOM 2793 C C . ALA A 1 343 ? -12.327 7.708 -8.671 1.00 68.44 343 ALA A C 1
ATOM 2795 O O . ALA A 1 343 ? -12.569 6.575 -9.089 1.00 68.44 343 ALA A O 1
ATOM 2796 N N . SER A 1 344 ? -11.289 7.965 -7.869 1.00 74.12 344 SER A N 1
ATOM 2797 C CA . SER A 1 344 ? -10.313 6.967 -7.404 1.00 74.12 344 SER A CA 1
ATOM 2798 C C . SER A 1 344 ? -10.910 5.994 -6.393 1.00 74.12 344 SER A C 1
ATOM 2800 O O . SER A 1 344 ? -10.334 4.955 -6.102 1.00 74.12 344 SER A O 1
ATOM 2802 N N . ARG A 1 345 ? -12.097 6.282 -5.854 1.00 84.75 345 ARG A N 1
ATOM 2803 C CA . ARG A 1 345 ? -12.843 5.322 -5.036 1.00 84.75 345 ARG A CA 1
ATOM 2804 C C . ARG A 1 345 ? -13.582 4.284 -5.859 1.00 84.75 345 ARG A C 1
ATOM 2806 O O . ARG A 1 345 ? -13.976 3.281 -5.275 1.00 84.75 345 ARG A O 1
ATOM 2813 N N . ARG A 1 346 ? -13.808 4.492 -7.159 1.00 89.00 346 ARG A N 1
ATOM 2814 C CA . ARG A 1 346 ? -14.499 3.506 -7.999 1.00 89.00 346 ARG A CA 1
ATOM 2815 C C . ARG A 1 346 ? -13.564 2.332 -8.261 1.00 89.00 346 ARG A C 1
ATOM 2817 O O . ARG A 1 346 ? -12.476 2.503 -8.791 1.00 89.00 346 ARG A O 1
ATOM 2824 N N . VAL A 1 347 ? -14.020 1.136 -7.913 1.00 89.81 347 VAL A N 1
ATOM 2825 C CA . VAL A 1 347 ? -13.269 -0.112 -8.091 1.00 89.81 347 VAL A CA 1
ATOM 2826 C C . VAL A 1 347 ? -12.938 -0.359 -9.565 1.00 89.81 347 VAL A C 1
ATOM 2828 O O . VAL A 1 347 ? -11.884 -0.901 -9.872 1.00 89.81 347 VAL A O 1
ATOM 2831 N N . ASP A 1 348 ? -13.814 0.057 -10.479 1.00 88.50 348 ASP A N 1
ATOM 2832 C CA . ASP A 1 348 ? -13.629 -0.140 -11.921 1.00 88.50 348 ASP A CA 1
ATOM 2833 C C . ASP A 1 348 ? -12.638 0.841 -12.563 1.00 88.50 348 ASP A C 1
ATOM 2835 O O . ASP A 1 348 ? -12.288 0.654 -13.722 1.00 88.50 348 ASP A O 1
ATOM 2839 N N . SER A 1 349 ? -12.165 1.852 -11.824 1.00 87.62 349 SER A N 1
ATOM 2840 C CA . SER A 1 349 ? -11.110 2.761 -12.295 1.00 87.62 349 SER A CA 1
ATOM 2841 C C . SER A 1 349 ? -9.720 2.120 -12.277 1.00 87.62 349 SER A C 1
ATOM 2843 O O . SER A 1 349 ? -8.789 2.711 -12.806 1.00 87.62 349 SER A O 1
ATOM 2845 N N . PHE A 1 350 ? -9.569 0.954 -11.645 1.00 90.56 350 PHE A N 1
ATOM 2846 C CA . PHE A 1 350 ? -8.297 0.248 -11.548 1.00 90.56 350 PHE A CA 1
ATOM 2847 C C . PHE A 1 350 ? -8.326 -0.973 -12.468 1.00 90.56 350 PHE A C 1
ATOM 2849 O O . PHE A 1 350 ? -9.210 -1.825 -12.355 1.00 90.56 350 PHE A O 1
ATOM 2856 N N . HIS A 1 351 ? -7.367 -1.061 -13.377 1.00 89.06 351 HIS A N 1
ATOM 2857 C CA . HIS A 1 351 ? -7.126 -2.207 -14.233 1.00 89.06 351 HIS A CA 1
ATOM 2858 C C . HIS A 1 351 ? -6.048 -3.104 -13.622 1.00 89.06 351 HIS A C 1
ATOM 2860 O O . HIS A 1 351 ? -6.310 -4.275 -13.354 1.00 89.06 351 HIS A O 1
ATOM 2866 N N . TYR A 1 352 ? -4.887 -2.529 -13.305 1.00 90.50 352 TYR A N 1
ATOM 2867 C CA . TYR A 1 352 ? -3.718 -3.244 -12.794 1.00 90.50 352 TYR A CA 1
ATOM 2868 C C . TYR A 1 352 ? -3.873 -3.598 -11.315 1.00 90.50 352 TYR A C 1
ATOM 2870 O O . TYR A 1 352 ? -3.695 -4.742 -10.905 1.00 90.50 352 TYR A O 1
ATOM 2878 N N . TRP A 1 353 ? -4.266 -2.623 -10.492 1.00 93.94 353 TRP A N 1
ATOM 2879 C CA . TRP A 1 353 ? -4.276 -2.802 -9.034 1.00 93.94 353 TRP A CA 1
ATOM 2880 C C . TRP A 1 353 ? -5.582 -3.365 -8.477 1.00 93.94 353 TRP A C 1
ATOM 2882 O O . TRP A 1 353 ? -5.664 -3.668 -7.285 1.00 93.94 353 TRP A O 1
ATOM 2892 N N . LYS A 1 354 ? -6.616 -3.527 -9.310 1.00 92.62 354 LYS A N 1
ATOM 2893 C CA . LYS A 1 354 ? -7.949 -3.959 -8.866 1.00 92.62 354 LYS A CA 1
ATOM 2894 C C . LYS A 1 354 ? -7.937 -5.280 -8.096 1.00 92.62 354 LYS A C 1
ATOM 2896 O O . LYS A 1 354 ? -8.497 -5.280 -7.000 1.00 92.62 354 LYS A O 1
ATOM 2901 N N . PRO A 1 355 ? -7.312 -6.376 -8.571 1.00 91.62 355 PRO A N 1
ATOM 2902 C CA . PRO A 1 355 ? -7.300 -7.635 -7.826 1.00 91.62 355 PRO A CA 1
ATOM 2903 C C . PRO A 1 355 ? -6.714 -7.473 -6.417 1.00 91.62 355 PRO A C 1
ATOM 2905 O O . PRO A 1 355 ? -7.344 -7.863 -5.436 1.00 91.62 355 PRO A O 1
ATOM 2908 N N . ARG A 1 356 ? -5.563 -6.803 -6.296 1.00 93.62 356 ARG A N 1
ATOM 2909 C CA . ARG A 1 356 ? -4.874 -6.598 -5.014 1.00 93.62 356 ARG A CA 1
ATOM 2910 C C . ARG A 1 356 ? -5.605 -5.635 -4.086 1.00 93.62 356 ARG A C 1
ATOM 2912 O O . ARG A 1 356 ? -5.694 -5.895 -2.891 1.00 93.62 356 ARG A O 1
ATOM 2919 N N . LEU A 1 357 ? -6.207 -4.568 -4.614 1.00 94.50 357 LEU A N 1
ATOM 2920 C CA . LEU A 1 357 ? -7.073 -3.682 -3.828 1.00 94.50 357 LEU A CA 1
ATOM 2921 C C . LEU A 1 357 ? -8.289 -4.421 -3.268 1.00 94.50 357 LEU A C 1
ATOM 2923 O O . LEU A 1 357 ? -8.702 -4.153 -2.142 1.00 94.50 357 LEU A O 1
ATOM 2927 N N . LEU A 1 358 ? -8.878 -5.330 -4.049 1.00 92.38 358 LEU A N 1
ATOM 2928 C CA . LEU A 1 358 ? -10.008 -6.139 -3.605 1.00 92.38 358 LEU A CA 1
ATOM 2929 C C . LEU A 1 358 ? -9.599 -7.124 -2.509 1.00 92.38 358 LEU A C 1
ATOM 2931 O O . LEU A 1 358 ? -10.319 -7.223 -1.515 1.00 92.38 358 LEU A O 1
ATOM 2935 N N . VAL A 1 359 ? -8.446 -7.785 -2.660 1.00 91.81 359 VAL A N 1
ATOM 2936 C CA . VAL A 1 359 ? -7.855 -8.633 -1.614 1.00 91.81 359 VAL A CA 1
ATOM 2937 C C . VAL A 1 359 ? -7.586 -7.804 -0.362 1.00 91.81 359 VAL A C 1
ATOM 2939 O O . VAL A 1 359 ? -8.085 -8.144 0.701 1.00 91.81 359 VAL A O 1
ATOM 2942 N N . LEU A 1 360 ? -6.915 -6.657 -0.474 1.00 94.31 360 LEU A N 1
ATOM 2943 C CA . LEU A 1 360 ? -6.640 -5.774 0.660 1.00 94.31 360 LEU A CA 1
ATOM 2944 C C . LEU A 1 360 ? -7.922 -5.261 1.334 1.00 94.31 360 LEU A C 1
ATOM 2946 O O . LEU A 1 360 ? -7.984 -5.186 2.559 1.00 94.31 360 LEU A O 1
ATOM 2950 N N . GLU A 1 361 ? -8.965 -4.915 0.571 1.00 94.12 361 GLU A N 1
ATOM 2951 C CA . GLU A 1 361 ? -10.268 -4.535 1.131 1.00 94.12 361 GLU A CA 1
ATOM 2952 C C . GLU A 1 361 ? -10.909 -5.695 1.890 1.00 94.12 361 GLU A C 1
ATOM 2954 O O . GLU A 1 361 ? -11.450 -5.493 2.981 1.00 94.12 361 GLU A O 1
ATOM 2959 N N . GLN A 1 362 ? -10.851 -6.899 1.331 1.00 92.12 362 GLN A N 1
ATOM 2960 C CA . GLN A 1 362 ? -11.372 -8.097 1.967 1.00 92.12 362 GLN A CA 1
ATOM 2961 C C . GLN A 1 362 ? -10.597 -8.429 3.243 1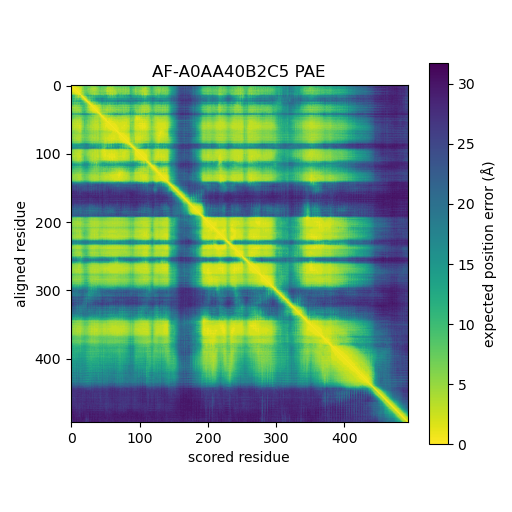.00 92.12 362 GLN A C 1
ATOM 2963 O O . GLN A 1 362 ? -11.222 -8.596 4.287 1.00 92.12 362 GLN A O 1
ATOM 2968 N N . THR A 1 363 ? -9.266 -8.428 3.190 1.00 92.00 363 THR A N 1
ATOM 2969 C CA . THR A 1 363 ? -8.383 -8.635 4.340 1.00 92.00 363 THR A CA 1
ATOM 2970 C C . THR A 1 363 ? -8.633 -7.589 5.414 1.00 92.00 363 THR A C 1
ATOM 2972 O O . THR A 1 363 ? -8.806 -7.930 6.579 1.00 92.00 363 THR A O 1
ATOM 2975 N N . PHE A 1 364 ? -8.769 -6.315 5.034 1.00 93.94 364 PHE A N 1
ATOM 2976 C CA . PHE A 1 364 ? -9.147 -5.261 5.968 1.00 93.94 364 PHE A CA 1
ATOM 2977 C C . PHE A 1 364 ? -10.487 -5.577 6.633 1.00 93.94 364 PHE A C 1
ATOM 2979 O O . PHE A 1 364 ? -10.568 -5.534 7.854 1.00 93.94 364 PHE A O 1
ATOM 2986 N N . ARG A 1 365 ? -11.531 -5.923 5.871 1.00 92.12 365 ARG A N 1
ATOM 2987 C CA . ARG A 1 365 ? -12.862 -6.242 6.419 1.00 92.12 365 ARG A CA 1
ATOM 2988 C C . ARG A 1 365 ? -12.878 -7.498 7.296 1.00 92.12 365 ARG A C 1
ATOM 2990 O O . ARG A 1 365 ? -13.665 -7.532 8.235 1.00 92.12 365 ARG A O 1
ATOM 2997 N N . ALA A 1 366 ? -12.059 -8.497 6.980 1.00 90.31 366 ALA A N 1
ATOM 2998 C CA . ALA A 1 366 ? -11.961 -9.749 7.726 1.00 90.31 366 ALA A CA 1
ATOM 2999 C C . ALA A 1 366 ? -11.124 -9.608 9.007 1.00 90.31 366 ALA A C 1
ATOM 3001 O O . ALA A 1 366 ? -11.377 -10.303 9.990 1.00 90.31 366 ALA A O 1
ATOM 3002 N N . ALA A 1 367 ? -10.149 -8.696 9.017 1.00 90.88 367 ALA A N 1
ATOM 3003 C CA . ALA A 1 367 ? -9.278 -8.493 10.160 1.00 90.88 367 ALA A CA 1
ATOM 3004 C C . ALA A 1 367 ? -10.053 -7.936 11.368 1.00 90.88 367 ALA A C 1
ATOM 3006 O O . ALA A 1 367 ? -10.754 -6.916 11.290 1.00 90.88 367 ALA A O 1
ATOM 3007 N N . SER A 1 368 ? -9.896 -8.625 12.498 1.00 88.44 368 SER A N 1
ATOM 3008 C CA . SER A 1 368 ? -10.504 -8.258 13.775 1.00 88.44 368 SER A CA 1
ATOM 3009 C C . SER A 1 368 ? -9.591 -7.313 14.563 1.00 88.44 368 SER A C 1
ATOM 3011 O O . SER A 1 368 ? -8.369 -7.456 14.510 1.00 88.44 368 SER A O 1
ATOM 3013 N N . PRO A 1 369 ? -10.153 -6.346 15.306 1.00 90.50 369 PRO A N 1
ATOM 3014 C CA . PRO A 1 369 ? -9.369 -5.504 16.203 1.00 90.50 369 PRO A CA 1
ATOM 3015 C C . PRO A 1 369 ? -8.712 -6.359 17.296 1.00 90.50 369 PRO A C 1
ATOM 3017 O O . PRO A 1 369 ? -9.353 -7.228 17.885 1.00 90.50 369 PRO A O 1
ATOM 3020 N N . ILE A 1 370 ? -7.441 -6.090 17.594 1.00 88.69 370 ILE A N 1
ATOM 3021 C CA . ILE A 1 370 ? -6.650 -6.880 18.550 1.00 88.69 370 ILE A CA 1
ATOM 3022 C C . ILE A 1 370 ? -6.930 -6.434 19.990 1.00 88.69 370 ILE A C 1
ATOM 3024 O O . ILE A 1 370 ? -6.885 -7.238 20.917 1.00 88.69 370 ILE A O 1
ATOM 3028 N N . ASN A 1 371 ? -7.222 -5.146 20.202 1.00 89.69 371 ASN A N 1
ATOM 3029 C CA . ASN A 1 371 ? -7.422 -4.592 21.541 1.00 89.69 371 ASN A CA 1
ATOM 3030 C C . ASN A 1 371 ? -8.802 -3.917 21.728 1.00 89.69 371 ASN A C 1
ATOM 3032 O O . ASN A 1 371 ? -9.420 -3.464 20.761 1.00 89.69 371 ASN A O 1
ATOM 3036 N N . PRO A 1 372 ? -9.307 -3.793 22.974 1.00 87.88 372 PRO A N 1
ATOM 3037 C CA . PRO A 1 372 ? -10.623 -3.199 23.238 1.00 87.88 372 PRO A CA 1
ATOM 3038 C C . PRO A 1 372 ? -10.752 -1.738 22.783 1.00 87.88 372 PRO A C 1
ATOM 3040 O O . PRO A 1 372 ? -11.832 -1.296 22.395 1.00 87.88 372 PRO A O 1
ATOM 3043 N N . ALA A 1 373 ? -9.653 -0.976 22.801 1.00 88.56 373 ALA A N 1
ATOM 3044 C CA . ALA A 1 373 ? -9.639 0.403 22.317 1.00 88.56 373 ALA A CA 1
ATOM 3045 C C . ALA A 1 373 ? -9.844 0.471 20.793 1.00 88.56 373 ALA A C 1
ATOM 3047 O O . ALA A 1 373 ? -10.594 1.317 20.307 1.00 88.56 373 ALA A O 1
ATOM 3048 N N . GLN A 1 374 ? -9.228 -0.444 20.042 1.00 90.25 374 GLN A N 1
ATOM 3049 C CA . GLN A 1 374 ? -9.455 -0.642 18.613 1.00 90.25 374 GLN A CA 1
ATOM 3050 C C . GLN A 1 374 ? -10.886 -1.085 18.358 1.00 90.25 374 GLN A C 1
ATOM 3052 O O . GLN A 1 374 ? -11.537 -0.508 17.498 1.00 90.25 374 GLN A O 1
ATOM 3057 N N . PHE A 1 375 ? -11.404 -2.017 19.157 1.00 87.69 375 PHE A N 1
ATOM 3058 C CA . PHE A 1 375 ? -12.789 -2.467 19.060 1.00 87.69 375 PHE A CA 1
ATOM 3059 C C . PHE A 1 375 ? -13.796 -1.322 19.295 1.00 87.69 375 PHE A C 1
ATOM 3061 O O . PHE A 1 375 ? -14.811 -1.226 18.609 1.00 87.69 375 PHE A O 1
ATOM 3068 N N . TRP A 1 376 ? -13.506 -0.395 20.217 1.00 86.81 376 TRP A N 1
ATOM 3069 C CA . TRP A 1 376 ? -14.310 0.819 20.420 1.00 86.81 376 TRP A CA 1
ATOM 3070 C C . TRP A 1 376 ? -14.244 1.790 19.234 1.00 86.81 376 TRP A C 1
ATOM 3072 O O . TRP A 1 376 ? -15.238 2.429 18.872 1.00 86.81 376 TRP A O 1
ATOM 3082 N N . LEU A 1 377 ? -13.055 1.938 18.648 1.00 89.69 377 LEU A N 1
ATOM 3083 C CA . LEU A 1 377 ? -12.823 2.807 17.497 1.00 89.69 377 LEU A CA 1
ATOM 3084 C C . LEU A 1 377 ? -13.353 2.206 16.191 1.00 89.69 377 LEU A C 1
ATOM 3086 O O . LEU A 1 377 ? -13.644 2.960 15.259 1.00 89.69 377 LEU A O 1
ATOM 3090 N N . ASP A 1 378 ? -13.501 0.886 16.126 1.00 89.75 378 ASP A N 1
ATOM 3091 C CA . ASP A 1 378 ? -13.995 0.181 14.959 1.00 89.75 378 ASP A CA 1
ATOM 3092 C C . ASP A 1 378 ? -15.493 0.441 14.757 1.00 89.75 378 ASP A C 1
ATOM 3094 O O . ASP A 1 378 ? -16.375 -0.070 15.446 1.00 89.75 378 ASP A O 1
ATOM 3098 N N . ARG A 1 379 ? -15.789 1.300 13.779 1.00 84.44 379 ARG A N 1
ATOM 3099 C CA . ARG A 1 379 ? -17.156 1.640 13.368 1.00 84.44 379 ARG A CA 1
ATOM 3100 C C . ARG A 1 379 ? -17.638 0.830 12.166 1.00 84.44 379 ARG A C 1
ATOM 3102 O O . ARG A 1 379 ? -18.735 1.118 11.685 1.00 84.44 379 ARG A O 1
ATOM 3109 N N . ARG A 1 380 ? -16.846 -0.126 11.661 1.00 86.88 380 ARG A N 1
ATOM 3110 C CA . ARG A 1 380 ? -17.158 -0.886 10.438 1.00 86.88 380 ARG A CA 1
ATOM 3111 C C . ARG A 1 380 ? -18.392 -1.761 10.619 1.00 86.88 380 ARG A C 1
ATOM 3113 O O . ARG A 1 380 ? -19.250 -1.756 9.743 1.00 86.88 380 ARG A O 1
ATOM 3120 N N . ASP A 1 381 ? -18.533 -2.399 11.781 1.00 83.00 381 ASP A N 1
ATOM 3121 C CA . ASP A 1 381 ? -19.747 -3.119 12.161 1.00 83.00 381 ASP A CA 1
ATOM 3122 C C . ASP A 1 381 ? -20.294 -2.615 13.504 1.00 83.00 381 ASP A C 1
ATOM 3124 O O . ASP A 1 381 ? -19.999 -3.124 14.588 1.00 83.00 381 ASP A O 1
ATOM 3128 N N . ARG A 1 382 ? -21.138 -1.576 13.430 1.00 83.12 382 ARG A N 1
ATOM 3129 C CA . ARG A 1 382 ? -21.810 -1.021 14.616 1.00 83.12 382 ARG A CA 1
ATOM 3130 C C . ARG A 1 382 ? -22.594 -2.083 15.387 1.00 83.12 382 ARG A C 1
ATOM 3132 O O . ARG A 1 382 ? -22.739 -1.929 16.596 1.00 83.12 382 ARG A O 1
ATOM 3139 N N . ARG A 1 383 ? -23.103 -3.129 14.721 1.00 86.56 383 ARG A N 1
ATOM 3140 C CA . ARG A 1 383 ? -23.910 -4.164 15.378 1.00 86.56 383 ARG A CA 1
ATOM 3141 C C . ARG A 1 383 ? -23.038 -5.018 16.285 1.00 86.56 383 ARG A C 1
ATOM 3143 O O . ARG A 1 383 ? -23.378 -5.149 17.455 1.00 86.56 383 ARG A O 1
ATOM 3150 N N . GLN A 1 384 ? -21.899 -5.495 15.782 1.00 85.44 384 GLN A N 1
ATOM 3151 C CA . GLN A 1 384 ? -20.930 -6.253 16.583 1.00 85.44 384 GLN A CA 1
ATOM 3152 C C . GLN A 1 384 ? -20.402 -5.434 17.764 1.00 85.44 384 GLN A C 1
ATOM 3154 O O . GLN A 1 384 ? -20.309 -5.935 18.886 1.00 85.44 384 GLN A O 1
ATOM 3159 N N . CYS A 1 385 ? -20.135 -4.144 17.532 1.00 85.75 385 CYS A N 1
ATOM 3160 C CA . CYS A 1 385 ? -19.727 -3.237 18.597 1.00 85.75 385 CYS A CA 1
ATOM 3161 C C . CYS A 1 385 ? -20.797 -3.153 19.700 1.00 85.75 385 CYS A C 1
ATOM 3163 O O . CYS A 1 385 ? -20.500 -3.353 20.878 1.00 85.75 385 CYS A O 1
ATOM 3165 N N . CYS A 1 386 ? -22.063 -2.933 19.329 1.00 88.06 386 CYS A N 1
ATOM 3166 C CA . CYS A 1 386 ? -23.173 -2.896 20.280 1.00 88.06 386 CYS A CA 1
ATOM 3167 C C . CYS A 1 386 ? -23.343 -4.218 21.039 1.00 88.06 386 CYS A C 1
ATOM 3169 O O . CYS A 1 386 ? -23.498 -4.184 22.256 1.00 88.06 386 CYS A O 1
ATOM 3171 N N . THR A 1 387 ? -23.290 -5.372 20.366 1.00 91.00 387 THR A N 1
ATOM 3172 C CA . THR A 1 387 ? -23.461 -6.677 21.029 1.00 91.00 387 THR A CA 1
ATOM 3173 C C . THR A 1 387 ? -22.358 -6.957 22.043 1.00 91.00 387 THR A C 1
ATOM 3175 O O . THR A 1 387 ? -22.652 -7.432 23.136 1.00 91.00 387 THR A O 1
ATOM 3178 N N . PHE A 1 388 ? -21.108 -6.604 21.730 1.00 88.06 388 PHE A N 1
ATOM 3179 C CA . PHE A 1 388 ? -19.990 -6.742 22.664 1.00 88.06 388 PHE A CA 1
ATOM 3180 C C . PHE A 1 388 ? -20.173 -5.872 23.916 1.00 88.06 388 PHE A C 1
ATOM 3182 O O . PHE A 1 388 ? -19.987 -6.355 25.033 1.00 88.06 388 PHE A O 1
ATOM 3189 N N . TRP A 1 389 ? -20.589 -4.609 23.763 1.00 88.19 389 TRP A N 1
ATOM 3190 C CA . TRP A 1 389 ? -20.814 -3.726 24.914 1.00 88.19 389 TRP A CA 1
ATOM 3191 C C . TRP A 1 389 ? -22.035 -4.114 25.735 1.00 88.19 389 TRP A C 1
ATOM 3193 O O . TRP A 1 389 ? -21.977 -4.041 26.958 1.00 88.19 389 TRP A O 1
ATOM 3203 N N . ILE A 1 390 ? -23.108 -4.583 25.096 1.00 94.44 390 ILE A N 1
ATOM 3204 C CA . ILE A 1 390 ? -24.262 -5.151 25.802 1.00 94.44 390 ILE A CA 1
ATOM 3205 C C . ILE A 1 390 ? -23.821 -6.367 26.627 1.00 94.44 390 ILE A C 1
ATOM 3207 O O . ILE A 1 390 ? -24.164 -6.447 27.804 1.00 94.44 390 ILE A O 1
ATOM 3211 N N . ALA A 1 391 ? -23.014 -7.269 26.057 1.00 95.31 391 ALA A N 1
ATOM 3212 C CA . ALA A 1 391 ? -22.481 -8.426 26.775 1.00 95.31 391 ALA A CA 1
ATOM 3213 C C . ALA A 1 391 ? -21.566 -8.014 27.943 1.00 95.31 391 ALA A C 1
ATOM 3215 O O . ALA A 1 391 ? -21.700 -8.533 29.049 1.00 95.31 391 ALA A O 1
ATOM 3216 N N . THR A 1 392 ? -20.684 -7.037 27.722 1.00 91.81 392 THR A N 1
ATOM 3217 C CA . THR A 1 392 ? -19.735 -6.535 28.730 1.00 91.81 392 THR A CA 1
ATOM 3218 C C . THR A 1 392 ? -20.457 -5.850 29.890 1.00 91.81 392 THR A C 1
ATOM 3220 O O . THR A 1 392 ? -20.175 -6.132 31.054 1.00 91.81 392 THR A O 1
ATOM 3223 N N . LEU A 1 393 ? -21.428 -4.981 29.591 1.00 95.88 393 LEU A N 1
ATOM 3224 C CA . LEU A 1 393 ? -22.255 -4.326 30.603 1.00 95.88 393 LEU A CA 1
ATOM 3225 C C . LEU A 1 393 ? -23.132 -5.340 31.339 1.00 95.88 393 LEU A C 1
ATOM 3227 O O . LEU A 1 393 ? -23.219 -5.283 32.561 1.00 95.88 393 LEU A O 1
ATOM 3231 N N . GLY A 1 394 ? -23.730 -6.298 30.626 1.00 97.69 394 GLY A N 1
ATOM 3232 C CA . GLY A 1 394 ? -24.498 -7.385 31.233 1.00 97.69 394 GLY A CA 1
ATOM 3233 C C . GLY A 1 394 ? -23.663 -8.194 32.226 1.00 97.69 394 GLY A C 1
ATOM 3234 O O . GLY A 1 394 ? -24.084 -8.390 33.363 1.00 97.69 394 GLY A O 1
ATOM 3235 N N . PHE A 1 395 ? -22.444 -8.581 31.842 1.00 97.81 395 PHE A N 1
ATOM 3236 C CA . PHE A 1 395 ? -21.500 -9.258 32.732 1.00 97.81 395 PHE A CA 1
ATOM 3237 C C . PHE A 1 395 ? -21.157 -8.409 33.964 1.00 97.81 395 PHE A C 1
ATOM 3239 O O . PHE A 1 395 ? -21.205 -8.902 35.090 1.00 97.81 395 PHE A O 1
ATOM 3246 N N . PHE A 1 396 ? -20.888 -7.114 33.776 1.00 97.62 396 PHE A N 1
ATOM 3247 C CA . PHE A 1 396 ? -20.621 -6.190 34.878 1.00 97.62 396 PHE A CA 1
ATOM 3248 C C . PHE A 1 396 ? -21.806 -6.080 35.857 1.00 97.62 396 PHE A C 1
ATOM 3250 O O . PHE A 1 396 ? -21.610 -6.122 37.074 1.00 97.62 396 PHE A O 1
ATOM 3257 N N . PHE A 1 397 ? -23.042 -5.997 35.356 1.00 98.06 397 PHE A N 1
ATOM 3258 C CA . PHE A 1 397 ? -24.242 -5.957 36.198 1.00 98.06 397 PHE A CA 1
ATOM 3259 C C . PHE A 1 397 ? -24.473 -7.265 36.962 1.00 98.06 397 PHE A C 1
ATOM 3261 O O . PHE A 1 397 ? -24.873 -7.229 38.123 1.00 98.06 397 PHE A O 1
ATOM 3268 N N . ILE A 1 398 ? -24.165 -8.416 36.358 1.00 98.50 398 ILE A N 1
ATOM 3269 C CA . ILE A 1 398 ? -24.249 -9.719 37.034 1.00 98.50 398 ILE A CA 1
ATOM 3270 C C . ILE A 1 398 ? -23.237 -9.793 38.185 1.00 98.50 398 ILE A C 1
ATOM 3272 O O . ILE A 1 398 ? -23.604 -10.144 39.307 1.00 98.50 398 ILE A O 1
ATOM 3276 N N . VAL A 1 399 ? -21.977 -9.421 37.937 1.00 98.25 399 VAL A N 1
ATOM 3277 C CA . VAL A 1 399 ? -20.919 -9.451 38.961 1.00 98.25 399 VAL A CA 1
ATOM 3278 C C . VAL A 1 399 ? -21.223 -8.477 40.099 1.00 98.25 399 VAL A C 1
ATOM 3280 O O . VAL A 1 399 ? -21.139 -8.849 41.269 1.00 98.25 399 VAL A O 1
ATOM 3283 N N . THR A 1 400 ? -21.622 -7.244 39.784 1.00 97.62 400 THR A N 1
ATOM 3284 C CA . THR A 1 400 ? -21.976 -6.251 40.812 1.00 97.62 400 THR A CA 1
ATOM 3285 C C . THR A 1 400 ? -23.215 -6.670 41.601 1.00 97.62 400 THR A C 1
ATOM 3287 O O . THR A 1 400 ? -23.206 -6.568 42.826 1.00 97.62 400 THR A O 1
ATOM 3290 N N . GLY A 1 401 ? -24.238 -7.224 40.943 1.00 98.06 401 GLY A N 1
ATOM 3291 C CA . GLY A 1 401 ? -25.415 -7.794 41.601 1.00 98.06 401 GLY A CA 1
ATOM 3292 C C . GLY A 1 401 ? -25.062 -8.913 42.584 1.00 98.06 401 GLY A C 1
ATOM 3293 O O . GLY A 1 401 ? -25.583 -8.937 43.698 1.00 98.06 401 GLY A O 1
ATOM 3294 N N . LEU A 1 402 ? -24.120 -9.790 42.226 1.00 98.38 402 LEU A N 1
ATOM 3295 C CA . LEU A 1 402 ? -23.632 -10.850 43.111 1.00 98.38 402 LEU A CA 1
ATOM 3296 C C . LEU A 1 402 ? -22.896 -10.285 44.336 1.00 98.38 402 LEU A C 1
ATOM 3298 O O . LEU A 1 402 ? -23.157 -10.715 45.460 1.00 98.38 402 LEU A O 1
ATOM 3302 N N . VAL A 1 403 ? -22.041 -9.276 44.149 1.00 98.06 403 VAL A N 1
ATOM 3303 C CA . VAL A 1 403 ? -21.357 -8.593 45.262 1.00 98.06 403 VAL A CA 1
ATOM 3304 C C . VAL A 1 403 ? -22.364 -7.916 46.197 1.00 98.06 403 VAL A C 1
ATOM 3306 O O . VAL A 1 403 ? -22.277 -8.092 47.412 1.00 98.06 403 VAL A O 1
ATOM 3309 N N . PHE A 1 404 ? -23.354 -7.197 45.656 1.00 97.88 404 PHE A N 1
ATOM 3310 C CA . PHE A 1 404 ? -24.409 -6.570 46.458 1.00 97.88 404 PHE A CA 1
ATOM 3311 C C . PHE A 1 404 ? -25.276 -7.596 47.188 1.00 97.88 404 PHE A C 1
ATOM 3313 O O . PHE A 1 404 ? -25.629 -7.376 48.346 1.00 97.88 404 PHE A O 1
ATOM 3320 N N . SER A 1 405 ? -25.572 -8.736 46.560 1.00 98.31 405 SER A N 1
ATOM 3321 C CA . SER A 1 405 ? -26.301 -9.832 47.201 1.00 98.31 405 SER A CA 1
ATOM 3322 C C . SER A 1 405 ? -25.531 -10.395 48.397 1.00 98.31 405 SER A C 1
ATOM 3324 O O . SER A 1 405 ? -26.113 -10.603 49.461 1.00 98.31 405 SER A O 1
ATOM 3326 N N . ILE A 1 406 ? -24.218 -10.605 48.261 1.00 97.88 406 ILE A N 1
ATOM 3327 C CA . ILE A 1 406 ? -23.368 -11.088 49.359 1.00 97.88 406 ILE A CA 1
ATOM 3328 C C . ILE A 1 406 ? -23.276 -10.037 50.471 1.00 97.88 406 ILE A C 1
ATOM 3330 O O . ILE A 1 406 ? -23.436 -10.370 51.644 1.00 97.88 406 ILE A O 1
ATOM 3334 N N . ALA A 1 407 ? -23.065 -8.766 50.122 1.00 96.75 407 ALA A N 1
ATOM 3335 C CA . ALA A 1 407 ? -22.996 -7.675 51.092 1.00 96.75 407 ALA A CA 1
ATOM 3336 C C . ALA A 1 407 ? -24.312 -7.518 51.871 1.00 96.75 407 ALA A C 1
ATOM 3338 O O . ALA A 1 407 ? -24.295 -7.370 53.093 1.00 96.75 407 ALA A O 1
ATOM 3339 N N . SER A 1 408 ? -25.452 -7.620 51.181 1.00 97.25 408 SER A N 1
ATOM 3340 C CA . SER A 1 408 ? -26.778 -7.622 51.800 1.00 97.25 408 SER A CA 1
ATOM 3341 C C . SER A 1 408 ? -26.925 -8.790 52.776 1.00 97.25 408 SER A C 1
ATOM 3343 O O . SER A 1 408 ? -27.303 -8.584 53.929 1.00 97.25 408 SER A O 1
ATOM 3345 N N . MET A 1 409 ? -26.518 -9.995 52.368 1.00 97.62 409 MET A N 1
ATOM 3346 C CA . MET A 1 409 ? -26.544 -11.172 53.230 1.00 97.62 409 MET A CA 1
ATOM 3347 C C . MET A 1 409 ? -25.689 -10.971 54.493 1.00 97.62 409 MET A C 1
ATOM 3349 O O . MET A 1 409 ? -26.177 -11.176 55.603 1.00 97.62 409 MET A O 1
ATOM 3353 N N . VAL A 1 410 ? -24.452 -10.482 54.368 1.00 97.31 410 VAL A N 1
ATOM 3354 C CA . VAL A 1 410 ? -23.587 -10.177 55.525 1.00 97.31 410 VAL A CA 1
ATOM 3355 C C . VAL A 1 410 ? -24.218 -9.125 56.442 1.00 97.31 410 VAL A C 1
ATOM 3357 O O . VAL A 1 410 ? -24.220 -9.306 57.660 1.00 97.31 410 VAL A O 1
ATOM 3360 N N . GLY A 1 411 ? -24.802 -8.064 55.879 1.00 95.81 411 GLY A N 1
ATOM 3361 C CA . GLY A 1 411 ? -25.506 -7.035 56.646 1.00 95.81 411 GLY A CA 1
ATOM 3362 C C . GLY A 1 411 ? -26.676 -7.607 57.451 1.00 95.81 411 GLY A C 1
ATOM 3363 O O . GLY A 1 411 ? -26.800 -7.334 58.647 1.00 95.81 411 GLY A O 1
ATOM 3364 N N . THR A 1 412 ? -27.484 -8.482 56.842 1.00 97.06 412 THR A N 1
ATOM 3365 C CA . THR A 1 412 ? -28.575 -9.162 57.559 1.00 97.06 412 THR A CA 1
ATOM 3366 C C . THR A 1 412 ? -28.050 -10.048 58.690 1.00 97.06 412 THR A C 1
ATOM 3368 O O . THR A 1 412 ? -28.563 -9.971 59.806 1.00 97.06 412 THR A O 1
ATOM 3371 N N . PHE A 1 413 ? -26.967 -10.802 58.474 1.00 95.81 413 PHE A N 1
ATOM 3372 C CA . PHE A 1 413 ? -26.347 -11.617 59.523 1.00 95.81 413 PHE A CA 1
ATOM 3373 C C . PHE A 1 413 ? -25.815 -10.788 60.697 1.00 95.81 413 PHE A C 1
ATOM 3375 O O . PHE A 1 413 ? -25.966 -11.197 61.850 1.00 95.81 413 PHE A O 1
ATOM 3382 N N . GLN A 1 414 ? -25.217 -9.624 60.435 1.00 95.75 414 GLN A N 1
ATOM 3383 C CA . GLN A 1 414 ? -24.765 -8.719 61.495 1.00 95.75 414 GLN A CA 1
ATOM 3384 C C . GLN A 1 414 ? -25.944 -8.153 62.294 1.00 95.75 414 GLN A C 1
ATOM 3386 O O . GLN A 1 414 ? -25.893 -8.141 63.523 1.00 95.75 414 GLN A O 1
ATOM 3391 N N . SER A 1 415 ? -27.034 -7.765 61.621 1.00 95.44 415 SER A N 1
ATOM 3392 C CA . SER A 1 415 ? -28.243 -7.277 62.298 1.00 95.44 415 SER A CA 1
ATOM 3393 C C . SER A 1 415 ? -28.876 -8.346 63.196 1.00 95.44 415 SER A C 1
ATOM 3395 O O . SER A 1 415 ? -29.223 -8.065 64.341 1.00 95.44 415 SER A O 1
ATOM 3397 N N . LEU A 1 416 ? -28.932 -9.599 62.729 1.00 96.00 416 LEU A N 1
ATOM 3398 C CA . LEU A 1 416 ? -29.448 -10.720 63.513 1.00 96.00 416 LEU A CA 1
ATOM 3399 C C . LEU A 1 416 ? -28.602 -10.970 64.764 1.00 96.00 416 LEU A C 1
ATOM 3401 O O . LEU A 1 416 ? -29.159 -11.177 65.842 1.00 96.00 416 LEU A O 1
ATOM 3405 N N . ARG A 1 417 ? -27.268 -10.888 64.658 1.00 95.25 417 ARG A N 1
ATOM 3406 C CA . ARG A 1 417 ? -26.381 -10.973 65.830 1.00 95.25 417 ARG A CA 1
ATOM 3407 C C . ARG A 1 417 ? -26.664 -9.855 66.832 1.00 95.25 417 ARG A C 1
ATOM 3409 O O . ARG A 1 417 ? -26.911 -10.160 67.991 1.00 95.25 417 ARG A O 1
ATOM 3416 N N . ALA A 1 418 ? -26.762 -8.606 66.376 1.00 94.62 418 ALA A N 1
ATOM 3417 C CA . ALA A 1 418 ? -27.070 -7.473 67.250 1.00 94.62 418 ALA A CA 1
ATOM 3418 C C . ALA A 1 418 ? -28.430 -7.621 67.960 1.00 94.62 418 ALA A C 1
ATOM 3420 O O . ALA A 1 418 ? -28.550 -7.310 69.142 1.00 94.62 418 ALA A O 1
ATOM 3421 N N . THR A 1 419 ? -29.455 -8.145 67.273 1.00 95.56 419 THR A N 1
ATOM 3422 C CA . THR A 1 419 ? -30.757 -8.415 67.913 1.00 95.56 419 THR A CA 1
ATOM 3423 C C . THR A 1 419 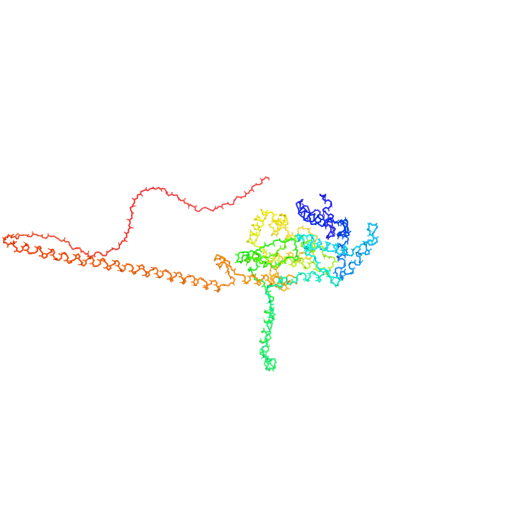? -30.693 -9.543 68.939 1.00 95.56 419 THR A C 1
ATOM 3425 O O . THR A 1 419 ? -31.375 -9.474 69.960 1.00 95.56 419 THR A O 1
ATOM 3428 N N . LYS A 1 420 ? -29.871 -10.572 68.702 1.00 95.56 420 LYS A N 1
ATOM 3429 C CA . LYS A 1 420 ? -29.667 -11.660 69.659 1.00 95.56 420 LYS A CA 1
ATOM 3430 C C . LYS A 1 420 ? -28.977 -11.143 70.922 1.00 95.56 420 LYS A C 1
ATOM 3432 O O . LYS A 1 420 ? -29.500 -11.362 72.009 1.00 95.56 420 LYS A O 1
ATOM 3437 N N . ASP A 1 421 ? -27.896 -10.386 70.757 1.00 94.88 421 ASP A N 1
ATOM 3438 C CA . ASP A 1 421 ? -27.158 -9.780 71.868 1.00 94.88 421 ASP A CA 1
ATOM 3439 C C . ASP A 1 421 ? -28.052 -8.806 72.661 1.00 94.88 421 ASP A C 1
ATOM 3441 O O . ASP A 1 421 ? -28.059 -8.819 73.891 1.00 94.88 421 ASP A O 1
ATOM 3445 N N . GLY A 1 422 ? -28.887 -8.014 71.973 1.00 93.69 422 GLY A N 1
ATOM 3446 C CA . GLY A 1 422 ? -29.871 -7.129 72.605 1.00 93.69 422 GLY A CA 1
ATOM 3447 C C . GLY A 1 422 ? -30.959 -7.875 73.388 1.00 93.69 422 GLY A C 1
ATOM 3448 O O . GLY A 1 422 ? -31.326 -7.460 74.489 1.00 93.69 422 GLY A O 1
ATOM 3449 N N . ASN A 1 423 ? -31.448 -9.002 72.865 1.00 94.88 423 ASN A N 1
ATOM 3450 C CA . ASN A 1 423 ? -32.400 -9.852 73.578 1.00 94.88 423 ASN A CA 1
ATOM 3451 C C . ASN A 1 423 ? -31.772 -10.475 74.831 1.00 94.88 423 ASN A C 1
ATOM 3453 O O . ASN A 1 423 ? -32.428 -10.520 75.872 1.00 94.88 423 ASN A O 1
ATOM 3457 N N . ASP A 1 424 ? -30.520 -10.924 74.756 1.00 94.19 424 ASP A N 1
ATOM 3458 C CA . ASP A 1 424 ? -29.815 -11.507 75.899 1.00 94.19 424 ASP A CA 1
ATOM 3459 C C . ASP A 1 424 ? -29.544 -10.448 76.989 1.00 94.19 424 ASP A C 1
ATOM 3461 O O . ASP A 1 424 ? -29.859 -10.688 78.156 1.00 94.19 424 ASP A O 1
ATOM 3465 N N . LEU A 1 425 ? -29.138 -9.228 76.608 1.00 94.62 425 LEU A N 1
ATOM 3466 C CA . LEU A 1 425 ? -29.042 -8.070 77.515 1.00 94.62 425 LEU A CA 1
ATOM 3467 C C . LEU A 1 425 ? -30.386 -7.717 78.171 1.00 94.62 425 LEU A C 1
ATOM 3469 O O . LEU A 1 425 ? -30.445 -7.431 79.368 1.00 94.62 425 LEU A O 1
ATOM 3473 N N . SER A 1 426 ? -31.485 -7.745 77.410 1.00 93.62 426 SER A N 1
ATOM 3474 C CA . SER A 1 426 ? -32.816 -7.442 77.952 1.00 93.62 426 SER A CA 1
ATOM 3475 C C . SER A 1 426 ? -33.258 -8.459 79.010 1.00 93.62 426 SER A C 1
ATOM 3477 O O . SER A 1 426 ? -33.843 -8.078 80.025 1.00 93.62 426 SER A O 1
ATOM 3479 N N . LYS A 1 427 ? -32.929 -9.746 78.821 1.00 95.38 427 LYS A N 1
ATOM 3480 C CA . LYS A 1 427 ? -33.217 -10.807 79.796 1.00 95.38 427 LYS A CA 1
ATOM 3481 C C . LYS A 1 427 ? -32.425 -10.604 81.084 1.00 95.38 427 LYS A C 1
ATOM 3483 O O . LYS A 1 427 ? -33.006 -10.701 82.163 1.00 95.38 427 LYS A O 1
ATOM 3488 N N . GLU A 1 428 ? -31.138 -10.276 80.975 1.00 94.88 428 GLU A N 1
ATOM 3489 C CA . GLU A 1 428 ? -30.283 -9.992 82.132 1.00 94.88 428 GLU A CA 1
ATOM 3490 C C . GLU A 1 428 ? -30.782 -8.766 82.916 1.00 94.88 428 GLU A C 1
ATOM 3492 O O . GLU A 1 428 ? -30.899 -8.810 84.143 1.00 94.88 428 GLU A O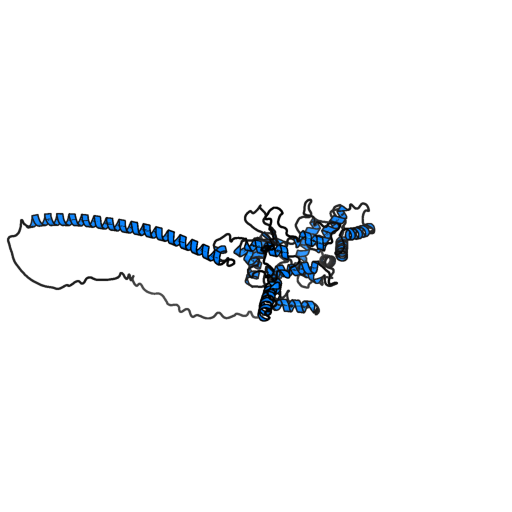 1
ATOM 3497 N N . ALA A 1 429 ? -31.181 -7.697 82.218 1.00 91.25 429 ALA A N 1
ATOM 3498 C CA . ALA A 1 429 ? -31.753 -6.503 82.837 1.00 91.25 429 ALA A CA 1
ATOM 3499 C C . ALA A 1 429 ? -33.064 -6.798 83.593 1.00 91.25 429 ALA A C 1
ATOM 3501 O O . ALA A 1 429 ? -33.254 -6.312 84.711 1.00 91.25 429 ALA A O 1
ATOM 3502 N N . ILE A 1 430 ? -33.952 -7.623 83.024 1.00 92.69 430 ILE A N 1
ATOM 3503 C CA . ILE A 1 430 ? -35.191 -8.063 83.690 1.00 92.69 430 ILE A CA 1
ATOM 3504 C C . ILE A 1 430 ? -34.872 -8.877 84.954 1.00 92.69 430 ILE A C 1
ATOM 3506 O O . ILE A 1 430 ? -35.512 -8.684 85.991 1.00 92.69 430 ILE A O 1
ATOM 3510 N N . GLU A 1 431 ? -33.878 -9.765 84.905 1.00 92.56 431 GLU A N 1
ATOM 3511 C CA . GLU A 1 431 ? -33.482 -10.572 86.063 1.00 92.56 431 GLU A CA 1
ATOM 3512 C C . GLU A 1 431 ? -32.875 -9.714 87.188 1.00 92.56 431 GLU A C 1
ATOM 3514 O O . GLU A 1 431 ? -33.207 -9.898 88.365 1.00 92.56 431 GLU A O 1
ATOM 3519 N N . LEU A 1 432 ? -32.038 -8.731 86.841 1.00 90.25 432 LEU A N 1
ATOM 3520 C CA . LEU A 1 432 ? -31.494 -7.756 87.790 1.00 90.25 432 LEU A CA 1
ATOM 3521 C C . LEU A 1 432 ? -32.593 -6.892 88.419 1.00 90.25 432 LEU A C 1
ATOM 3523 O O . LEU A 1 432 ? -32.592 -6.700 89.637 1.00 90.25 432 LEU A O 1
ATOM 3527 N N . ALA A 1 433 ? -33.559 -6.420 87.625 1.00 86.62 433 ALA A N 1
ATOM 3528 C CA . ALA A 1 433 ? -34.702 -5.657 88.125 1.00 86.62 433 ALA A CA 1
ATOM 3529 C C . ALA A 1 433 ? -35.547 -6.482 89.110 1.00 86.62 433 ALA A C 1
ATOM 3531 O O . ALA A 1 433 ? -35.920 -5.988 90.176 1.00 86.62 433 ALA A O 1
ATOM 3532 N N . ARG A 1 434 ? -35.779 -7.766 88.807 1.00 89.31 434 ARG A N 1
ATOM 3533 C CA . ARG A 1 434 ? -36.479 -8.692 89.707 1.00 89.31 434 ARG A CA 1
ATOM 3534 C C . ARG A 1 434 ? -35.732 -8.871 91.034 1.00 89.31 434 ARG A C 1
ATOM 3536 O O . ARG A 1 434 ? -36.341 -8.719 92.090 1.00 89.31 434 ARG A O 1
ATOM 3543 N N . LYS A 1 435 ? -34.411 -9.098 90.996 1.00 88.12 435 LYS A N 1
ATOM 3544 C CA . LYS A 1 435 ? -33.563 -9.185 92.206 1.00 88.12 435 LYS A CA 1
ATOM 3545 C C . LYS A 1 435 ? -33.553 -7.881 93.018 1.00 88.12 435 LYS A C 1
ATOM 3547 O O . LYS A 1 435 ? -33.442 -7.923 94.243 1.00 88.12 435 LYS A O 1
ATOM 3552 N N . GLY A 1 436 ? -33.656 -6.726 92.358 1.00 83.19 436 GLY A N 1
ATOM 3553 C CA . GLY A 1 436 ? -33.759 -5.416 93.008 1.00 83.19 436 GLY A CA 1
ATOM 3554 C C . GLY A 1 436 ? -35.086 -5.206 93.745 1.00 83.19 436 GLY A C 1
ATOM 3555 O O . GLY A 1 436 ? -35.082 -4.713 94.877 1.00 83.19 436 GLY A O 1
ATOM 3556 N N . ASN A 1 437 ? -36.202 -5.628 93.143 1.00 77.69 437 ASN A N 1
ATOM 3557 C CA . ASN A 1 437 ? -37.539 -5.518 93.733 1.00 77.69 437 ASN A CA 1
ATOM 3558 C C . ASN A 1 437 ? -37.686 -6.366 95.013 1.00 77.69 437 ASN A C 1
ATOM 3560 O O . ASN A 1 437 ? -38.210 -5.889 96.020 1.00 77.69 437 ASN A O 1
ATOM 3564 N N . ASP A 1 438 ? -37.122 -7.579 95.032 1.00 70.06 438 ASP A N 1
ATOM 3565 C CA . ASP A 1 438 ? -37.128 -8.440 96.227 1.00 70.06 438 ASP A CA 1
ATOM 3566 C C . ASP A 1 438 ? -36.343 -7.821 97.402 1.00 70.06 438 ASP A C 1
ATOM 3568 O O . ASP A 1 438 ? -36.699 -8.004 98.566 1.00 70.06 438 ASP A O 1
ATOM 3572 N N . ARG A 1 439 ? -35.301 -7.020 97.125 1.00 65.38 439 ARG A N 1
ATOM 3573 C CA . ARG A 1 439 ? -34.552 -6.290 98.167 1.00 65.38 439 ARG A CA 1
ATOM 3574 C C . ARG A 1 439 ? -35.284 -5.052 98.688 1.00 65.38 439 ARG A C 1
ATOM 3576 O O . ARG A 1 439 ? -35.027 -4.640 99.818 1.00 65.38 439 ARG A O 1
ATOM 3583 N N . THR A 1 440 ? -36.173 -4.451 97.898 1.00 54.84 440 THR A N 1
ATOM 3584 C CA . THR A 1 440 ? -36.915 -3.235 98.282 1.00 54.84 440 THR A CA 1
ATOM 3585 C C . THR A 1 440 ? -38.240 -3.540 98.985 1.00 54.84 440 THR A C 1
ATOM 3587 O O . THR A 1 440 ? -38.621 -2.783 99.875 1.00 54.84 440 THR A O 1
ATOM 3590 N N . MET A 1 441 ? -38.873 -4.697 98.739 1.00 50.09 441 MET A N 1
ATOM 3591 C CA . MET A 1 441 ? -40.036 -5.151 99.528 1.00 50.09 441 MET A CA 1
ATOM 3592 C C . MET A 1 441 ? -39.725 -5.481 101.003 1.00 50.09 441 MET A C 1
ATOM 3594 O O . MET A 1 441 ? -40.645 -5.637 101.800 1.00 50.09 441 MET A O 1
ATOM 3598 N N . GLY A 1 442 ? -38.451 -5.511 101.412 1.00 50.97 442 GLY A N 1
ATOM 3599 C CA . GLY A 1 442 ? -38.055 -5.585 102.826 1.00 50.97 442 GLY A CA 1
ATOM 3600 C C . GLY A 1 442 ? -38.016 -4.236 103.561 1.00 50.97 442 GLY A C 1
ATOM 3601 O O . GLY A 1 442 ? -37.792 -4.207 104.770 1.00 50.97 442 GLY A O 1
ATOM 3602 N N . ARG A 1 443 ? -38.198 -3.104 102.868 1.00 45.44 443 ARG A N 1
ATOM 3603 C CA . ARG A 1 443 ? -38.147 -1.769 103.478 1.00 45.44 443 ARG A CA 1
ATOM 3604 C C . ARG A 1 443 ? -39.159 -0.838 102.826 1.00 45.44 443 ARG A C 1
ATOM 3606 O O . ARG A 1 443 ? -38.838 -0.131 101.880 1.00 45.44 443 ARG A O 1
ATOM 3613 N N . THR A 1 444 ? -40.351 -0.752 103.403 1.00 44.75 444 THR A N 1
ATOM 3614 C CA . THR A 1 444 ? -40.974 0.558 103.654 1.00 44.75 444 THR A CA 1
ATOM 3615 C C . THR A 1 444 ? -42.100 0.446 104.679 1.00 44.75 444 THR A C 1
ATOM 3617 O O . THR A 1 444 ? -43.202 0.007 104.382 1.00 44.75 444 THR A O 1
ATOM 3620 N N . THR A 1 445 ? -41.843 0.971 105.874 1.00 38.53 445 THR A N 1
ATOM 3621 C CA . THR A 1 445 ? -42.789 1.889 106.511 1.00 38.53 445 THR A CA 1
ATOM 3622 C C . THR A 1 445 ? -42.026 3.169 106.810 1.00 38.53 445 THR A C 1
ATOM 3624 O O . THR A 1 445 ? -41.145 3.172 107.669 1.00 38.53 445 THR A O 1
ATOM 3627 N N . SER A 1 446 ? -42.326 4.217 106.037 1.00 39.34 446 SER A N 1
ATOM 3628 C CA . SER A 1 446 ? -42.709 5.548 106.532 1.00 39.34 446 SER A CA 1
ATOM 3629 C C . SER A 1 446 ? -42.162 6.698 105.684 1.00 39.34 446 SER A C 1
ATOM 3631 O O . SER A 1 446 ? -40.956 6.859 105.530 1.00 39.34 446 SER A O 1
ATOM 3633 N N . SER A 1 447 ? -43.109 7.565 105.303 1.00 38.44 447 SER A N 1
ATOM 3634 C CA . SER A 1 447 ? -43.000 9.032 105.271 1.00 38.44 447 SER A CA 1
ATOM 3635 C C . SER A 1 447 ? -42.968 9.739 103.904 1.00 38.44 447 SER A C 1
ATOM 3637 O O . SER A 1 447 ? -41.925 9.912 103.288 1.00 38.44 447 SER A O 1
ATOM 3639 N N . LEU A 1 448 ? -44.168 10.224 103.551 1.00 39.31 448 LEU A N 1
ATOM 3640 C CA . LEU A 1 448 ? -44.534 11.609 103.192 1.00 39.31 448 LEU A CA 1
ATOM 3641 C C . LEU A 1 448 ? -44.035 12.261 101.883 1.00 39.31 448 LEU A C 1
ATOM 3643 O O . LEU A 1 448 ? -42.881 12.637 101.732 1.00 39.31 448 LEU A O 1
ATOM 3647 N N . TYR A 1 449 ? -45.025 12.501 101.008 1.00 46.28 449 TYR A N 1
ATOM 3648 C CA . TYR A 1 449 ? -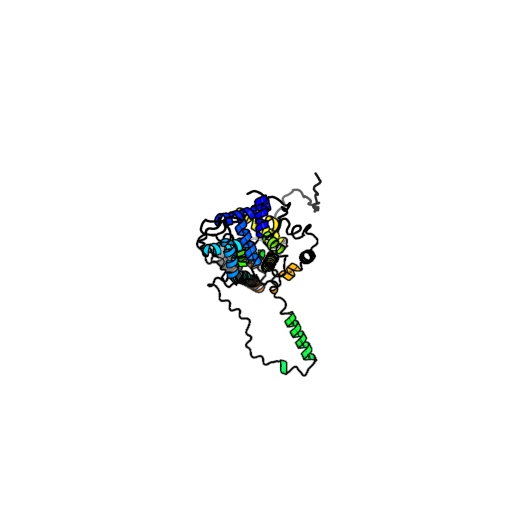45.390 13.775 100.359 1.00 46.28 449 TYR A CA 1
ATOM 3649 C C . TYR A 1 449 ? -44.336 14.898 100.298 1.00 46.28 449 TYR A C 1
ATOM 3651 O O . TYR A 1 449 ? -44.008 15.472 101.330 1.00 46.28 449 TYR A O 1
ATOM 3659 N N . LEU A 1 450 ? -44.017 15.382 99.087 1.00 38.38 450 LEU A N 1
ATOM 3660 C CA . LEU A 1 450 ? -44.534 16.662 98.561 1.00 38.38 450 LEU A CA 1
ATOM 3661 C C . LEU A 1 450 ? -44.110 16.920 97.098 1.00 38.38 450 LEU A C 1
ATOM 3663 O O . LEU A 1 450 ? -43.135 16.375 96.598 1.00 38.38 450 LEU A O 1
ATOM 3667 N N . SER A 1 451 ? -44.927 17.754 96.451 1.00 40.62 451 SER A N 1
ATOM 3668 C CA . SER A 1 451 ? -44.915 18.310 95.085 1.00 40.62 451 SER A CA 1
ATOM 3669 C C . SER A 1 451 ? -43.546 18.795 94.562 1.00 40.62 451 SER A C 1
ATOM 3671 O O . SER A 1 451 ? -42.684 19.122 95.362 1.00 40.62 451 SER A O 1
ATOM 3673 N N . GLN A 1 452 ? -43.290 19.007 93.264 1.00 39.97 452 GLN A N 1
ATOM 3674 C CA . GLN A 1 452 ? -44.011 19.922 92.365 1.00 39.97 452 GLN A CA 1
ATOM 3675 C C . GLN A 1 452 ? -43.466 19.822 90.919 1.00 39.97 452 GLN A C 1
ATOM 3677 O O . GLN A 1 452 ? -42.379 19.308 90.677 1.00 39.97 452 GLN A O 1
ATOM 3682 N N . ALA A 1 453 ? -44.260 20.330 89.977 1.00 45.62 453 ALA A N 1
ATOM 3683 C CA . ALA A 1 453 ? -44.103 20.307 88.525 1.00 45.62 453 ALA A CA 1
ATOM 3684 C C . ALA A 1 453 ? -42.817 20.946 87.960 1.00 45.62 453 ALA A C 1
ATOM 3686 O O . ALA A 1 453 ? -42.377 21.987 88.433 1.00 45.62 453 ALA A O 1
ATOM 3687 N N . SER A 1 454 ? -42.341 20.433 86.820 1.00 36.69 454 SER A N 1
ATOM 3688 C CA . SER A 1 454 ? -42.123 21.262 85.622 1.00 36.69 454 SER A CA 1
ATOM 3689 C C . SER A 1 454 ? -41.990 20.402 84.357 1.00 36.69 454 SER A C 1
ATOM 3691 O O . SER A 1 454 ? -41.551 19.257 84.374 1.00 36.69 454 SER A O 1
ATOM 3693 N N . SER A 1 455 ? -42.494 20.970 83.271 1.00 49.38 455 SER A N 1
ATOM 3694 C CA . SER A 1 455 ? -42.717 20.418 81.941 1.00 49.38 455 SER A CA 1
ATOM 3695 C C . SER A 1 455 ? -41.444 20.116 81.145 1.00 49.38 455 SER A C 1
ATOM 3697 O O . SER A 1 455 ? -40.579 20.981 81.045 1.00 49.38 455 SER A O 1
ATOM 3699 N N . ALA A 1 456 ? -41.420 18.988 80.429 1.00 39.81 456 ALA A N 1
ATOM 3700 C CA . ALA A 1 456 ? -40.683 18.849 79.169 1.00 39.81 456 ALA A CA 1
ATOM 3701 C C . ALA A 1 456 ? -41.283 17.708 78.331 1.00 39.81 456 ALA A C 1
ATOM 3703 O O . ALA A 1 456 ? -40.954 16.537 78.504 1.00 39.81 456 ALA A O 1
ATOM 3704 N N . GLY A 1 457 ? -42.195 18.061 77.422 1.00 48.50 457 GLY A N 1
ATOM 3705 C CA . GLY A 1 457 ? -42.574 17.193 76.312 1.00 48.50 457 GLY A CA 1
ATOM 3706 C C . GLY A 1 457 ? -41.427 17.142 75.304 1.00 48.50 457 GLY A C 1
ATOM 3707 O O . GLY A 1 457 ? -41.117 18.148 74.673 1.00 48.50 457 GLY A O 1
ATOM 3708 N N . GLY A 1 458 ? -40.789 15.980 75.176 1.00 36.94 458 GLY A N 1
ATOM 3709 C CA . GLY A 1 458 ? -39.808 15.688 74.136 1.00 36.94 458 GLY A CA 1
ATOM 3710 C C . GLY A 1 458 ? -40.469 14.924 72.996 1.00 36.94 458 GLY A C 1
ATOM 3711 O O . GLY A 1 458 ? -40.633 13.709 73.077 1.00 36.94 458 GLY A O 1
ATOM 3712 N N . CYS A 1 459 ? -40.868 15.653 71.954 1.00 36.84 459 CYS A N 1
ATOM 3713 C CA . CYS A 1 459 ? -41.262 15.099 70.664 1.00 36.84 459 CYS A CA 1
ATOM 3714 C C . CYS A 1 459 ? -40.149 14.219 70.081 1.00 36.84 459 CYS A C 1
ATOM 3716 O O . CYS A 1 459 ? -38.974 14.586 70.091 1.00 36.84 459 CYS A O 1
ATOM 3718 N N . ALA A 1 460 ? -40.558 13.090 69.506 1.00 40.25 460 ALA A N 1
ATOM 3719 C CA . ALA A 1 460 ? -39.743 12.270 68.630 1.00 40.25 460 ALA A CA 1
ATOM 3720 C C . ALA A 1 460 ? -39.235 13.114 67.448 1.00 40.25 460 ALA A C 1
ATOM 3722 O O . ALA A 1 460 ? -40.011 13.569 66.608 1.00 40.25 460 ALA A O 1
ATOM 3723 N N . ALA A 1 461 ? -37.923 13.335 67.405 1.00 39.97 461 ALA A N 1
ATOM 3724 C CA . ALA A 1 461 ? -37.243 13.967 66.291 1.00 39.97 461 ALA A CA 1
ATOM 3725 C C . ALA A 1 461 ? -37.003 12.937 65.177 1.00 39.97 461 ALA A C 1
ATOM 3727 O O . ALA A 1 461 ? -36.181 12.032 65.305 1.00 39.97 461 ALA A O 1
ATOM 3728 N N . CYS A 1 462 ? -37.695 13.129 64.053 1.00 44.72 462 CYS A N 1
ATOM 3729 C CA . CYS A 1 462 ? -37.067 13.000 62.743 1.00 44.72 462 CYS A CA 1
ATOM 3730 C C . CYS A 1 462 ? -35.878 13.973 62.664 1.00 44.72 462 CYS A C 1
ATOM 3732 O O . CYS A 1 462 ? -36.053 15.137 63.005 1.00 44.72 462 CYS A O 1
ATOM 3734 N N . CYS A 1 463 ? -34.717 13.505 62.198 1.00 35.50 463 CYS A N 1
ATOM 3735 C CA . CYS A 1 463 ? -33.716 14.238 61.399 1.00 35.50 463 CYS A CA 1
ATOM 3736 C C . CYS A 1 463 ? -32.581 13.246 61.078 1.00 35.50 463 CYS A C 1
ATOM 3738 O O . CYS A 1 463 ? -32.021 12.629 61.975 1.00 35.50 463 CYS A O 1
ATOM 3740 N N . CYS A 1 464 ? -32.344 12.884 59.815 1.00 36.62 464 CYS A N 1
ATOM 3741 C CA . CYS A 1 464 ? -31.554 13.659 58.850 1.00 36.62 464 CYS A CA 1
ATOM 3742 C C . CYS A 1 464 ? -30.176 14.043 59.408 1.00 36.62 464 CYS A C 1
ATOM 3744 O O . CYS A 1 464 ? -29.997 15.105 59.994 1.00 36.62 464 CYS A O 1
ATOM 3746 N N . ASN A 1 465 ? -29.193 13.177 59.154 1.00 34.97 465 ASN A N 1
ATOM 3747 C CA . ASN A 1 465 ? -27.783 13.539 59.189 1.00 34.97 465 ASN A CA 1
ATOM 3748 C C . ASN A 1 465 ? -27.479 14.467 58.002 1.00 34.97 465 ASN A C 1
ATOM 3750 O O . ASN A 1 465 ? -27.268 14.000 56.884 1.00 34.97 465 ASN A O 1
ATOM 3754 N N . SER A 1 466 ? -27.436 15.772 58.265 1.00 37.50 466 SER A N 1
AT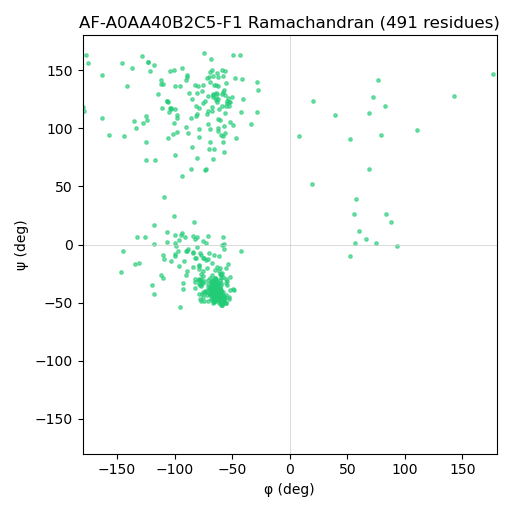OM 3755 C CA . SER A 1 466 ? -26.599 16.715 57.523 1.00 37.50 466 SER A CA 1
ATOM 3756 C C . SER A 1 466 ? -25.333 16.934 58.341 1.00 37.50 466 SER A C 1
ATOM 3758 O O . SER A 1 466 ? -25.374 17.515 59.422 1.00 37.50 466 SER A O 1
ATOM 3760 N N . VAL A 1 467 ? -24.208 16.445 57.827 1.00 42.75 467 VAL A N 1
ATOM 3761 C CA . VAL A 1 467 ? -22.875 16.730 58.361 1.00 42.75 467 VAL A CA 1
ATOM 3762 C C . VAL A 1 467 ? -22.404 18.039 57.732 1.00 42.75 467 VAL A C 1
ATOM 3764 O O . VAL A 1 467 ? -22.102 18.081 56.542 1.00 42.75 467 VAL A O 1
ATOM 3767 N N . ALA A 1 468 ? -22.358 19.102 58.534 1.00 36.00 468 ALA A N 1
ATOM 3768 C CA . ALA A 1 468 ? -21.627 20.329 58.242 1.00 36.00 468 ALA A CA 1
ATOM 3769 C C . ALA A 1 468 ? -20.382 20.359 59.138 1.00 36.00 468 ALA A C 1
ATOM 3771 O O . ALA A 1 468 ? -20.482 20.229 60.358 1.00 36.00 468 ALA A O 1
ATOM 3772 N N . PHE A 1 469 ? -19.214 20.473 58.509 1.00 40.41 469 PHE A N 1
ATOM 3773 C CA . PHE A 1 469 ? -17.907 20.575 59.151 1.00 40.41 469 PHE A CA 1
ATOM 3774 C C . PHE A 1 469 ? -17.453 22.043 59.178 1.00 40.41 469 PHE A C 1
ATOM 3776 O O . PHE A 1 469 ? -17.810 22.828 58.304 1.00 40.41 469 PHE A O 1
ATOM 3783 N N . HIS A 1 470 ? -16.673 22.359 60.208 1.00 38.47 470 HIS A N 1
ATOM 3784 C CA . HIS A 1 470 ? -16.137 23.653 60.631 1.00 38.47 470 HIS A CA 1
ATOM 3785 C C . HIS A 1 470 ? -15.600 24.621 59.557 1.00 38.47 470 HIS A C 1
ATOM 3787 O O . HIS A 1 470 ? -14.838 24.240 58.671 1.00 38.47 470 HIS A O 1
ATOM 3793 N N . ASP A 1 471 ? -15.863 25.909 59.806 1.00 37.47 471 ASP A N 1
ATOM 3794 C CA . ASP A 1 471 ? -15.089 27.066 59.346 1.00 37.47 471 ASP A CA 1
ATOM 3795 C C . ASP A 1 471 ? -13.662 27.086 59.929 1.00 37.47 471 ASP A C 1
ATOM 3797 O O . ASP A 1 471 ? -13.462 26.913 61.133 1.00 37.47 471 ASP A O 1
ATOM 3801 N N . THR A 1 472 ? -12.683 27.417 59.081 1.00 39.59 472 THR A N 1
ATOM 3802 C CA . THR A 1 472 ? -11.475 28.204 59.416 1.00 39.59 472 THR A CA 1
ATOM 3803 C C . THR A 1 472 ? -11.077 29.084 58.212 1.00 39.59 472 THR A C 1
ATOM 3805 O O . THR A 1 472 ? -11.481 28.791 57.086 1.00 39.59 472 THR A O 1
ATOM 3808 N N . PRO A 1 473 ? -10.352 30.204 58.421 1.00 53.69 473 PRO A N 1
ATOM 3809 C CA . PRO A 1 473 ? -10.498 31.398 57.589 1.00 53.69 473 PRO A CA 1
ATOM 3810 C C . PRO A 1 473 ? -9.375 31.627 56.562 1.00 53.69 473 PRO A C 1
ATOM 3812 O O . PRO A 1 473 ? -8.203 31.404 56.841 1.00 53.69 473 PRO A O 1
ATOM 3815 N N . GLY A 1 474 ? -9.755 32.243 55.434 1.00 38.75 474 GLY A N 1
ATOM 3816 C CA . GLY A 1 474 ? -8.945 33.211 54.682 1.00 38.75 474 GLY A CA 1
ATOM 3817 C C . GLY A 1 474 ? -7.897 32.667 53.702 1.00 38.75 474 GLY A C 1
ATOM 3818 O O . GLY A 1 474 ? -6.929 32.050 54.113 1.00 38.75 474 GLY A O 1
ATOM 3819 N N . ILE A 1 475 ? -8.046 33.009 52.411 1.00 36.59 475 ILE A N 1
ATOM 3820 C CA . ILE A 1 475 ? -7.025 33.625 51.527 1.00 36.59 475 ILE A CA 1
ATOM 3821 C C . ILE A 1 475 ? -7.627 33.856 50.116 1.00 36.59 475 ILE A C 1
ATOM 3823 O O . ILE A 1 475 ? -8.021 32.928 49.422 1.00 36.59 475 ILE A O 1
ATOM 3827 N N . ARG A 1 476 ? -7.668 35.142 49.732 1.00 36.25 476 ARG A N 1
ATOM 3828 C CA . ARG A 1 476 ? -7.610 35.774 48.390 1.00 36.25 476 ARG A CA 1
ATOM 3829 C C . ARG A 1 476 ? -8.338 35.125 47.201 1.00 36.25 476 ARG A C 1
ATOM 3831 O O . ARG A 1 476 ? -7.859 34.184 46.579 1.00 36.25 476 ARG A O 1
ATOM 3838 N N . GLY A 1 477 ? -9.389 35.814 46.752 1.00 35.69 477 GLY A N 1
ATOM 3839 C CA . GLY A 1 477 ? -9.938 35.672 45.407 1.00 35.69 477 GLY A CA 1
ATOM 3840 C C . GLY A 1 477 ? -9.017 36.267 44.337 1.00 35.69 477 GLY A C 1
ATOM 3841 O O . GLY A 1 477 ? -8.638 37.435 44.405 1.00 35.69 477 GLY A O 1
ATOM 3842 N N . HIS A 1 478 ? -8.704 35.466 43.319 1.00 35.78 478 HIS A N 1
ATOM 3843 C CA . HIS A 1 478 ? -8.242 35.942 42.020 1.00 35.78 478 HIS A CA 1
ATOM 3844 C C . HIS A 1 478 ? -9.386 35.801 41.011 1.00 35.78 478 HIS A C 1
ATOM 3846 O O . HIS A 1 478 ? -9.803 34.698 40.664 1.00 35.78 478 HIS A O 1
ATOM 3852 N N . HIS A 1 479 ? -9.872 36.943 40.528 1.00 38.06 479 HIS A N 1
ATOM 3853 C CA . HIS A 1 479 ? -10.665 37.048 39.310 1.00 38.06 479 HIS A CA 1
ATOM 3854 C C . HIS A 1 479 ? -9.829 36.566 38.116 1.00 38.06 479 HIS A C 1
ATOM 3856 O O . HIS A 1 479 ? -8.836 37.204 37.766 1.00 38.06 479 HIS A O 1
ATOM 3862 N N . LEU A 1 480 ? -10.249 35.490 37.449 1.00 36.12 480 LEU A N 1
ATOM 3863 C CA . LEU A 1 480 ? -9.786 35.169 36.100 1.00 36.12 480 LEU A CA 1
ATOM 3864 C C . LEU A 1 480 ? -10.854 35.584 35.091 1.00 36.12 480 LEU A C 1
ATOM 3866 O O . LEU A 1 480 ? -11.818 34.878 34.807 1.00 36.12 480 LEU A O 1
ATOM 3870 N N . LEU A 1 481 ? -10.638 36.791 34.573 1.00 38.25 481 LEU A N 1
ATOM 3871 C CA . LEU A 1 481 ? -11.168 37.283 33.313 1.00 38.25 481 LEU A CA 1
ATOM 3872 C C . LEU A 1 481 ? -10.788 36.320 32.184 1.00 38.25 481 LEU A C 1
ATOM 3874 O O . LEU A 1 481 ? -9.608 36.103 31.907 1.00 38.25 481 LEU A O 1
ATOM 3878 N N . TRP A 1 482 ? -11.794 35.824 31.471 1.00 37.06 482 TRP A N 1
ATOM 3879 C CA . TRP A 1 482 ? -11.620 35.354 30.104 1.00 37.06 482 TRP A CA 1
ATOM 3880 C C . TRP A 1 482 ? -11.174 36.538 29.234 1.00 37.06 482 TRP A C 1
ATOM 3882 O O . TRP A 1 482 ? -11.955 37.446 28.952 1.00 37.06 482 TRP A O 1
ATOM 3892 N N . ARG A 1 483 ? -9.903 36.538 28.815 1.00 35.97 483 ARG A N 1
ATOM 3893 C CA . ARG A 1 483 ? -9.399 37.355 27.703 1.00 35.97 483 ARG A CA 1
ATOM 3894 C C . ARG A 1 483 ? -9.019 36.447 26.528 1.00 35.97 483 ARG A C 1
ATOM 3896 O O . ARG A 1 483 ? -8.394 35.411 26.750 1.00 35.97 483 ARG A O 1
ATOM 3903 N N . PRO A 1 484 ? -9.345 36.839 25.286 1.00 41.69 484 PRO A N 1
ATOM 3904 C CA . PRO A 1 484 ? -8.965 36.103 24.089 1.00 41.69 484 PRO A CA 1
ATOM 3905 C C . PRO A 1 484 ? -7.479 36.319 23.772 1.00 41.69 484 PRO A C 1
ATOM 3907 O O . PRO A 1 484 ? -6.967 37.439 23.842 1.00 41.69 484 PRO A O 1
ATOM 3910 N N . LEU A 1 485 ? -6.782 35.243 23.404 1.00 39.12 485 LEU A N 1
ATOM 3911 C CA . LEU A 1 485 ? -5.399 35.295 22.937 1.00 39.12 485 LEU A CA 1
ATOM 3912 C C . LEU A 1 485 ? -5.338 35.929 21.544 1.00 39.12 485 LEU A C 1
ATOM 3914 O O . LEU A 1 485 ? -5.856 35.395 20.563 1.00 39.12 485 LEU A O 1
ATOM 3918 N N . GLY A 1 486 ? -4.690 37.091 21.488 1.00 34.22 486 GLY A N 1
ATOM 3919 C CA . GLY A 1 486 ? -4.354 37.800 20.266 1.00 34.22 486 GLY A CA 1
ATOM 3920 C C . GLY A 1 486 ? -3.271 37.090 19.454 1.00 34.22 486 GLY A C 1
ATOM 3921 O O . GLY A 1 486 ? -2.312 36.530 19.988 1.00 34.22 486 GLY A O 1
ATOM 3922 N N . ARG A 1 487 ? -3.432 37.174 18.131 1.00 37.75 487 ARG A N 1
ATOM 3923 C CA . ARG A 1 487 ? -2.416 36.880 17.117 1.00 37.75 487 ARG A CA 1
ATOM 3924 C C . ARG A 1 487 ? -1.182 37.759 17.339 1.00 37.75 487 ARG A C 1
ATOM 3926 O O . ARG A 1 487 ? -1.311 38.979 17.409 1.00 37.75 487 ARG A O 1
ATOM 3933 N N . LYS A 1 488 ? 0.009 37.159 17.342 1.00 44.00 488 LYS A N 1
ATOM 3934 C CA . LYS A 1 488 ? 1.261 37.866 17.046 1.00 44.00 488 LYS A CA 1
ATOM 3935 C C . LYS A 1 488 ? 1.692 37.526 15.621 1.00 44.00 488 LYS A C 1
ATOM 3937 O O . LYS A 1 488 ? 1.946 36.368 15.306 1.00 44.00 488 LYS A O 1
ATOM 3942 N N . HIS A 1 489 ? 1.741 38.554 14.780 1.00 45.06 489 HIS A N 1
ATOM 3943 C CA . HIS A 1 489 ? 2.537 38.583 13.556 1.00 45.06 489 HIS A CA 1
ATOM 3944 C C . HIS A 1 489 ? 4.033 38.565 13.915 1.00 45.06 489 HIS A C 1
ATOM 3946 O O . HIS A 1 489 ? 4.410 39.233 14.882 1.00 45.06 489 HIS A O 1
ATOM 3952 N N . PRO A 1 490 ? 4.899 37.909 13.130 1.00 56.00 490 PRO A N 1
ATOM 3953 C CA . PRO A 1 490 ? 6.298 38.288 13.054 1.00 56.00 490 PRO A CA 1
ATOM 3954 C C . PRO A 1 490 ? 6.473 39.411 12.024 1.00 56.00 490 PRO A C 1
ATOM 3956 O O . PRO A 1 490 ? 6.044 39.303 10.874 1.00 56.00 490 PRO A O 1
ATOM 3959 N N . LEU A 1 491 ? 7.084 40.501 12.486 1.00 51.50 491 LEU A N 1
ATOM 3960 C CA . LEU A 1 491 ? 7.669 41.544 11.657 1.00 51.50 491 LEU A CA 1
ATOM 3961 C C . LEU A 1 491 ? 8.943 41.022 10.987 1.00 51.50 491 LEU A C 1
ATOM 3963 O O . LEU A 1 491 ? 9.729 40.289 11.585 1.00 51.50 491 LEU A O 1
ATOM 3967 N N . SER A 1 492 ? 9.094 41.476 9.752 1.00 46.16 492 SER A N 1
ATOM 3968 C CA . SER A 1 492 ? 10.292 41.570 8.925 1.00 46.16 492 SER A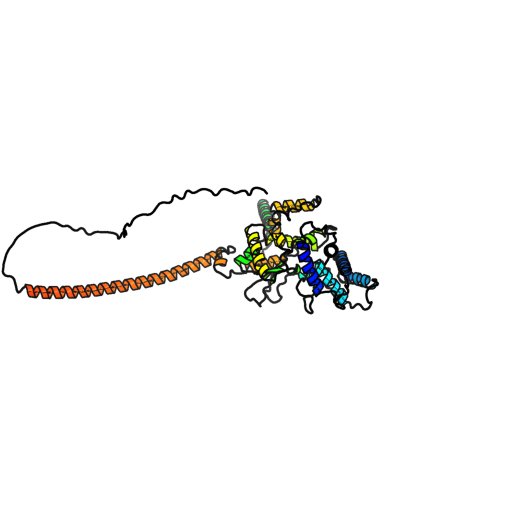 CA 1
ATOM 3969 C C . SER A 1 492 ? 11.623 41.721 9.672 1.00 46.16 492 SER A C 1
ATOM 3971 O O . SER A 1 492 ? 11.794 42.649 10.469 1.00 46.16 492 SER A O 1
ATOM 3973 N N . ARG A 1 493 ? 12.600 40.919 9.256 1.00 50.56 493 ARG A N 1
ATOM 3974 C CA . ARG A 1 493 ? 13.892 41.420 8.782 1.00 50.56 493 ARG A CA 1
ATOM 3975 C C . ARG A 1 493 ? 14.233 40.728 7.477 1.00 50.56 493 ARG A C 1
ATOM 3977 O O . ARG A 1 493 ? 13.894 39.528 7.379 1.00 50.56 493 ARG A O 1
#

Radius of gyration: 40.89 Å; Cα contacts (8 Å, |Δi|>4): 376; chains: 1; bounding box: 84×64×141 Å

Foldseek 3Di:
DDPVVLQVLLCLLQPDRPPVPPPDPLVSVLVCVLVVVQCVLVVPPPPQAQDPDSNLLSVLLVLLVVCLVPFVLVSLVVNVVVQCPDPPGDPPDDSNRSVSSNQVSCCSNLVACRPQGPDPPRDGQDRDRRDGNLRSLLVLLPPPPPPPDDDDPPCPPPPPDPPPDPPVVPPPDPVSVVVVVVVVVVVVVVCPFDFADPCQAPVNLCLQFNAAEAEDSHLSQALPWDCDCVPVRYIYGYHDQQLPSLVSQLVSVPPDPDDPSNLVSVLSVLVCCQHQPPDPVSLVVVVCVLVVCCVVVPDSDSRSCCPVRVPVNPHPLPPDDDPDDVVSVVVSVCVVVCVSNRVSRGLVSDDSCNSSSVVSSVCSVPRHGPDVVSLCVDPVDVPVSVVVVVVVVVVVCVVVVVVVVVVVVVVVVVVVVVVVVVVVVVVVVVVVVVVVVVVPVVDDDDDDDDDDDDDDDDDDDDDDDDDDDDDDDDDDDDDDDDDDDDDDDDDDD

Solvent-accessible surface area (backbone atoms only — not comparable to full-atom values): 29679 Å² total; per-residue (Å²): 133,58,71,68,59,55,40,49,51,55,18,49,67,58,72,44,84,59,70,70,65,92,68,56,81,62,63,60,48,48,56,46,54,50,50,52,48,52,48,59,67,55,43,55,41,89,89,52,32,70,41,85,48,71,63,49,41,27,55,49,36,52,47,47,64,76,34,36,89,40,32,39,50,56,47,50,48,54,51,50,50,52,50,70,70,40,94,84,55,76,89,84,69,57,70,64,20,55,51,44,36,52,50,51,26,50,24,69,66,66,33,37,63,52,87,62,56,82,52,96,86,36,88,69,82,76,72,50,56,80,36,28,57,62,55,33,51,52,59,67,50,39,77,69,58,63,95,83,67,75,91,73,76,80,69,73,78,78,75,85,60,93,70,75,73,72,76,80,78,50,83,85,41,80,68,56,49,54,52,50,49,52,48,50,52,46,47,59,63,55,69,49,70,59,58,61,58,94,66,58,26,53,65,45,38,39,62,34,40,55,37,40,80,40,80,36,69,16,50,72,41,41,51,40,61,44,73,53,71,90,49,82,84,49,46,32,35,26,37,50,66,57,59,63,59,33,46,49,49,41,60,60,43,72,92,47,101,76,51,69,61,28,55,50,24,48,45,52,50,36,50,48,47,45,33,54,42,99,43,72,70,45,50,55,48,51,52,48,56,49,58,67,36,62,75,61,73,78,49,76,66,77,59,70,58,53,48,71,68,77,30,44,87,74,57,66,68,41,81,81,81,64,80,91,49,71,69,59,58,50,55,40,53,36,52,77,66,50,50,46,62,63,48,47,27,26,50,81,72,37,80,71,56,32,62,34,52,50,50,51,51,48,51,56,71,70,47,62,47,88,45,72,69,25,43,70,67,40,68,89,48,58,64,62,44,49,54,52,51,51,52,50,51,50,52,50,51,52,55,52,50,51,53,52,52,52,52,50,50,53,51,52,54,52,51,53,50,53,53,51,54,49,51,54,51,50,51,52,52,52,52,52,51,53,60,49,50,65,63,46,77,78,63,80,91,85,85,80,89,82,87,82,90,83,90,78,90,79,76,86,76,86,75,84,90,77,89,82,80,85,90,82,84,90,84,83,90,77,86,79,78,91,72,85,89,76,87,80,81,84,80,88,129

Organism: NCBI:txid314023

Mean predicted aligned error: 14.91 Å

Secondary structure (DSSP, 8-state):
--HHHHHHHHHHHHSS-----SS-THHHHHHHHHHHHHHHHSTT-BTTBS--SHHHHHHHHHHHHHHTTS-HHHHHHHHHHHHHHSTTS-S---HHHHHHHHHHHHHHHHT-STTS-SSTTSPP----TTS-HHHHHHHHHS----TTS-----------S----TTSS-TT-HHHHHHHHHHHHHHHTTS---B--TT-SHHHHHHHH-PEEEEES-GGGTT-EE--GGGTT--EEEEE--HHHHHHHHHTTTT-TT-HHHHHHHHHHHHHHHHS-SSHHHHHHHHHHHHHHHTTS-SS-TTTTHHHHHTTTTTSSS--SS---HHHHHHHHHHHTTHHHHHTTBGGG-SSSHHHHHHHHHHHHHPPPSSHHHHHH--TTHHHHHHHHHHHHHHHHHHHHHHHHHHHHHHHHHHHHHHHHHHHHHHHHHHHHHHHHHHHTT-------------------------------------------PPPPPP--